Protein AF-0000000086846382 (afdb_homodimer)

Organism: NCBI:txid72228

Nearest PDB structures (foldseek):
  4wuy-assembly1_A  TM=5.850E-01  e=3.878E-13  Homo sapiens
  6cby-assembly2_B  TM=5.696E-01  e=5.410E-13  Homo sapiens
  3qww-assembly1_A  TM=5.460E-01  e=1.993E-13  Mus musculus
  6p6k-assembly1_A  TM=5.715E-01  e=3.879E-11  Homo sapiens
  6fnd-assembly1_B  TM=4.401E-01  e=6.946E-10  Toxoplasma gondii TgCatPRC2

InterPro domains:
  IPR001214 SET domain [PF00856] (60-193)
  IPR001214 SET domain [PS50280] (49-194)
  IPR001214 SET domain [SM00317] (49-200)
  IPR046341 SET domain superfamily [G3DSA:2.170.270.10] (105-224)
  IPR046341 SET domain superfamily [SSF82199] (48-217)
  IPR053185 SET domain-containing protein [PTHR47332] (4-335)

Foldseek 3Di:
DADWDKDKDQPQQNRQIAIEIGGPVVVVLLCPFPSNVDNADPFDADVVAQWDWDQDPPFGIFIFGAAKFFAPAFRGKDAFRYKYFPVSVVVDDPVVVLVVQVVRLVRYDPVNSVLQLPADFDDPPHSNVRSQQQQWDWDDAPPTIMTTHDSVVSRAAADLQFQKAWDADNRNNMITIGGLHIHHGGGTHHDHPDNSLAALVVSQVVCCVRPNDGDCHPQNVDDPVVSVVLRVLSVVLVVLLVVCVVPLQPDLVSLVSNQVSCVVNSNRRAPCLSSLLSNLLNCQLQQNLVSNLVSLVVNLSNCCRHVNNPDPSNVLSVVCNVPSCPDPSHNNDPPD/DADWDKDKDQPQQNRQIAIEIDHPVVVVLLCPFPQNVDNADPFDADVVFQWDWDQDPPFGIFTFGAAKFAAPAFRGKDAFRYKYFPVSVVVDDPVVVLVVLVVRLVRYDPVNSVLQLPADFDDDPHSNVRSQQQQWDWDDAPPTIMTTHDSVVSRAAADLQFQKAWDADNRNNMITIGGLHIHHGGGTHHDHPDNSLAALVVSQVVCCVRNNDGDCHPQNVDDPVVSVVLNVLSVVLVVLLVVCVVPLQPDLVSLVSNQVSCVVNSNRAQPCLSSLSSNLLNCQLCQNLVSNLVSLVVNLSNCCRHVNNPDPSNVVSVVCNVPSCPDPSHNNDPPD

Radius of gyration: 29.51 Å; Cα contacts (8 Å, |Δi|>4): 1311; chains: 2; bounding box: 66×91×65 Å

Secondary structure (DSSP, 8-state):
----EEEEETTHHHHT-EEEEE-HHHHHHHHTSHHHHSS-------SS-SEEEEEETTTEEEEEESS-B-TT-EEEEE--SEEEEHHHHHTS-HHHHHHHHHHHHHTS-HHHHHHHHTS----SS-HHHHHHHHH-EEEEETTEEEEEE-HHHHTPEE-SS-SEEEEEETTTTEEEEEESS-B-TTPBPEE-SS-SSS-HHHHHHHHHHHH-----STTTSS-HHHHHHHHHHHHHHHHHHHHHHH-TTS-HHHHHHHHHHHHHTT-TTTSSHHHHHHHHHHHHHTT-HHHHHHHHHHHHHHHHHHT-TT-HHHHHHHHHHH-GGGSTTTT-S---/----EEEEETTHHHHT-EEEEE-HHHHHHHHTSHHHHSS-------SS-SEEEEEETTTEEEEEESS-B-TT-EEEEE--SEEEEHHHHHTS-HHHHHHHHHHHHHTS-HHHHHHHHTS----SS-HHHHHHHHH-EEEEETTEEEEEE-HHHHTSEE-SS-SEEEEEETTTTEEEEEESS-B-TTPBPEE-SS-SSS-HHHHHHHHHHHHS----STTTSS-HHHHHHHHHHHHHHHHHHHHHHH-TTS-HHHHHHHHHHHHHTT-TTTSSHHHHHHHHHHHHHTT-HHHHHHHHHHHHHHHHHHT-TT-HHHHHHHHHHH-GGGSTTTT-S---

Structure (mmCIF, N/CA/C/O backbone):
data_AF-0000000086846382-model_v1
#
loop_
_entity.id
_entity.type
_entity.pdbx_description
1 polymer 'SET domain-containing protein'
#
loop_
_atom_site.group_PDB
_atom_site.id
_atom_site.type_symbol
_atom_site.label_atom_id
_atom_site.label_alt_id
_atom_site.label_comp_id
_atom_site.label_asym_id
_atom_site.label_entity_id
_atom_site.label_seq_id
_atom_site.pdbx_PDB_ins_code
_atom_site.Cartn_x
_atom_site.Cartn_y
_atom_site.Cartn_z
_atom_site.occupancy
_atom_site.B_iso_or_equiv
_atom_site.auth_seq_id
_atom_site.auth_comp_id
_atom_site.auth_asym_id
_atom_site.auth_atom_id
_atom_site.pdbx_PDB_model_num
ATOM 1 N N . MET A 1 1 ? 9.945 -40.531 -31.75 1 52.06 1 MET A N 1
ATOM 2 C CA . MET A 1 1 ? 10.219 -39.75 -30.531 1 52.06 1 MET A CA 1
ATOM 3 C C . MET A 1 1 ? 10.852 -38.406 -30.875 1 52.06 1 MET A C 1
ATOM 5 O O . MET A 1 1 ? 11.789 -38.344 -31.672 1 52.06 1 MET A O 1
ATOM 9 N N . GLY A 1 2 ? 10.164 -37.375 -30.781 1 67.62 2 GLY A N 1
ATOM 10 C CA . GLY A 1 2 ? 10.633 -36.125 -31.344 1 67.62 2 GLY A CA 1
ATOM 11 C C . GLY A 1 2 ? 11.945 -35.625 -30.75 1 67.62 2 GLY A C 1
ATOM 12 O O . GLY A 1 2 ? 12.336 -36.094 -29.672 1 67.62 2 GLY A O 1
ATOM 13 N N . SER A 1 3 ? 12.781 -35 -31.422 1 87.38 3 SER A N 1
ATOM 14 C CA . SER A 1 3 ? 14.109 -34.562 -31.047 1 87.38 3 SER A CA 1
ATOM 15 C C . SER A 1 3 ? 14.031 -33.562 -29.875 1 87.38 3 SER A C 1
ATOM 17 O O . SER A 1 3 ? 13.078 -32.812 -29.766 1 87.38 3 SER A O 1
ATOM 19 N N . VAL A 1 4 ? 14.805 -33.906 -28.797 1 94.31 4 VAL A N 1
ATOM 20 C CA . VAL A 1 4 ? 14.93 -33.031 -27.625 1 94.31 4 VAL A CA 1
ATOM 21 C C . VAL A 1 4 ? 16.328 -32.438 -27.578 1 94.31 4 VAL A C 1
ATOM 23 O O . VAL A 1 4 ? 17.312 -33.094 -27.906 1 94.31 4 VAL A O 1
ATOM 26 N N . CYS A 1 5 ? 16.438 -31.188 -27.281 1 94.19 5 CYS A N 1
ATOM 27 C CA . CYS A 1 5 ? 17.719 -30.5 -27.188 1 94.19 5 CYS A CA 1
ATOM 28 C C . CYS A 1 5 ? 17.828 -29.703 -25.891 1 94.19 5 CYS A C 1
ATOM 30 O O . CYS A 1 5 ? 16.828 -29.391 -25.266 1 94.19 5 CYS A O 1
ATOM 32 N N . VAL A 1 6 ? 19.047 -29.5 -25.484 1 96.19 6 VAL A N 1
ATOM 33 C CA . VAL A 1 6 ? 19.375 -28.609 -24.391 1 96.19 6 VAL A CA 1
ATOM 34 C C . VAL A 1 6 ? 20.031 -27.344 -24.922 1 96.19 6 VAL A C 1
ATOM 36 O O . VAL A 1 6 ? 21.016 -27.406 -25.672 1 96.19 6 VAL A O 1
ATOM 39 N N . TYR A 1 7 ? 19.438 -26.25 -24.672 1 94.94 7 TYR A N 1
ATOM 40 C CA . TYR A 1 7 ? 19.984 -24.938 -25 1 94.94 7 TYR A CA 1
ATOM 41 C C . TYR A 1 7 ? 20.375 -24.172 -23.75 1 94.94 7 TYR A C 1
ATOM 43 O O . TYR A 1 7 ? 19.562 -23.984 -22.844 1 94.94 7 TYR A O 1
ATOM 51 N N . SER A 1 8 ? 21.625 -23.734 -23.672 1 95.19 8 SER A N 1
ATOM 52 C CA . SER A 1 8 ? 22.109 -23.016 -22.5 1 95.19 8 SER A CA 1
ATOM 53 C C . SER A 1 8 ? 22.812 -21.719 -22.891 1 95.19 8 SER A C 1
ATOM 55 O O . SER A 1 8 ? 23.5 -21.672 -23.922 1 95.19 8 SER A O 1
ATOM 57 N N . LEU A 1 9 ? 22.578 -20.703 -22.172 1 93.56 9 LEU A N 1
ATOM 58 C CA . LEU A 1 9 ? 23.203 -19.391 -22.391 1 93.56 9 LEU A CA 1
ATOM 59 C C . LEU A 1 9 ? 23.703 -18.812 -21.078 1 93.56 9 LEU A C 1
ATOM 61 O O . LEU A 1 9 ? 22.906 -18.359 -20.25 1 93.56 9 LEU A O 1
ATOM 65 N N . HIS A 1 10 ? 24.969 -18.656 -20.859 1 93.75 10 HIS A N 1
ATOM 66 C CA . HIS A 1 10 ? 25.562 -18.172 -19.609 1 93.75 10 HIS A CA 1
ATOM 67 C C . HIS A 1 10 ? 25.359 -16.672 -19.438 1 93.75 10 HIS A C 1
ATOM 69 O O . HIS A 1 10 ? 25.203 -16.188 -18.328 1 93.75 10 HIS A O 1
ATOM 75 N N . ALA A 1 11 ? 25.344 -15.93 -20.5 1 90.31 11 ALA A N 1
ATOM 76 C CA . ALA A 1 11 ? 25.297 -14.477 -20.453 1 90.31 11 ALA A CA 1
ATOM 77 C C . ALA A 1 11 ? 23.875 -13.977 -20.234 1 90.31 11 ALA A C 1
ATOM 79 O O . ALA A 1 11 ? 23.656 -12.781 -19.984 1 90.31 11 ALA A O 1
ATOM 80 N N . PHE A 1 12 ? 22.969 -14.836 -20.25 1 92.44 12 PHE A N 1
ATOM 81 C CA . PHE A 1 12 ? 21.562 -14.477 -20.109 1 92.44 12 PHE A CA 1
ATOM 82 C C . PHE A 1 12 ? 21.312 -13.75 -18.797 1 92.44 12 PHE A C 1
ATOM 84 O O . PHE A 1 12 ? 21.828 -14.156 -17.75 1 92.44 12 PHE A O 1
ATOM 91 N N . ALA A 1 13 ? 20.5 -12.625 -18.875 1 89.62 13 ALA A N 1
ATOM 92 C CA . ALA A 1 13 ? 20.094 -11.82 -17.719 1 89.62 13 ALA A CA 1
ATOM 93 C C . ALA A 1 13 ? 21.312 -11.414 -16.875 1 89.62 13 ALA A C 1
ATOM 95 O O . ALA A 1 13 ? 21.328 -11.625 -15.664 1 89.62 13 ALA A O 1
ATOM 96 N N . ARG A 1 14 ? 22.328 -10.867 -17.562 1 87.38 14 ARG A N 1
ATOM 97 C CA . ARG A 1 14 ? 23.531 -10.273 -16.969 1 87.38 14 ARG A CA 1
ATOM 98 C C . ARG A 1 14 ? 24.344 -11.328 -16.219 1 87.38 14 ARG A C 1
ATOM 100 O O . ARG A 1 14 ? 24.766 -11.109 -15.094 1 87.38 14 ARG A O 1
ATOM 107 N N . GLY A 1 15 ? 24.359 -12.609 -16.812 1 89.75 15 GLY A N 1
ATOM 108 C CA . GLY A 1 15 ? 25.234 -13.641 -16.281 1 89.75 15 GLY A CA 1
ATOM 109 C C . GLY A 1 15 ? 24.531 -14.609 -15.344 1 89.75 15 GLY A C 1
ATOM 110 O O . GLY A 1 15 ? 25.125 -15.555 -14.844 1 89.75 15 GLY A O 1
ATOM 111 N N . ARG A 1 16 ? 23.266 -14.406 -15.102 1 91.94 16 ARG A N 1
ATOM 112 C CA . ARG A 1 16 ? 22.484 -15.359 -14.32 1 91.94 16 ARG A CA 1
ATOM 113 C C . ARG A 1 16 ? 22.5 -16.734 -14.969 1 91.94 16 ARG A C 1
ATOM 115 O O . ARG A 1 16 ? 22.672 -17.75 -14.281 1 91.94 16 ARG A O 1
ATOM 122 N N . GLY A 1 17 ? 22.375 -16.672 -16.281 1 94.69 17 GLY A N 1
ATOM 123 C CA . GLY A 1 17 ? 22.391 -17.906 -17.062 1 94.69 17 GLY A CA 1
ATOM 124 C C . GLY A 1 17 ? 21.016 -18.562 -17.156 1 94.69 17 GLY A C 1
ATOM 125 O O . GLY A 1 17 ? 20.156 -18.312 -16.312 1 94.69 17 GLY A O 1
ATOM 126 N N . ILE A 1 18 ? 20.875 -19.375 -18.156 1 96.31 18 ILE A N 1
ATOM 127 C CA . ILE A 1 18 ? 19.641 -20.109 -18.375 1 96.31 18 ILE A CA 1
ATOM 128 C C . ILE A 1 18 ? 19.922 -21.406 -19.141 1 96.31 18 ILE A C 1
ATOM 130 O O . ILE A 1 18 ? 20.828 -21.438 -19.969 1 96.31 18 ILE A O 1
ATOM 134 N N . SER A 1 19 ? 19.328 -22.438 -18.781 1 98.06 19 SER A N 1
ATOM 135 C CA . SER A 1 19 ? 19.344 -23.703 -19.516 1 98.06 19 SER A CA 1
ATOM 136 C C . SER A 1 19 ? 17.938 -24.172 -19.828 1 98.06 19 SER A C 1
ATOM 138 O O . SER A 1 19 ? 17.078 -24.203 -18.938 1 98.06 19 SER A O 1
ATOM 140 N N . VAL A 1 20 ? 17.703 -24.547 -21.078 1 97.56 20 VAL A N 1
ATOM 141 C CA . VAL A 1 20 ? 16.359 -24.906 -21.531 1 97.56 20 VAL A CA 1
ATOM 142 C C . VAL A 1 20 ? 16.359 -26.297 -22.156 1 97.56 20 VAL A C 1
ATOM 144 O O . VAL A 1 20 ? 17.203 -26.594 -23.016 1 97.56 20 VAL A O 1
ATOM 147 N N . VAL A 1 21 ? 15.562 -27.141 -21.672 1 97.94 21 VAL A N 1
ATOM 148 C CA . VAL A 1 21 ? 15.312 -28.422 -22.328 1 97.94 21 VAL A CA 1
ATOM 149 C C . VAL A 1 21 ? 14.023 -28.344 -23.156 1 97.94 21 VAL A C 1
ATOM 151 O O . VAL A 1 21 ? 12.938 -28.188 -22.594 1 97.94 21 VAL A O 1
ATOM 154 N N . THR A 1 22 ? 14.102 -28.438 -24.375 1 96.81 22 THR A N 1
ATOM 155 C CA . THR A 1 22 ? 12.953 -28.281 -25.266 1 96.81 22 THR A CA 1
ATOM 156 C C . THR A 1 22 ? 13.188 -29.016 -26.578 1 96.81 22 THR A C 1
ATOM 158 O O . THR A 1 22 ? 14.039 -29.891 -26.672 1 96.81 22 THR A O 1
ATOM 161 N N . THR A 1 23 ? 12.289 -28.859 -27.562 1 94.94 23 THR A N 1
ATOM 162 C CA . THR A 1 23 ? 12.469 -29.359 -28.922 1 94.94 23 THR A CA 1
ATOM 163 C C . THR A 1 23 ? 13.148 -28.312 -29.797 1 94.94 23 THR A C 1
ATOM 165 O O . THR A 1 23 ? 13.242 -27.141 -29.422 1 94.94 23 THR A O 1
ATOM 168 N N . PRO A 1 24 ? 13.688 -28.734 -30.938 1 93.44 24 PRO A N 1
ATOM 169 C CA . PRO A 1 24 ? 14.281 -27.75 -31.828 1 93.44 24 PRO A CA 1
ATOM 170 C C . PRO A 1 24 ? 13.32 -26.609 -32.188 1 93.44 24 PRO A C 1
ATOM 172 O O . PRO A 1 24 ? 13.711 -25.438 -32.188 1 93.44 24 PRO A O 1
ATOM 175 N N . ASP A 1 25 ? 12.094 -26.938 -32.438 1 92.56 25 ASP A N 1
ATOM 176 C CA . ASP A 1 25 ? 11.086 -25.922 -32.719 1 92.56 25 ASP A CA 1
ATOM 177 C C . ASP A 1 25 ? 10.844 -25.016 -31.5 1 92.56 25 ASP A C 1
ATOM 179 O O . ASP A 1 25 ? 10.68 -23.812 -31.656 1 92.56 25 ASP A O 1
ATOM 183 N N . GLY A 1 26 ? 10.766 -25.641 -30.344 1 92.88 26 GLY A N 1
ATOM 184 C CA . GLY A 1 26 ? 10.609 -24.875 -29.109 1 92.88 26 GLY A CA 1
ATOM 185 C C . GLY A 1 26 ? 11.75 -23.906 -28.859 1 92.88 26 GLY A C 1
ATOM 186 O O . GLY A 1 26 ? 11.531 -22.781 -28.406 1 92.88 26 GLY A O 1
ATOM 187 N N . ALA A 1 27 ? 12.938 -24.375 -29.156 1 92.06 27 ALA A N 1
ATOM 188 C CA . ALA A 1 27 ? 14.125 -23.547 -28.984 1 92.06 27 ALA A CA 1
ATOM 189 C C . ALA A 1 27 ? 14.055 -22.312 -29.891 1 92.06 27 ALA A C 1
ATOM 191 O O . ALA A 1 27 ? 14.406 -21.203 -29.469 1 92.06 27 ALA A O 1
ATOM 192 N N . GLN A 1 28 ? 13.672 -22.484 -31.062 1 90.94 28 GLN A N 1
ATOM 193 C CA . GLN A 1 28 ? 13.562 -21.375 -32 1 90.94 28 GLN A CA 1
ATOM 194 C C . GLN A 1 28 ? 12.531 -20.359 -31.547 1 90.94 28 GLN A C 1
ATOM 196 O O . GLN A 1 28 ? 12.742 -19.156 -31.656 1 90.94 28 GLN A O 1
ATOM 201 N N . SER A 1 29 ? 11.414 -20.906 -31.094 1 91.88 29 SER A N 1
ATOM 202 C CA . SER A 1 29 ? 10.352 -20.031 -30.594 1 91.88 29 SER A CA 1
ATOM 203 C C . SER A 1 29 ? 10.812 -19.219 -29.391 1 91.88 29 SER A C 1
ATOM 205 O O . SER A 1 29 ? 10.523 -18.031 -29.297 1 91.88 29 SER A O 1
ATOM 207 N N . LEU A 1 30 ? 11.516 -19.844 -28.484 1 91.06 30 LEU A N 1
ATOM 208 C CA . LEU A 1 30 ? 11.984 -19.188 -27.266 1 91.06 30 LEU A CA 1
ATOM 209 C C . LEU A 1 30 ? 13.008 -18.109 -27.594 1 91.06 30 LEU A C 1
ATOM 211 O O . LEU A 1 30 ? 13.016 -17.047 -26.969 1 91.06 30 LEU A O 1
ATOM 215 N N . ARG A 1 31 ? 13.82 -18.328 -28.562 1 89 31 ARG A N 1
ATOM 216 C CA . ARG A 1 31 ? 14.883 -17.391 -28.938 1 89 31 ARG A CA 1
ATOM 217 C C . ARG A 1 31 ? 14.297 -16.078 -29.438 1 89 31 ARG A C 1
ATOM 219 O O . ARG A 1 31 ? 14.977 -15.047 -29.406 1 89 31 ARG A O 1
ATOM 226 N N . GLN A 1 32 ? 13.109 -16.109 -29.859 1 90.19 32 GLN A N 1
ATOM 227 C CA . GLN A 1 32 ? 12.477 -14.914 -30.438 1 90.19 32 GLN A CA 1
ATOM 228 C C . GLN A 1 32 ? 11.859 -14.047 -29.344 1 90.19 32 GLN A C 1
ATOM 230 O O . GLN A 1 32 ? 11.438 -12.922 -29.609 1 90.19 32 GLN A O 1
ATOM 235 N N . LEU A 1 33 ? 11.82 -14.562 -28.188 1 90.94 33 LEU A N 1
ATOM 236 C CA . LEU A 1 33 ? 11.234 -13.797 -27.094 1 90.94 33 LEU A CA 1
ATOM 237 C C . LEU A 1 33 ? 12.094 -12.578 -26.766 1 90.94 33 LEU A C 1
ATOM 239 O O . LEU A 1 33 ? 13.32 -12.641 -26.812 1 90.94 33 LEU A O 1
ATOM 243 N N . PRO A 1 34 ? 11.398 -11.484 -26.359 1 88.19 34 PRO A N 1
ATOM 244 C CA . PRO A 1 34 ? 12.125 -10.281 -25.953 1 88.19 34 PRO A CA 1
ATOM 245 C C . PRO A 1 34 ? 13.164 -10.562 -24.859 1 88.19 34 PRO A C 1
ATOM 247 O O . PRO A 1 34 ? 14.18 -9.867 -24.781 1 88.19 34 PRO A O 1
ATOM 250 N N . ALA A 1 35 ? 12.953 -11.531 -24.094 1 88.38 35 ALA A N 1
ATOM 251 C CA . ALA A 1 35 ? 13.867 -11.875 -23 1 88.38 35 ALA A CA 1
ATOM 252 C C . ALA A 1 35 ? 15.258 -12.211 -23.547 1 88.38 35 ALA A C 1
ATOM 254 O O . ALA A 1 35 ? 16.266 -11.992 -22.859 1 88.38 35 ALA A O 1
ATOM 255 N N . PHE A 1 36 ? 15.289 -12.703 -24.719 1 87.5 36 PHE A N 1
ATOM 256 C CA . PHE A 1 36 ? 16.562 -13.133 -25.266 1 87.5 36 PHE A CA 1
ATOM 257 C C . PHE A 1 36 ? 17.141 -12.055 -26.188 1 87.5 36 PHE A C 1
ATOM 259 O O . PHE A 1 36 ? 18.297 -12.156 -26.625 1 87.5 36 PHE A O 1
ATOM 266 N N . ALA A 1 37 ? 16.359 -11.117 -26.734 1 76.19 37 ALA A N 1
ATOM 267 C CA . ALA A 1 37 ? 16.844 -10.047 -27.594 1 76.19 37 ALA A CA 1
ATOM 268 C C . ALA A 1 37 ? 17.531 -8.953 -26.781 1 76.19 37 ALA A C 1
ATOM 270 O O . ALA A 1 37 ? 18.5 -8.352 -27.25 1 76.19 37 ALA A O 1
ATOM 271 N N . GLN A 1 38 ? 16.828 -8.344 -25.938 1 59.31 38 GLN A N 1
ATOM 272 C CA . GLN A 1 38 ? 17.188 -7.09 -25.281 1 59.31 38 GLN A CA 1
ATOM 273 C C . GLN A 1 38 ? 18.031 -7.348 -24.031 1 59.31 38 GLN A C 1
ATOM 275 O O . GLN A 1 38 ? 17.922 -8.398 -23.406 1 59.31 38 GLN A O 1
ATOM 280 N N . GLU A 1 39 ? 19.234 -6.703 -24.062 1 53.41 39 GLU A N 1
ATOM 281 C CA . GLU A 1 39 ? 19.844 -6.609 -22.75 1 53.41 39 GLU A CA 1
ATOM 282 C C . GLU A 1 39 ? 18.797 -6.586 -21.641 1 53.41 39 GLU A C 1
ATOM 284 O O . GLU A 1 39 ? 17.75 -5.953 -21.797 1 53.41 39 GLU A O 1
ATOM 289 N N . ALA A 1 40 ? 18.781 -7.59 -20.938 1 51.31 40 ALA A N 1
ATOM 290 C CA . ALA A 1 40 ? 17.938 -8.102 -19.875 1 51.31 40 ALA A CA 1
ATOM 291 C C . ALA A 1 40 ? 17.078 -6.988 -19.266 1 51.31 40 ALA A C 1
ATOM 293 O O . ALA A 1 40 ? 17.516 -5.84 -19.188 1 51.31 40 ALA A O 1
ATOM 294 N N . ALA A 1 41 ? 15.797 -7.156 -19.406 1 50.38 41 ALA A N 1
ATOM 295 C CA . ALA A 1 41 ? 14.742 -6.469 -18.672 1 50.38 41 ALA A CA 1
ATOM 296 C C . ALA A 1 41 ? 15.234 -6.016 -17.312 1 50.38 41 ALA A C 1
ATOM 298 O O . ALA A 1 41 ? 16.156 -6.613 -16.734 1 50.38 41 ALA A O 1
ATOM 299 N N . GLU A 1 42 ? 15 -4.82 -17.031 1 51.5 42 GLU A N 1
ATOM 300 C CA . GLU A 1 42 ? 15.25 -4.164 -15.75 1 51.5 42 GLU A CA 1
ATOM 301 C C . GLU A 1 42 ? 14.875 -5.07 -14.578 1 51.5 42 GLU A C 1
ATOM 303 O O . GLU A 1 42 ? 13.711 -5.441 -14.422 1 51.5 42 GLU A O 1
ATOM 308 N N . PHE A 1 43 ? 15.773 -6.066 -14.328 1 53 43 PHE A N 1
ATOM 309 C CA . PHE A 1 43 ? 15.75 -6.73 -13.031 1 53 43 PHE A CA 1
ATOM 310 C C . PHE A 1 43 ? 15.859 -5.715 -11.898 1 53 43 PHE A C 1
ATOM 312 O O . PHE A 1 43 ? 16.781 -4.891 -11.891 1 53 43 PHE A O 1
ATOM 319 N N . LYS A 1 44 ? 14.805 -5.293 -11.375 1 56.28 44 LYS A N 1
ATOM 320 C CA . LYS A 1 44 ? 15.008 -4.438 -10.203 1 56.28 44 LYS A CA 1
ATOM 321 C C . LYS A 1 44 ? 15.203 -5.273 -8.945 1 56.28 44 LYS A C 1
ATOM 323 O O . LYS A 1 44 ? 14.328 -6.062 -8.57 1 56.28 44 LYS A O 1
ATOM 328 N N . THR A 1 45 ? 16.547 -5.633 -8.68 1 58.31 45 THR A N 1
ATOM 329 C CA . THR A 1 45 ? 16.812 -6.188 -7.359 1 58.31 45 THR A CA 1
ATOM 330 C C . THR A 1 45 ? 17.094 -5.078 -6.352 1 58.31 45 THR A C 1
ATOM 332 O O . THR A 1 45 ? 17.797 -4.117 -6.66 1 58.31 45 THR A O 1
ATOM 335 N N . HIS A 1 46 ? 16.203 -4.965 -5.391 1 64.31 46 HIS A N 1
ATOM 336 C CA . HIS A 1 46 ? 16.469 -4.023 -4.309 1 64.31 46 HIS A CA 1
ATOM 337 C C . HIS A 1 46 ? 17.812 -4.305 -3.654 1 64.31 46 HIS A C 1
ATOM 339 O O . HIS A 1 46 ? 18.141 -5.453 -3.35 1 64.31 46 HIS A O 1
ATOM 345 N N . THR A 1 47 ? 18.656 -3.371 -3.637 1 68.44 47 THR A N 1
ATOM 346 C CA . THR A 1 47 ? 19.891 -3.49 -2.873 1 68.44 47 THR A CA 1
ATOM 347 C C . THR A 1 47 ? 19.906 -2.502 -1.709 1 68.44 47 THR A C 1
ATOM 349 O O . THR A 1 47 ? 19.984 -1.29 -1.918 1 68.44 47 THR A O 1
ATOM 352 N N . PRO A 1 48 ? 19.844 -3.072 -0.545 1 80.44 48 PRO A N 1
ATOM 353 C CA . PRO A 1 48 ? 19.641 -4.453 -0.097 1 80.44 48 PRO A CA 1
ATOM 354 C C . PRO A 1 48 ? 18.203 -4.938 -0.302 1 80.44 48 PRO A C 1
ATOM 356 O O . PRO A 1 48 ? 17.281 -4.121 -0.415 1 80.44 48 PRO A O 1
ATOM 359 N N . PRO A 1 49 ? 18.062 -6.293 -0.267 1 89.5 49 PRO A N 1
ATOM 360 C CA . PRO A 1 49 ? 16.703 -6.812 -0.449 1 89.5 49 PRO A CA 1
ATOM 361 C C . PRO A 1 49 ? 15.805 -6.523 0.744 1 89.5 49 PRO A C 1
ATOM 363 O O . PRO A 1 49 ? 16.281 -6.379 1.87 1 89.5 49 PRO A O 1
ATOM 366 N N . PRO A 1 50 ? 14.578 -6.422 0.527 1 91.94 50 PRO A N 1
ATOM 367 C CA . PRO A 1 50 ? 13.641 -6.109 1.609 1 91.94 50 PRO A CA 1
ATOM 368 C C . PRO A 1 50 ? 13.289 -7.332 2.453 1 91.94 50 PRO A C 1
ATOM 370 O O . PRO A 1 50 ? 12.141 -7.477 2.883 1 91.94 50 PRO A O 1
ATOM 373 N N . PHE A 1 51 ? 14.188 -8.266 2.576 1 95.06 51 PHE A N 1
ATOM 374 C CA . PHE A 1 51 ? 14 -9.484 3.363 1 95.06 51 PHE A CA 1
ATOM 375 C C . PHE A 1 51 ? 15.352 -10.062 3.789 1 95.06 51 PHE A C 1
ATOM 377 O O . PHE A 1 51 ? 16.391 -9.625 3.309 1 95.06 51 PHE A O 1
ATOM 384 N N . GLU A 1 52 ? 15.258 -10.938 4.707 1 95.19 52 GLU A N 1
ATOM 385 C CA . GLU A 1 52 ? 16.391 -11.758 5.113 1 95.19 52 GLU A CA 1
ATOM 386 C C . GL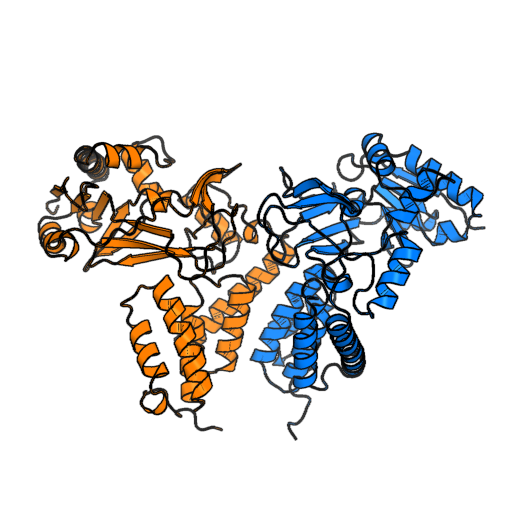U A 1 52 ? 16 -13.227 5.223 1 95.19 52 GLU A C 1
ATOM 388 O O . GLU A 1 52 ? 14.852 -13.547 5.535 1 95.19 52 GLU A O 1
ATOM 393 N N . GLU A 1 53 ? 16.953 -14.07 4.902 1 93.75 53 GLU A N 1
ATOM 394 C CA . GLU A 1 53 ? 16.719 -15.508 5.039 1 93.75 53 GLU A CA 1
ATOM 395 C C . GLU A 1 53 ? 16.953 -15.961 6.477 1 93.75 53 GLU A C 1
ATOM 397 O O . GLU A 1 53 ? 17.922 -15.555 7.117 1 93.75 53 GLU A O 1
ATOM 402 N N . LYS A 1 54 ? 16.047 -16.797 6.945 1 95 54 LYS A N 1
ATOM 403 C CA . LYS A 1 54 ? 16.141 -17.344 8.297 1 95 54 LYS A CA 1
ATOM 404 C C . LYS A 1 54 ? 15.719 -18.812 8.32 1 95 54 LYS A C 1
ATOM 406 O O . LYS A 1 54 ? 14.945 -19.25 7.469 1 95 54 LYS A O 1
ATOM 411 N N . THR A 1 55 ? 16.297 -19.484 9.273 1 92.88 55 THR A N 1
ATOM 412 C CA . THR A 1 55 ? 15.781 -20.828 9.57 1 92.88 55 THR A CA 1
ATOM 413 C C . THR A 1 55 ? 14.586 -20.75 10.523 1 92.88 55 THR A C 1
ATOM 415 O O . THR A 1 55 ? 14.688 -20.172 11.609 1 92.88 55 THR A O 1
ATOM 418 N N . LEU A 1 56 ? 13.586 -21.25 10.125 1 91.25 56 LEU A N 1
ATOM 419 C CA . LEU A 1 56 ? 12.352 -21.188 10.898 1 91.25 56 LEU A CA 1
ATOM 420 C C . LEU A 1 56 ? 12.016 -22.562 11.484 1 91.25 56 LEU A C 1
ATOM 422 O O . LEU A 1 56 ? 12.016 -23.562 10.773 1 91.25 56 LEU A O 1
ATOM 426 N N . PRO A 1 57 ? 11.773 -22.594 12.719 1 87.44 57 PRO A N 1
ATOM 427 C CA . PRO A 1 57 ? 11.461 -23.875 13.367 1 87.44 57 PRO A CA 1
ATOM 428 C C . PRO A 1 57 ? 10.32 -24.609 12.68 1 87.44 57 PRO A C 1
ATOM 430 O O . PRO A 1 57 ? 9.234 -24.062 12.5 1 87.44 57 PRO A O 1
ATOM 433 N N . GLY A 1 58 ? 10.578 -25.844 12.312 1 82.44 58 GLY A N 1
ATOM 434 C CA . GLY A 1 58 ? 9.555 -26.703 11.742 1 82.44 58 GLY A CA 1
ATOM 435 C C . GLY A 1 58 ? 9.281 -26.422 10.273 1 82.44 58 GLY A C 1
ATOM 436 O O . GLY A 1 58 ? 8.547 -27.156 9.617 1 82.44 58 GLY A O 1
ATOM 437 N N . ARG A 1 59 ? 9.914 -25.375 9.766 1 86.75 59 ARG A N 1
ATOM 438 C CA . ARG A 1 59 ? 9.547 -24.969 8.414 1 86.75 59 ARG A CA 1
ATOM 439 C C . ARG A 1 59 ? 10.781 -24.859 7.523 1 86.75 59 ARG A C 1
ATOM 441 O O . ARG A 1 59 ? 10.672 -24.547 6.336 1 86.75 59 ARG A O 1
ATOM 448 N N . GLY A 1 60 ? 11.922 -25.062 8.172 1 87.25 60 GLY A N 1
ATOM 449 C CA . GLY A 1 60 ? 13.141 -24.953 7.387 1 87.25 60 GLY A CA 1
ATOM 450 C C . GLY A 1 60 ? 13.547 -23.516 7.121 1 87.25 60 GLY A C 1
ATOM 451 O O . GLY A 1 60 ? 13.359 -22.641 7.973 1 87.25 60 GLY A O 1
ATOM 452 N N . ARG A 1 61 ? 14.117 -23.312 5.957 1 90.38 61 ARG A N 1
ATOM 453 C CA . ARG A 1 61 ? 14.531 -21.969 5.57 1 90.38 61 ARG A CA 1
ATOM 454 C C . ARG A 1 61 ? 13.352 -21.172 5.004 1 90.38 61 ARG A C 1
ATOM 456 O O . ARG A 1 61 ? 12.492 -21.734 4.324 1 90.38 61 ARG A O 1
ATOM 463 N N . GLY A 1 62 ? 13.32 -19.859 5.359 1 94.31 62 GLY A N 1
ATOM 464 C CA . GLY A 1 62 ? 12.297 -18.953 4.863 1 94.31 62 GLY A CA 1
ATOM 465 C C . GLY A 1 62 ? 12.758 -17.516 4.762 1 94.31 62 GLY A C 1
ATOM 466 O O . GLY A 1 62 ? 13.867 -17.188 5.184 1 94.31 62 GLY A O 1
ATOM 467 N N . LEU A 1 63 ? 12.008 -16.766 4.102 1 96.44 63 LEU A N 1
ATOM 468 C CA . LEU A 1 63 ? 12.305 -15.336 3.971 1 96.44 63 LEU A CA 1
ATOM 469 C C . LEU A 1 63 ? 11.438 -14.516 4.918 1 96.44 63 LEU A C 1
ATOM 471 O O . LEU A 1 63 ? 10.219 -14.703 4.977 1 96.44 63 LEU A O 1
ATOM 475 N N . VAL A 1 64 ? 12.109 -13.641 5.641 1 97.25 64 VAL A N 1
ATOM 476 C CA . VAL A 1 64 ? 11.445 -12.773 6.609 1 97.25 64 VAL A CA 1
ATOM 477 C C . VAL A 1 64 ? 11.656 -11.312 6.227 1 97.25 64 VAL A C 1
ATOM 479 O O . VAL A 1 64 ? 12.781 -10.891 5.938 1 97.25 64 VAL A O 1
ATOM 482 N N . ALA A 1 65 ? 10.578 -10.523 6.219 1 96.25 65 ALA A N 1
ATOM 483 C CA . ALA A 1 65 ? 10.68 -9.109 5.863 1 96.25 65 ALA A CA 1
ATOM 484 C C . ALA A 1 65 ? 11.562 -8.359 6.855 1 96.25 65 ALA A C 1
ATOM 486 O O . ALA A 1 65 ? 11.461 -8.57 8.07 1 96.25 65 ALA A O 1
ATOM 487 N N . ASN A 1 66 ? 12.461 -7.469 6.348 1 93.19 66 ASN A N 1
ATOM 488 C CA . ASN A 1 66 ? 13.305 -6.652 7.215 1 93.19 66 ASN A CA 1
ATOM 489 C C . ASN A 1 66 ? 12.914 -5.176 7.145 1 93.19 66 ASN A C 1
ATOM 491 O O . ASN A 1 66 ? 13.57 -4.332 7.758 1 93.19 66 ASN A O 1
ATOM 495 N N . LYS A 1 67 ? 11.961 -4.863 6.449 1 91.12 67 LYS A N 1
ATOM 496 C CA . LYS A 1 67 ? 11.273 -3.574 6.391 1 91.12 67 LYS A CA 1
ATOM 497 C C . LYS A 1 67 ? 9.789 -3.752 6.098 1 91.12 67 LYS A C 1
ATOM 499 O O . LYS A 1 67 ? 9.352 -4.836 5.707 1 91.12 67 LYS A O 1
ATOM 504 N N . THR A 1 68 ? 9.062 -2.738 6.316 1 92.31 68 THR A N 1
ATOM 505 C CA . THR A 1 68 ? 7.637 -2.826 6.035 1 92.31 68 THR A CA 1
ATOM 506 C C . THR A 1 68 ? 7.383 -2.822 4.527 1 92.31 68 THR A C 1
ATOM 508 O O . THR A 1 68 ? 7.945 -2 3.803 1 92.31 68 THR A O 1
ATOM 511 N N . LEU A 1 69 ? 6.594 -3.814 4.121 1 94.69 69 LEU A N 1
ATOM 512 C CA . LEU A 1 69 ? 6.133 -3.891 2.738 1 94.69 69 LEU A CA 1
ATOM 513 C C . LEU A 1 69 ? 4.629 -3.66 2.654 1 94.69 69 LEU A C 1
ATOM 515 O O . LEU A 1 69 ? 3.873 -4.125 3.512 1 94.69 69 LEU A O 1
ATOM 519 N N . TYR A 1 70 ? 4.266 -2.994 1.624 1 93.5 70 TYR A N 1
ATOM 520 C CA . TYR A 1 70 ? 2.85 -2.744 1.388 1 93.5 70 TYR A CA 1
ATOM 521 C C . TYR A 1 70 ? 2.379 -3.434 0.113 1 93.5 70 TYR A C 1
ATOM 523 O O . TYR A 1 70 ? 3.195 -3.883 -0.696 1 93.5 70 TYR A O 1
ATOM 531 N N . ARG A 1 71 ? 1.029 -3.566 0.023 1 92.75 71 ARG A N 1
ATOM 532 C CA . ARG A 1 71 ? 0.456 -4.176 -1.174 1 92.75 71 ARG A CA 1
ATOM 533 C C . ARG A 1 71 ? 1.005 -3.52 -2.438 1 92.75 71 ARG A C 1
ATOM 535 O O . ARG A 1 71 ? 0.999 -2.293 -2.559 1 92.75 71 ARG A O 1
ATOM 542 N N . GLY A 1 72 ? 1.548 -4.43 -3.312 1 92.56 72 GLY A N 1
ATOM 543 C CA . GLY A 1 72 ? 2.064 -3.918 -4.574 1 92.56 72 GLY A CA 1
ATOM 544 C C . GLY A 1 72 ? 3.576 -3.779 -4.586 1 92.56 72 GLY A C 1
ATOM 545 O O . GLY A 1 72 ? 4.188 -3.697 -5.652 1 92.56 72 GLY A O 1
ATOM 546 N N . ASP A 1 73 ? 4.172 -3.734 -3.387 1 93.75 73 ASP A N 1
ATOM 547 C CA . ASP A 1 73 ? 5.629 -3.65 -3.334 1 93.75 73 ASP A CA 1
ATOM 548 C C . ASP A 1 73 ? 6.27 -4.879 -3.973 1 93.75 73 ASP A C 1
ATOM 550 O O . ASP A 1 73 ? 5.883 -6.012 -3.678 1 93.75 73 ASP A O 1
ATOM 554 N N . GLY A 1 74 ? 7.203 -4.613 -4.848 1 93.12 74 GLY A N 1
ATOM 555 C CA . GLY A 1 74 ? 7.988 -5.715 -5.383 1 93.12 74 GLY A CA 1
ATOM 556 C C . GLY A 1 74 ? 8.961 -6.293 -4.375 1 93.12 74 GLY A C 1
ATOM 557 O O . GLY A 1 74 ? 9.711 -5.559 -3.73 1 93.12 74 GLY A O 1
ATOM 558 N N . ILE A 1 75 ? 8.883 -7.547 -4.234 1 93.5 75 ILE A N 1
ATOM 559 C CA . ILE A 1 75 ? 9.812 -8.227 -3.346 1 93.5 75 ILE A CA 1
ATOM 560 C C . ILE A 1 75 ? 11.047 -8.664 -4.133 1 93.5 75 ILE A C 1
ATOM 562 O O . ILE A 1 75 ? 12.18 -8.312 -3.783 1 93.5 75 ILE A O 1
ATOM 566 N N . PHE A 1 76 ? 10.844 -9.375 -5.207 1 91 76 PHE A N 1
ATOM 567 C CA . PHE A 1 76 ? 11.891 -9.648 -6.191 1 91 76 PHE A CA 1
ATOM 568 C C . PHE A 1 76 ? 11.281 -10.141 -7.5 1 91 76 PHE A C 1
ATOM 570 O O . PHE A 1 76 ? 10.102 -10.492 -7.555 1 91 76 PHE A O 1
ATOM 577 N N . ALA A 1 77 ? 12.078 -9.992 -8.516 1 92.56 77 ALA A N 1
ATOM 578 C CA . ALA A 1 77 ? 11.758 -10.445 -9.867 1 92.56 77 ALA A CA 1
ATOM 579 C C . ALA A 1 77 ? 12.977 -11.07 -10.539 1 92.56 77 ALA A C 1
ATOM 581 O O . ALA A 1 77 ? 14.016 -10.422 -10.688 1 92.56 77 ALA A O 1
ATOM 582 N N . HIS A 1 78 ? 12.766 -12.312 -10.93 1 93.25 78 HIS A N 1
ATOM 583 C CA . HIS A 1 78 ? 13.906 -13.008 -11.523 1 93.25 78 HIS A CA 1
ATOM 584 C C . HIS A 1 78 ? 13.477 -13.852 -12.711 1 93.25 78 HIS A C 1
ATOM 586 O O . HIS A 1 78 ? 12.328 -14.297 -12.781 1 93.25 78 HIS A O 1
ATOM 592 N N . THR A 1 79 ? 14.43 -14.031 -13.586 1 94.12 79 THR A N 1
ATOM 593 C CA . THR A 1 79 ? 14.25 -15.016 -14.648 1 94.12 79 THR A CA 1
ATOM 594 C C . THR A 1 79 ? 14.586 -16.422 -14.148 1 94.12 79 THR A C 1
ATOM 596 O O . THR A 1 79 ? 15.328 -16.578 -13.18 1 94.12 79 THR A O 1
ATOM 599 N N . PRO A 1 80 ? 13.977 -17.406 -14.797 1 96.5 80 PRO A N 1
ATOM 600 C CA . PRO A 1 80 ? 14.359 -18.766 -14.422 1 96.5 80 PRO A CA 1
ATOM 601 C C . PRO A 1 80 ? 15.789 -19.125 -14.828 1 96.5 80 PRO A C 1
ATOM 603 O O . PRO A 1 80 ? 16.328 -18.531 -15.773 1 96.5 80 PRO A O 1
ATOM 606 N N . ILE A 1 81 ? 16.344 -20.031 -14.094 1 97.56 81 ILE A N 1
ATOM 607 C CA . ILE A 1 81 ? 17.641 -20.547 -14.5 1 97.56 81 ILE A CA 1
ATOM 608 C C . ILE A 1 81 ? 17.438 -21.812 -15.336 1 97.56 81 ILE A C 1
ATOM 610 O O . ILE A 1 81 ? 18.344 -22.234 -16.062 1 97.56 81 ILE A O 1
ATOM 614 N N . LEU A 1 82 ? 16.344 -22.438 -15.188 1 98.19 82 LEU A N 1
ATOM 615 C CA . LEU A 1 82 ? 16.031 -23.672 -15.898 1 98.19 82 LEU A CA 1
ATOM 616 C C . LEU A 1 82 ? 14.609 -23.641 -16.438 1 98.19 82 LEU A C 1
ATOM 618 O O . LEU A 1 82 ? 13.68 -23.219 -15.75 1 98.19 82 LEU A O 1
ATOM 622 N N . ILE A 1 83 ? 14.414 -24.031 -17.656 1 98 83 ILE A N 1
ATOM 623 C CA . ILE A 1 83 ? 13.109 -24.188 -18.281 1 98 83 ILE A CA 1
ATOM 624 C C . ILE A 1 83 ? 13 -25.594 -18.891 1 98 83 ILE A C 1
ATOM 626 O O . ILE A 1 83 ? 13.836 -25.984 -19.703 1 98 83 ILE A O 1
ATOM 630 N N . LEU A 1 84 ? 12.031 -26.328 -18.5 1 98 84 LEU A N 1
ATOM 631 C CA . LEU A 1 84 ? 11.773 -27.656 -19.031 1 98 84 LEU A CA 1
ATOM 632 C C . LEU A 1 84 ? 10.453 -27.703 -19.797 1 98 84 LEU A C 1
ATOM 634 O O . LEU A 1 84 ? 9.391 -27.453 -19.219 1 98 84 LEU A O 1
ATOM 638 N N . ASP A 1 85 ? 10.539 -28.047 -20.969 1 97.19 85 ASP A N 1
ATOM 639 C CA . ASP A 1 85 ? 9.398 -28.094 -21.875 1 97.19 85 ASP A CA 1
ATOM 640 C C . ASP A 1 85 ? 8.633 -29.406 -21.75 1 97.19 85 ASP A C 1
ATOM 642 O O . ASP A 1 85 ? 9.211 -30.484 -21.875 1 97.19 85 ASP A O 1
ATOM 646 N N . ASP A 1 86 ? 7.352 -29.312 -21.578 1 95.69 86 ASP A N 1
ATOM 647 C CA . ASP A 1 86 ? 6.504 -30.484 -21.422 1 95.69 86 ASP A CA 1
ATOM 648 C C . ASP A 1 86 ? 6.551 -31.359 -22.672 1 95.69 86 ASP A C 1
ATOM 650 O O . ASP A 1 86 ? 6.461 -32.594 -22.578 1 95.69 86 ASP A O 1
ATOM 654 N N . VAL A 1 87 ? 6.625 -30.812 -23.844 1 94.94 87 VAL A N 1
ATOM 655 C CA . VAL A 1 87 ? 6.707 -31.562 -25.109 1 94.94 87 VAL A CA 1
ATOM 656 C C . VAL A 1 87 ? 7.977 -32.406 -25.125 1 94.94 87 VAL A C 1
ATOM 658 O O . VAL A 1 87 ? 7.953 -33.562 -25.547 1 94.94 87 VAL A O 1
ATOM 661 N N . ALA A 1 88 ? 9.055 -31.828 -24.672 1 95.44 88 ALA A N 1
ATOM 662 C CA . ALA A 1 88 ? 10.305 -32.562 -24.578 1 95.44 88 ALA A CA 1
ATOM 663 C C . ALA A 1 88 ? 10.172 -33.75 -23.609 1 95.44 88 ALA A C 1
ATOM 665 O O . ALA A 1 88 ? 10.695 -34.844 -23.875 1 95.44 88 ALA A O 1
ATOM 666 N N . TYR A 1 89 ? 9.602 -33.5 -22.5 1 94.5 89 TYR A N 1
ATOM 667 C CA . TYR A 1 89 ? 9.383 -34.531 -21.516 1 94.5 89 TYR A CA 1
ATOM 668 C C . TYR A 1 89 ? 8.656 -35.719 -22.125 1 94.5 89 TYR A C 1
ATOM 670 O O . TYR A 1 89 ? 9.023 -36.875 -21.891 1 94.5 89 TYR A O 1
ATOM 678 N N . ARG A 1 90 ? 7.617 -35.5 -22.891 1 94 90 ARG A N 1
ATOM 679 C CA . ARG A 1 90 ? 6.789 -36.531 -23.469 1 94 90 ARG A CA 1
ATOM 680 C C . ARG A 1 90 ? 7.559 -37.312 -24.531 1 94 90 ARG A C 1
ATOM 682 O O . ARG A 1 90 ? 7.219 -38.469 -24.844 1 94 90 ARG A O 1
ATOM 689 N N . ASN A 1 91 ? 8.578 -36.719 -25.016 1 94.19 91 ASN A N 1
ATOM 690 C CA . ASN A 1 91 ? 9.359 -37.312 -26.094 1 94.19 91 ASN A CA 1
ATOM 691 C C . ASN A 1 91 ? 10.461 -38.219 -25.531 1 94.19 91 ASN A C 1
ATOM 693 O O . ASN A 1 91 ? 11.164 -38.906 -26.297 1 94.19 91 ASN A O 1
ATOM 697 N N . LEU A 1 92 ? 10.625 -38.188 -24.25 1 93.56 92 LEU A N 1
ATOM 698 C CA . LEU A 1 92 ? 11.727 -38.938 -23.672 1 93.56 92 LEU A CA 1
ATOM 699 C C . LEU A 1 92 ? 11.203 -39.938 -22.625 1 93.56 92 LEU A C 1
ATOM 701 O O . LEU A 1 92 ? 10.164 -39.688 -22.016 1 93.56 92 LEU A O 1
ATOM 705 N N . GLY A 1 93 ? 11.93 -41.031 -22.469 1 91.81 93 GLY A N 1
ATOM 706 C CA . GLY A 1 93 ? 11.672 -41.938 -21.344 1 91.81 93 GLY A CA 1
ATOM 707 C C . GLY A 1 93 ? 12.133 -41.344 -20.016 1 91.81 93 GLY A C 1
ATOM 708 O O . GLY A 1 93 ? 12.883 -40.375 -19.984 1 91.81 93 GLY A O 1
ATOM 709 N N . GLU A 1 94 ? 11.719 -41.938 -18.953 1 91.38 94 GLU A N 1
ATOM 710 C CA . GLU A 1 94 ? 11.992 -41.438 -17.594 1 91.38 94 GLU A CA 1
ATOM 711 C C . GLU A 1 94 ? 13.492 -41.344 -17.344 1 91.38 94 GLU A C 1
ATOM 713 O O . GLU A 1 94 ? 13.961 -40.344 -16.812 1 91.38 94 GLU A O 1
ATOM 718 N N . ARG A 1 95 ? 14.227 -42.375 -17.688 1 93.75 95 ARG A N 1
ATOM 719 C CA . ARG A 1 95 ? 15.664 -42.375 -17.453 1 93.75 95 ARG A CA 1
ATOM 720 C C . ARG A 1 95 ? 16.359 -41.281 -18.266 1 93.75 95 ARG A C 1
ATOM 722 O O . ARG A 1 95 ? 17.219 -40.562 -17.75 1 93.75 95 ARG A O 1
ATOM 729 N N . ASP A 1 96 ? 15.977 -41.156 -19.516 1 94.25 96 ASP A N 1
ATOM 730 C CA . ASP A 1 96 ? 16.562 -40.156 -20.391 1 94.25 96 ASP A CA 1
ATOM 731 C C . ASP A 1 96 ? 16.203 -38.75 -19.922 1 94.25 96 ASP A C 1
ATOM 733 O O . ASP A 1 96 ? 16.984 -37.812 -20.062 1 94.25 96 ASP A O 1
ATOM 737 N N . TRP A 1 97 ? 14.992 -38.625 -19.422 1 95.06 97 TRP A N 1
ATOM 738 C CA . TRP A 1 97 ? 14.555 -37.344 -18.891 1 95.06 97 TRP A CA 1
ATOM 739 C C . TRP A 1 97 ? 15.414 -36.906 -17.703 1 95.06 97 TRP A C 1
ATOM 741 O O . TRP A 1 97 ? 15.852 -35.75 -17.641 1 95.06 97 TRP A O 1
ATOM 751 N N . ILE A 1 98 ? 15.695 -37.812 -16.797 1 94.94 98 ILE A N 1
ATOM 752 C CA . ILE A 1 98 ? 16.547 -37.531 -15.648 1 94.94 98 ILE A CA 1
ATOM 753 C C . ILE A 1 98 ? 17.938 -37.125 -16.125 1 94.94 98 ILE A C 1
ATOM 755 O O . ILE A 1 98 ? 18.516 -36.156 -15.633 1 94.94 98 ILE A O 1
ATOM 759 N N . GLU A 1 99 ? 18.422 -37.812 -17.047 1 95.31 99 GLU A N 1
ATOM 760 C CA . GLU A 1 99 ? 19.766 -37.562 -17.562 1 95.31 99 GLU A CA 1
ATOM 761 C C . GLU A 1 99 ? 19.859 -36.188 -18.203 1 95.31 99 GLU A C 1
ATOM 763 O O . GLU A 1 99 ? 20.828 -35.438 -17.984 1 95.31 99 GLU A O 1
ATOM 768 N N . ILE A 1 100 ? 18.891 -35.875 -19 1 96.44 100 ILE A N 1
ATOM 769 C CA . ILE A 1 100 ? 18.969 -34.625 -19.734 1 96.44 100 ILE A CA 1
ATOM 770 C C . ILE A 1 100 ? 18.812 -33.438 -18.766 1 96.44 100 ILE A C 1
ATOM 772 O O . ILE A 1 100 ? 19.391 -32.375 -18.984 1 96.44 100 ILE A O 1
ATOM 776 N N . GLN A 1 101 ? 18.031 -33.562 -17.719 1 96.88 101 GLN A N 1
ATOM 777 C CA . GLN A 1 101 ? 17.969 -32.562 -16.672 1 96.88 101 GLN A CA 1
ATOM 778 C C . GLN A 1 101 ? 19.344 -32.281 -16.078 1 96.88 101 GLN A C 1
ATOM 780 O O . GLN A 1 101 ? 19.734 -31.141 -15.867 1 96.88 101 GLN A O 1
ATOM 785 N N . ASN A 1 102 ? 20.047 -33.344 -15.805 1 97.06 102 ASN A N 1
ATOM 786 C CA . ASN A 1 102 ? 21.391 -33.219 -15.258 1 97.06 102 ASN A CA 1
ATOM 787 C C . ASN A 1 102 ? 22.312 -32.5 -16.219 1 97.06 102 ASN A C 1
ATOM 789 O O . ASN A 1 102 ? 23.109 -31.656 -15.812 1 97.06 102 ASN A O 1
ATOM 793 N N . VAL A 1 103 ? 22.203 -32.844 -17.469 1 97.25 103 VAL A N 1
ATOM 794 C CA . VAL A 1 103 ? 23 -32.188 -18.484 1 97.25 103 VAL A CA 1
ATOM 795 C C . VAL A 1 103 ? 22.688 -30.672 -18.5 1 97.25 103 VAL A C 1
ATOM 797 O O . VAL A 1 103 ? 23.594 -29.844 -18.516 1 97.25 103 VAL A O 1
ATOM 800 N N . ALA A 1 104 ? 21.406 -30.312 -18.5 1 97.94 104 ALA A N 1
ATOM 801 C CA . ALA A 1 104 ? 20.969 -28.922 -18.516 1 97.94 104 ALA A CA 1
ATOM 802 C C . ALA A 1 104 ? 21.516 -28.156 -17.328 1 97.94 104 ALA A C 1
ATOM 804 O O . ALA A 1 104 ? 21.984 -27.031 -17.453 1 97.94 104 ALA A O 1
ATOM 805 N N . VAL A 1 105 ? 21.5 -28.75 -16.156 1 97.88 105 VAL A N 1
ATOM 806 C CA . VAL A 1 105 ? 21.953 -28.109 -14.93 1 97.88 105 VAL A CA 1
ATOM 807 C C . VAL A 1 105 ? 23.469 -27.969 -14.953 1 97.88 105 VAL A C 1
ATOM 809 O O . VAL A 1 105 ? 24.016 -26.953 -14.508 1 97.88 105 VAL A O 1
ATOM 812 N N . ASP A 1 106 ? 24.125 -28.969 -15.453 1 97.12 106 ASP A N 1
ATOM 813 C CA . ASP A 1 106 ? 25.578 -28.938 -15.547 1 97.12 106 ASP A CA 1
ATOM 814 C C . ASP A 1 106 ? 26.047 -27.797 -16.453 1 97.12 106 ASP A C 1
ATOM 816 O O . ASP A 1 106 ? 27.172 -27.281 -16.297 1 97.12 106 ASP A O 1
ATOM 820 N N . ARG A 1 107 ? 25.234 -27.391 -17.328 1 97.19 107 ARG A N 1
ATOM 821 C CA . ARG A 1 107 ? 25.609 -26.375 -18.297 1 97.19 107 ARG A CA 1
ATOM 822 C C . ARG A 1 107 ? 25.297 -24.969 -17.781 1 97.19 107 ARG A C 1
ATOM 824 O O . ARG A 1 107 ? 25.562 -23.969 -18.453 1 97.19 107 ARG A O 1
ATOM 831 N N . LEU A 1 108 ? 24.734 -24.859 -16.625 1 97.5 108 LEU A N 1
ATOM 832 C CA . LEU A 1 108 ? 24.484 -23.562 -15.992 1 97.5 108 LEU A CA 1
ATOM 833 C C . LEU A 1 108 ? 25.781 -22.953 -15.453 1 97.5 108 LEU A C 1
ATOM 835 O O . LEU A 1 108 ? 26.734 -23.688 -15.156 1 97.5 108 LEU A O 1
ATOM 839 N N . PRO A 1 109 ? 25.75 -21.625 -15.375 1 96.88 109 PRO A N 1
ATOM 840 C CA . PRO A 1 109 ? 26.844 -21.031 -14.602 1 96.88 109 PRO A CA 1
ATOM 841 C C . PRO A 1 109 ? 26.938 -21.594 -13.18 1 96.88 109 PRO A C 1
ATOM 843 O O . PRO A 1 109 ? 25.906 -21.938 -12.586 1 96.88 109 PRO A O 1
ATOM 846 N N . PRO A 1 110 ? 28.125 -21.656 -12.617 1 96.62 110 PRO A N 1
ATOM 847 C CA . PRO A 1 110 ? 28.328 -22.281 -11.305 1 96.62 110 PRO A CA 1
ATOM 848 C C . PRO A 1 110 ? 27.422 -21.688 -10.227 1 96.62 110 PRO A C 1
ATOM 850 O O . PRO A 1 110 ? 26.859 -22.422 -9.414 1 96.62 110 PRO A O 1
ATOM 853 N N . VAL A 1 111 ? 27.281 -20.406 -10.258 1 95.5 111 VAL A N 1
ATOM 854 C CA . VAL A 1 111 ? 26.453 -19.75 -9.242 1 95.5 111 VAL A CA 1
ATOM 855 C C . VAL A 1 111 ? 25.016 -20.25 -9.336 1 95.5 111 VAL A C 1
ATOM 857 O O . VAL A 1 111 ? 24.406 -20.578 -8.32 1 95.5 111 VAL A O 1
ATOM 860 N N . ALA A 1 112 ? 24.5 -20.328 -10.523 1 96.25 112 ALA A N 1
ATOM 861 C CA . ALA A 1 112 ? 23.141 -20.797 -10.742 1 96.25 112 ALA A CA 1
ATOM 862 C C . ALA A 1 112 ? 23 -22.266 -10.359 1 96.25 112 ALA A C 1
ATOM 864 O O . ALA A 1 112 ? 22 -22.656 -9.734 1 96.25 112 ALA A O 1
ATOM 865 N N . ARG A 1 113 ? 23.938 -23.016 -10.742 1 96.44 113 ARG A N 1
ATOM 866 C CA . ARG A 1 113 ? 23.922 -24.438 -10.391 1 96.44 113 ARG A CA 1
ATOM 867 C C . ARG A 1 113 ? 23.906 -24.625 -8.875 1 96.44 113 ARG A C 1
ATOM 869 O O . ARG A 1 113 ? 23.125 -25.438 -8.367 1 96.44 113 ARG A O 1
ATOM 876 N N . ASP A 1 114 ? 24.703 -23.875 -8.219 1 95.88 114 ASP A N 1
ATOM 877 C CA . ASP A 1 114 ? 24.766 -23.953 -6.758 1 95.88 114 ASP A CA 1
ATOM 878 C C . ASP A 1 114 ? 23.422 -23.578 -6.125 1 95.88 114 ASP A C 1
ATOM 880 O O . ASP A 1 114 ? 23 -24.203 -5.16 1 95.88 114 ASP A O 1
ATOM 884 N N . MET A 1 115 ? 22.844 -22.562 -6.652 1 94.5 115 MET A N 1
ATOM 885 C CA . MET A 1 115 ? 21.547 -22.141 -6.137 1 94.5 115 MET A CA 1
ATOM 886 C C . MET A 1 115 ? 20.516 -23.25 -6.246 1 94.5 115 MET A C 1
ATOM 888 O O . MET A 1 115 ? 19.75 -23.484 -5.312 1 94.5 115 MET A O 1
ATOM 892 N N . LEU A 1 116 ? 20.5 -23.922 -7.344 1 95.69 116 LEU A N 1
ATOM 893 C CA . LEU A 1 116 ? 19.547 -25.016 -7.551 1 95.69 116 LEU A CA 1
ATOM 894 C C . LEU A 1 116 ? 19.828 -26.156 -6.586 1 95.69 116 LEU A C 1
ATOM 896 O O . LEU A 1 116 ? 18.906 -26.703 -5.973 1 95.69 116 LEU A O 1
ATOM 900 N N . LEU A 1 117 ? 21.062 -26.469 -6.418 1 93.62 117 LEU A N 1
ATOM 901 C CA . LEU A 1 117 ? 21.438 -27.609 -5.609 1 93.62 117 LEU A CA 1
ATOM 902 C C . LEU A 1 117 ? 21.203 -27.344 -4.125 1 93.62 117 LEU A C 1
ATOM 904 O O . LEU A 1 117 ? 21.188 -28.266 -3.316 1 93.62 117 LEU A O 1
ATOM 908 N N . GLN A 1 118 ? 21.016 -26.125 -3.762 1 91.62 118 GLN A N 1
ATOM 909 C CA . GLN A 1 118 ? 20.766 -25.766 -2.371 1 91.62 118 GLN A CA 1
ATOM 910 C C . GLN A 1 118 ? 19.281 -25.812 -2.051 1 91.62 118 GLN A C 1
ATOM 912 O O . GLN A 1 118 ? 18.891 -25.672 -0.891 1 91.62 118 GLN A O 1
ATOM 917 N N . LEU A 1 119 ? 18.516 -25.969 -3.062 1 92 119 LEU A N 1
ATOM 918 C CA . LEU A 1 119 ? 17.078 -26.062 -2.826 1 92 119 LEU A CA 1
ATOM 919 C C . LEU A 1 119 ? 16.719 -27.359 -2.129 1 92 119 LEU A C 1
ATOM 921 O O . LEU A 1 119 ? 17.5 -28.328 -2.164 1 92 119 LEU A O 1
ATOM 925 N N . HIS A 1 120 ? 15.617 -27.359 -1.534 1 85.19 120 HIS A N 1
ATOM 926 C CA . HIS A 1 120 ? 15.148 -28.547 -0.829 1 85.19 120 HIS A CA 1
ATOM 927 C C . HIS A 1 120 ? 14.805 -29.672 -1.805 1 85.19 120 HIS A C 1
ATOM 929 O O . HIS A 1 120 ? 14.188 -29.422 -2.846 1 85.19 120 HIS A O 1
ATOM 935 N N . GLY A 1 121 ? 15.312 -30.859 -1.519 1 84.19 121 GLY A N 1
ATOM 936 C CA . GLY A 1 121 ? 14.953 -32.062 -2.248 1 84.19 121 GLY A CA 1
ATOM 937 C C . GLY A 1 121 ? 14.266 -33.094 -1.381 1 84.19 121 GLY A C 1
ATOM 938 O O . GLY A 1 121 ? 14.586 -33.25 -0.199 1 84.19 121 GLY A O 1
ATOM 939 N N . GLU A 1 122 ? 13.297 -33.812 -1.877 1 75.44 122 GLU A N 1
ATOM 940 C CA . GLU A 1 122 ? 12.5 -34.75 -1.097 1 75.44 122 GLU A CA 1
ATOM 941 C C . GLU A 1 122 ? 13.078 -36.156 -1.188 1 75.44 122 GLU A C 1
ATOM 943 O O . GLU A 1 122 ? 12.891 -36.969 -0.277 1 75.44 122 GLU A O 1
ATOM 948 N N . SER A 1 123 ? 13.477 -36.5 -2.457 1 73.19 123 SER A N 1
ATOM 949 C CA . SER A 1 123 ? 13.781 -37.906 -2.68 1 73.19 123 SER A CA 1
ATOM 950 C C . SER A 1 123 ? 15.266 -38.125 -2.967 1 73.19 123 SER A C 1
ATOM 952 O O . SER A 1 123 ? 15.984 -37.156 -3.262 1 73.19 123 SER A O 1
ATOM 954 N N . ALA A 1 124 ? 15.703 -39.281 -2.559 1 67.12 124 ALA A N 1
ATOM 955 C CA . ALA A 1 124 ? 17.125 -39.625 -2.656 1 67.12 124 ALA A CA 1
ATOM 956 C C . ALA A 1 124 ? 17.438 -40.25 -4.012 1 67.12 124 ALA A C 1
ATOM 958 O O . ALA A 1 124 ? 18.594 -40.594 -4.293 1 67.12 124 ALA A O 1
ATOM 959 N N . ILE A 1 125 ? 16.453 -40.312 -5.027 1 77.31 125 ILE A N 1
ATOM 960 C CA . ILE A 1 125 ? 16.766 -41.031 -6.25 1 77.31 125 ILE A CA 1
ATOM 961 C C . ILE A 1 125 ? 17.797 -40.281 -7.078 1 77.31 125 ILE A C 1
ATOM 963 O O . ILE A 1 125 ? 18.875 -40.781 -7.375 1 77.31 125 ILE A O 1
ATOM 967 N N . ASP A 1 126 ? 17.438 -39.031 -7.539 1 89.81 126 ASP A N 1
ATOM 968 C CA . ASP A 1 126 ? 18.359 -38.156 -8.25 1 89.81 126 ASP A CA 1
ATOM 969 C C . ASP A 1 126 ? 18.344 -36.75 -7.656 1 89.81 126 ASP A C 1
ATOM 971 O O . ASP A 1 126 ? 17.281 -36.094 -7.574 1 89.81 126 ASP A O 1
ATOM 975 N N . ALA A 1 127 ? 19.484 -36.281 -7.348 1 90.12 127 ALA A N 1
ATOM 976 C CA . ALA A 1 127 ? 19.625 -35.031 -6.605 1 90.12 127 ALA A CA 1
ATOM 977 C C . ALA A 1 127 ? 19.047 -33.875 -7.395 1 90.12 127 ALA A C 1
ATOM 979 O O . ALA A 1 127 ? 18.422 -32.969 -6.824 1 90.12 127 ALA A O 1
ATOM 980 N N . VAL A 1 128 ? 19.312 -33.844 -8.641 1 94 128 VAL A N 1
ATOM 981 C CA . VAL A 1 128 ? 18.891 -32.719 -9.492 1 94 128 VAL A CA 1
ATOM 982 C C . VAL A 1 128 ? 17.391 -32.812 -9.742 1 94 128 VAL A C 1
ATOM 984 O O . VAL A 1 128 ? 16.656 -31.859 -9.461 1 94 128 VAL A O 1
ATOM 987 N N . SER A 1 129 ? 16.922 -33.938 -10.195 1 93.25 129 SER A N 1
ATOM 988 C CA . SER A 1 129 ? 15.523 -34.125 -10.539 1 93.25 129 SER A CA 1
ATOM 989 C C . SER A 1 129 ? 14.625 -33.906 -9.32 1 93.25 129 SER A C 1
ATOM 991 O O . SER A 1 129 ? 13.531 -33.375 -9.43 1 93.25 129 SER A O 1
ATOM 993 N N . ASP A 1 130 ? 15.094 -34.344 -8.195 1 92.19 130 ASP A N 1
ATOM 994 C CA . ASP A 1 130 ? 14.336 -34.219 -6.957 1 92.19 130 ASP A CA 1
ATOM 995 C C . ASP A 1 130 ? 14.102 -32.719 -6.621 1 92.19 130 ASP A C 1
ATOM 997 O O . ASP A 1 130 ? 13 -32.344 -6.227 1 92.19 130 ASP A O 1
ATOM 1001 N N . ARG A 1 131 ? 15.086 -31.984 -6.777 1 93.69 131 ARG A N 1
ATOM 1002 C CA . ARG A 1 131 ? 15.008 -30.562 -6.465 1 93.69 131 ARG A CA 1
ATOM 1003 C C . ARG A 1 131 ? 14.156 -29.812 -7.488 1 93.69 131 ARG A C 1
ATOM 1005 O O . ARG A 1 131 ? 13.406 -28.906 -7.133 1 93.69 131 ARG A O 1
ATOM 1012 N N . ILE A 1 132 ? 14.266 -30.219 -8.711 1 94.62 132 ILE A N 1
ATOM 1013 C CA . ILE A 1 132 ? 13.445 -29.609 -9.75 1 94.62 132 ILE A CA 1
ATOM 1014 C C . ILE A 1 132 ? 11.969 -29.922 -9.492 1 94.62 132 ILE A C 1
ATOM 1016 O O . ILE A 1 132 ? 11.133 -29.016 -9.445 1 94.62 132 ILE A O 1
ATOM 1020 N N . ASN A 1 133 ? 11.664 -31.156 -9.242 1 91.31 133 ASN A N 1
ATOM 1021 C CA . ASN A 1 133 ? 10.289 -31.594 -9.062 1 91.31 133 ASN A CA 1
ATOM 1022 C C . ASN A 1 133 ? 9.641 -30.922 -7.852 1 91.31 133 ASN A C 1
ATOM 1024 O O . ASN A 1 133 ? 8.445 -30.625 -7.863 1 91.31 133 ASN A O 1
ATOM 1028 N N . THR A 1 134 ? 10.43 -30.672 -6.859 1 90.69 134 THR A N 1
ATOM 1029 C CA . THR A 1 134 ? 9.922 -30.109 -5.609 1 90.69 134 THR A CA 1
ATOM 1030 C C . THR A 1 134 ? 9.727 -28.594 -5.734 1 90.69 134 THR A C 1
ATOM 1032 O O . THR A 1 134 ? 8.836 -28.031 -5.102 1 90.69 134 THR A O 1
ATOM 1035 N N . ASN A 1 135 ? 10.461 -27.984 -6.633 1 93.56 135 ASN A N 1
ATOM 1036 C CA . ASN A 1 135 ? 10.57 -26.531 -6.535 1 93.56 135 ASN A CA 1
ATOM 1037 C C . ASN A 1 135 ? 10.141 -25.844 -7.832 1 93.56 135 ASN A C 1
ATOM 1039 O O . ASN A 1 135 ? 10 -24.625 -7.879 1 93.56 135 ASN A O 1
ATOM 1043 N N . ALA A 1 136 ? 9.898 -26.562 -8.82 1 95.25 136 ALA A N 1
ATOM 1044 C CA . ALA A 1 136 ? 9.586 -25.953 -10.117 1 95.25 136 ALA A CA 1
ATOM 1045 C C . ALA A 1 136 ? 8.164 -25.422 -10.148 1 95.25 136 ALA A C 1
ATOM 1047 O O . ALA A 1 136 ? 7.281 -25.938 -9.453 1 95.25 136 ALA A O 1
ATOM 1048 N N . PHE A 1 137 ? 7.949 -24.422 -10.938 1 95.88 137 PHE A N 1
ATOM 1049 C CA . PHE A 1 137 ? 6.633 -23.844 -11.188 1 95.88 137 PHE A CA 1
ATOM 1050 C C . PHE A 1 137 ? 6.16 -24.172 -12.602 1 95.88 137 PHE A C 1
ATOM 1052 O O . PHE A 1 137 ? 6.941 -24.125 -13.555 1 95.88 137 PHE A O 1
ATOM 1059 N N . GLU A 1 138 ? 4.977 -24.516 -12.727 1 95.25 138 GLU A N 1
ATOM 1060 C CA . GLU A 1 138 ? 4.383 -24.719 -14.039 1 95.25 138 GLU A CA 1
ATOM 1061 C C . GLU A 1 138 ? 3.959 -23.391 -14.664 1 95.25 138 GLU A C 1
ATOM 1063 O O . GLU A 1 138 ? 3.295 -22.578 -14.016 1 95.25 138 GLU A O 1
ATOM 1068 N N . VAL A 1 139 ? 4.363 -23.156 -15.844 1 96.31 139 VAL A N 1
ATOM 1069 C CA . VAL A 1 139 ? 4.02 -21.938 -16.547 1 96.31 139 VAL A CA 1
ATOM 1070 C C . VAL A 1 139 ? 3.707 -22.25 -18.016 1 96.31 139 VAL A C 1
ATOM 1072 O O . VAL A 1 139 ? 4.047 -23.328 -18.516 1 96.31 139 VAL A O 1
ATOM 1075 N N . ASP A 1 140 ? 3.025 -21.297 -18.656 1 94.38 140 ASP A N 1
ATOM 1076 C CA . ASP A 1 140 ? 2.791 -21.406 -20.094 1 94.38 140 ASP A CA 1
ATOM 1077 C C . ASP A 1 140 ? 3.701 -20.453 -20.875 1 94.38 140 ASP A C 1
ATOM 1079 O O . ASP A 1 140 ? 3.705 -19.25 -20.625 1 94.38 140 ASP A O 1
ATOM 1083 N N . ILE A 1 141 ? 4.426 -20.938 -21.703 1 94.38 141 ILE A N 1
ATOM 1084 C CA . ILE A 1 141 ? 5.215 -20.172 -22.672 1 94.38 141 ILE A CA 1
ATOM 1085 C C . ILE A 1 141 ? 4.836 -20.578 -24.094 1 94.38 141 ILE A C 1
ATOM 1087 O O . ILE A 1 141 ? 5.039 -21.719 -24.484 1 94.38 141 ILE A O 1
ATOM 1091 N N . GLY A 1 142 ? 4.285 -19.625 -24.797 1 89.81 142 GLY A N 1
ATOM 1092 C CA . GLY A 1 142 ? 3.715 -20 -26.078 1 89.81 142 GLY A CA 1
ATOM 1093 C C . GLY A 1 142 ? 2.533 -20.938 -25.953 1 89.81 142 GLY A C 1
ATOM 1094 O O . GLY A 1 142 ? 1.604 -20.688 -25.188 1 89.81 142 GLY A O 1
ATOM 1095 N N . ASP A 1 143 ? 2.598 -22.031 -26.703 1 87.81 143 ASP A N 1
ATOM 1096 C CA . ASP A 1 143 ? 1.441 -22.922 -26.766 1 87.81 143 ASP A CA 1
ATOM 1097 C C . ASP A 1 143 ? 1.665 -24.172 -25.922 1 87.81 143 ASP A C 1
ATOM 1099 O O . ASP A 1 143 ? 0.922 -25.156 -26.047 1 87.81 143 ASP A O 1
ATOM 1103 N N . SER A 1 144 ? 2.67 -24.156 -25.172 1 91.62 144 SER A N 1
ATOM 1104 C CA . SER A 1 144 ? 2.967 -25.359 -24.406 1 91.62 144 SER A CA 1
ATOM 1105 C C . SER A 1 144 ? 3.203 -25.047 -22.938 1 91.62 144 SER A C 1
ATOM 1107 O O . SER A 1 144 ? 3.498 -23.891 -22.594 1 91.62 144 SER A O 1
ATOM 1109 N N . ALA A 1 145 ? 3.02 -26.078 -22.141 1 95.81 145 ALA A N 1
ATOM 1110 C CA . ALA A 1 145 ? 3.33 -25.984 -20.719 1 95.81 145 ALA A CA 1
ATOM 1111 C C . ALA A 1 145 ? 4.82 -26.188 -20.469 1 95.81 145 ALA A C 1
ATOM 1113 O O . ALA A 1 145 ? 5.477 -26.953 -21.172 1 95.81 145 ALA A O 1
ATOM 1114 N N . HIS A 1 146 ? 5.324 -25.484 -19.578 1 97.25 146 HIS A N 1
ATOM 1115 C CA . HIS A 1 146 ? 6.719 -25.578 -19.156 1 97.25 146 HIS A CA 1
ATOM 1116 C C . HIS A 1 146 ? 6.84 -25.625 -17.641 1 97.25 146 HIS A C 1
ATOM 1118 O O . HIS A 1 146 ? 5.91 -25.234 -16.922 1 97.25 146 HIS A O 1
ATOM 1124 N N . TYR A 1 147 ? 7.922 -26.156 -17.188 1 97.19 147 TYR A N 1
ATOM 1125 C CA . TYR A 1 147 ? 8.312 -26.109 -15.789 1 97.19 147 TYR A CA 1
ATOM 1126 C C . TYR A 1 147 ? 9.57 -25.281 -15.602 1 97.19 147 TYR A C 1
ATOM 1128 O O . TYR A 1 147 ? 10.602 -25.562 -16.219 1 97.19 147 TYR A O 1
ATOM 1136 N N . ILE A 1 148 ? 9.43 -24.25 -14.789 1 97.81 148 ILE A N 1
ATOM 1137 C CA . ILE A 1 148 ? 10.57 -23.359 -14.609 1 97.81 148 ILE A CA 1
ATOM 1138 C C . ILE A 1 148 ? 11.078 -23.453 -13.172 1 97.81 148 ILE A C 1
ATOM 1140 O O . ILE A 1 148 ? 10.297 -23.688 -12.25 1 97.81 148 ILE A O 1
ATOM 1144 N N . THR A 1 149 ? 12.383 -23.234 -13.039 1 97.56 149 THR A N 1
ATOM 1145 C CA . THR A 1 149 ? 12.984 -23.141 -11.719 1 97.56 149 THR A CA 1
ATOM 1146 C C . THR A 1 149 ? 13.555 -21.75 -11.477 1 97.56 149 THR A C 1
ATOM 1148 O O . THR A 1 149 ? 14.445 -21.312 -12.203 1 97.56 149 THR A O 1
ATOM 1151 N N . VAL A 1 150 ? 12.992 -21.125 -10.531 1 96 150 VAL A N 1
ATOM 1152 C CA . VAL A 1 150 ? 13.477 -19.844 -10.023 1 96 150 VAL A CA 1
ATOM 1153 C C . VAL A 1 150 ? 13.852 -19.984 -8.555 1 96 150 VAL A C 1
ATOM 1155 O O . VAL A 1 150 ? 13 -19.875 -7.672 1 96 150 VAL A O 1
ATOM 1158 N N . PRO A 1 151 ? 15.109 -20.141 -8.305 1 94.5 151 PRO A N 1
ATOM 1159 C CA . PRO A 1 151 ? 15.523 -20.547 -6.957 1 94.5 151 PRO A CA 1
ATOM 1160 C C . PRO A 1 151 ? 15.055 -19.578 -5.875 1 94.5 151 PRO A C 1
ATOM 1162 O O . PRO A 1 151 ? 14.703 -20 -4.77 1 94.5 151 PRO A O 1
ATOM 1165 N N . GLU A 1 152 ? 15.008 -18.312 -6.121 1 90.69 152 GLU A N 1
ATOM 1166 C CA . GLU A 1 152 ? 14.648 -17.312 -5.121 1 90.69 152 GLU A CA 1
ATOM 1167 C C . GLU A 1 152 ? 13.211 -17.5 -4.648 1 90.69 152 GLU A C 1
ATOM 1169 O O . GLU A 1 152 ? 12.938 -17.469 -3.445 1 90.69 152 GLU A O 1
ATOM 1174 N N . ILE A 1 153 ? 12.367 -17.703 -5.555 1 92.31 153 ILE A N 1
ATOM 1175 C CA . ILE A 1 153 ? 10.953 -17.844 -5.207 1 92.31 153 ILE A CA 1
ATOM 1176 C C . ILE A 1 153 ? 10.711 -19.188 -4.523 1 92.31 153 ILE A C 1
ATOM 1178 O O . ILE A 1 153 ? 9.852 -19.297 -3.648 1 92.31 153 ILE A O 1
ATOM 1182 N N . ALA A 1 154 ? 11.508 -20.125 -4.926 1 92.69 154 ALA A N 1
ATOM 1183 C CA . ALA A 1 154 ? 11.359 -21.453 -4.363 1 92.69 154 ALA A CA 1
ATOM 1184 C C . ALA A 1 154 ? 11.664 -21.469 -2.867 1 92.69 154 ALA A C 1
ATOM 1186 O O . ALA A 1 154 ? 11.344 -22.422 -2.16 1 92.69 154 ALA A O 1
ATOM 1187 N N . ARG A 1 155 ? 12.219 -20.422 -2.361 1 91.94 155 ARG A N 1
ATOM 1188 C CA . ARG A 1 155 ? 12.578 -20.312 -0.95 1 91.94 155 ARG A CA 1
ATOM 1189 C C . ARG A 1 155 ? 11.398 -19.828 -0.12 1 91.94 155 ARG A C 1
ATOM 1191 O O . ARG A 1 155 ? 11.445 -19.844 1.111 1 91.94 155 ARG A O 1
ATOM 1198 N N . LEU A 1 156 ? 10.375 -19.344 -0.761 1 95.31 156 LEU A N 1
ATOM 1199 C CA . LEU A 1 156 ? 9.203 -18.891 -0.028 1 95.31 156 LEU A CA 1
ATOM 1200 C C . LEU A 1 156 ? 8.391 -20.078 0.482 1 95.31 156 LEU A C 1
ATOM 1202 O O . LEU A 1 156 ? 8.078 -21 -0.279 1 95.31 156 LEU A O 1
ATOM 1206 N N . ASN A 1 157 ? 8.023 -19.984 1.705 1 95.25 157 ASN A N 1
ATOM 1207 C CA . ASN A 1 157 ? 7.23 -21.047 2.301 1 95.25 157 ASN A CA 1
ATOM 1208 C C . ASN A 1 157 ? 5.746 -20.891 1.995 1 95.25 157 ASN A C 1
ATOM 1210 O O . ASN A 1 157 ? 5.309 -19.812 1.593 1 95.25 157 ASN A O 1
ATOM 1214 N N . HIS A 1 158 ? 5.098 -21.969 2.209 1 95.5 158 HIS A N 1
ATOM 1215 C CA . HIS A 1 158 ? 3.66 -22.016 1.961 1 95.5 158 HIS A CA 1
ATOM 1216 C C . HIS A 1 158 ? 2.875 -21.438 3.137 1 95.5 158 HIS A C 1
ATOM 1218 O O . HIS A 1 158 ? 3.242 -21.656 4.293 1 95.5 158 HIS A O 1
ATOM 1224 N N . ASP A 1 159 ? 1.875 -20.734 2.855 1 95.88 159 ASP A N 1
ATOM 1225 C CA . ASP A 1 159 ? 0.752 -20.438 3.74 1 95.88 159 ASP A CA 1
ATOM 1226 C C . ASP A 1 159 ? -0.573 -20.5 2.986 1 95.88 159 ASP A C 1
ATOM 1228 O O . ASP A 1 159 ? -0.656 -20.078 1.83 1 95.88 159 ASP A O 1
ATOM 1232 N N . CYS A 1 160 ? -1.617 -21.031 3.609 1 96.12 160 CYS A N 1
ATOM 1233 C CA . CYS A 1 160 ? -2.916 -21.141 2.953 1 96.12 160 CYS A CA 1
ATOM 1234 C C . CYS A 1 160 ? -3.557 -19.766 2.775 1 96.12 160 CYS A C 1
ATOM 1236 O O . CYS A 1 160 ? -4.477 -19.609 1.971 1 96.12 160 CYS A O 1
ATOM 1238 N N . ARG A 1 161 ? -3.15 -18.875 3.551 1 95.5 161 ARG A N 1
ATOM 1239 C CA . ARG A 1 161 ? -3.531 -17.469 3.457 1 95.5 161 ARG A CA 1
ATOM 1240 C C . ARG A 1 161 ? -2.301 -16.578 3.33 1 95.5 161 ARG A C 1
ATOM 1242 O O . ARG A 1 161 ? -1.962 -15.836 4.262 1 95.5 161 ARG A O 1
ATOM 1249 N N . PRO A 1 162 ? -1.71 -16.594 2.146 1 96 162 PRO A N 1
ATOM 1250 C CA . PRO A 1 162 ? -0.39 -15.984 1.955 1 96 162 PRO A CA 1
ATOM 1251 C C . PRO A 1 162 ? -0.432 -14.461 1.985 1 96 162 PRO A C 1
ATOM 1253 O O . PRO A 1 162 ? -1.504 -13.859 1.85 1 96 162 PRO A O 1
ATOM 1256 N N . ASN A 1 163 ? 0.73 -13.852 2.186 1 95.5 163 ASN A N 1
ATOM 1257 C CA . ASN A 1 163 ? 0.832 -12.391 2.195 1 95.5 163 ASN A CA 1
ATOM 1258 C C . ASN A 1 163 ? 1.587 -11.875 0.974 1 95.5 163 ASN A C 1
ATOM 1260 O O . ASN A 1 163 ? 1.802 -10.672 0.837 1 95.5 163 ASN A O 1
ATOM 1264 N N . ALA A 1 164 ? 1.942 -12.781 0.079 1 95.81 164 ALA A N 1
ATOM 1265 C CA . ALA A 1 164 ? 2.555 -12.43 -1.199 1 95.81 164 ALA A CA 1
ATOM 1266 C C . ALA A 1 164 ? 1.97 -13.258 -2.336 1 95.81 164 ALA A C 1
ATOM 1268 O O . ALA A 1 164 ? 1.299 -14.266 -2.096 1 95.81 164 ALA A O 1
ATOM 1269 N N . ASP A 1 165 ? 2.133 -12.75 -3.504 1 95 165 ASP A N 1
ATOM 1270 C CA . ASP A 1 165 ? 1.7 -13.43 -4.723 1 95 165 ASP A CA 1
ATOM 1271 C C . ASP A 1 165 ? 2.732 -13.273 -5.836 1 95 165 ASP A C 1
ATOM 1273 O O . ASP A 1 165 ? 3.723 -12.555 -5.676 1 95 165 ASP A O 1
ATOM 1277 N N . TYR A 1 166 ? 2.473 -14.039 -6.863 1 94.25 166 TYR A N 1
ATOM 1278 C CA . TYR A 1 166 ? 3.42 -14.016 -7.973 1 94.25 166 TYR A CA 1
ATOM 1279 C C . TYR A 1 166 ? 2.703 -14.219 -9.305 1 94.25 166 TYR A C 1
ATOM 1281 O O . TYR A 1 166 ? 1.574 -14.711 -9.344 1 94.25 166 TYR A O 1
ATOM 1289 N N . PHE A 1 167 ? 3.305 -13.758 -10.344 1 93.62 167 PHE A N 1
ATOM 1290 C CA . PHE A 1 167 ? 2.904 -14.109 -11.703 1 93.62 167 PHE A CA 1
ATOM 1291 C C . PHE A 1 167 ? 4.117 -14.172 -12.617 1 93.62 167 PHE A C 1
ATOM 1293 O O . PHE A 1 167 ? 5.172 -13.617 -12.305 1 93.62 167 PHE A O 1
ATOM 1300 N N . PHE A 1 168 ? 4 -14.938 -13.672 1 95.56 168 PHE A N 1
ATOM 1301 C CA . PHE A 1 168 ? 5.055 -15.117 -14.664 1 95.56 168 PHE A CA 1
ATOM 1302 C C . PHE A 1 168 ? 4.727 -14.352 -15.945 1 95.56 168 PHE A C 1
ATOM 1304 O O . PHE A 1 168 ? 3.619 -14.461 -16.469 1 95.56 168 PHE A O 1
ATOM 1311 N N . ASP A 1 169 ? 5.633 -13.539 -16.344 1 93.31 169 ASP A N 1
ATOM 1312 C CA . ASP A 1 169 ? 5.539 -12.875 -17.641 1 93.31 169 ASP A CA 1
ATOM 1313 C C . ASP A 1 169 ? 6.27 -13.68 -18.719 1 93.31 169 ASP A C 1
ATOM 1315 O O . ASP A 1 169 ? 7.504 -13.695 -18.75 1 93.31 169 ASP A O 1
ATOM 1319 N N . PRO A 1 170 ? 5.586 -14.281 -19.578 1 92.62 170 PRO A N 1
ATOM 1320 C CA . PRO A 1 170 ? 6.234 -15.172 -20.547 1 92.62 170 PRO A CA 1
ATOM 1321 C C . PRO A 1 170 ? 7.035 -14.414 -21.594 1 92.62 170 PRO A C 1
ATOM 1323 O O . PRO A 1 170 ? 7.902 -14.992 -22.25 1 92.62 170 PRO A O 1
ATOM 1326 N N . GLN A 1 171 ? 6.738 -13.188 -21.844 1 89.62 171 GLN A N 1
ATOM 1327 C CA . GLN A 1 171 ? 7.477 -12.422 -22.844 1 89.62 171 GLN A CA 1
ATOM 1328 C C . GLN A 1 171 ? 8.875 -12.07 -22.344 1 89.62 171 GLN A C 1
ATOM 1330 O O . GLN A 1 171 ? 9.852 -12.18 -23.078 1 89.62 171 GLN A O 1
ATOM 1335 N N . THR A 1 172 ? 8.922 -11.703 -21.109 1 90.56 172 THR A N 1
ATOM 1336 C CA . THR A 1 172 ? 10.211 -11.305 -20.562 1 90.56 172 THR A CA 1
ATOM 1337 C C . THR A 1 172 ? 10.82 -12.445 -19.75 1 90.56 172 THR A C 1
ATOM 1339 O O . THR A 1 172 ? 11.945 -12.328 -19.25 1 90.56 172 THR A O 1
ATOM 1342 N N . LEU A 1 173 ? 10.102 -13.539 -19.609 1 93.5 173 LEU A N 1
ATOM 1343 C CA . LEU A 1 173 ? 10.492 -14.688 -18.797 1 93.5 173 LEU A CA 1
ATOM 1344 C C . LEU A 1 173 ? 10.836 -14.25 -17.375 1 93.5 173 LEU A C 1
ATOM 1346 O O . LEU A 1 173 ? 11.875 -14.633 -16.828 1 93.5 173 LEU A O 1
ATOM 1350 N N . THR A 1 174 ? 10.016 -13.445 -16.844 1 93.56 174 THR A N 1
ATOM 1351 C CA . THR A 1 174 ? 10.258 -12.914 -15.508 1 93.56 174 THR A CA 1
ATOM 1352 C C . THR A 1 174 ? 9.18 -13.375 -14.539 1 93.56 174 THR A C 1
ATOM 1354 O O . THR A 1 174 ? 7.988 -13.289 -14.844 1 93.56 174 THR A O 1
ATOM 1357 N N . HIS A 1 175 ? 9.648 -13.906 -13.523 1 94.31 175 HIS A N 1
ATOM 1358 C CA . HIS A 1 175 ? 8.773 -14.281 -12.43 1 94.31 175 HIS A CA 1
ATOM 1359 C C . HIS A 1 175 ? 8.719 -13.195 -11.359 1 94.31 175 HIS A C 1
ATOM 1361 O O . HIS A 1 175 ? 9.68 -12.992 -10.617 1 94.31 175 HIS A O 1
ATOM 1367 N N . HIS A 1 176 ? 7.562 -12.516 -11.289 1 93.88 176 HIS A N 1
ATOM 1368 C CA . HIS A 1 176 ? 7.395 -11.391 -10.375 1 93.88 176 HIS A CA 1
ATOM 1369 C C . HIS A 1 176 ? 6.777 -11.844 -9.055 1 93.88 176 HIS A C 1
ATOM 1371 O O . HIS A 1 176 ? 5.805 -12.602 -9.047 1 93.88 176 HIS A O 1
ATOM 1377 N N . VAL A 1 177 ? 7.348 -11.383 -7.965 1 94.62 177 VAL A N 1
ATOM 1378 C CA . VAL A 1 177 ? 6.797 -11.617 -6.633 1 94.62 177 VAL A CA 1
ATOM 1379 C C . VAL A 1 177 ? 6.551 -10.281 -5.934 1 94.62 177 VAL A C 1
ATOM 1381 O O . VAL A 1 177 ? 7.414 -9.398 -5.953 1 94.62 177 VAL A O 1
ATOM 1384 N N . HIS A 1 178 ? 5.41 -10.141 -5.348 1 94.38 178 HIS A N 1
ATOM 1385 C CA . HIS A 1 178 ? 5.043 -8.891 -4.691 1 94.38 178 HIS A CA 1
ATOM 1386 C C . HIS A 1 178 ? 4.211 -9.141 -3.438 1 94.38 178 HIS A C 1
ATOM 1388 O O . HIS A 1 178 ? 3.621 -10.219 -3.289 1 94.38 178 HIS A O 1
ATOM 1394 N N . ALA A 1 179 ? 4.207 -8.148 -2.584 1 95.38 179 ALA A N 1
ATOM 1395 C CA . ALA A 1 179 ? 3.352 -8.211 -1.403 1 95.38 179 ALA A CA 1
ATOM 1396 C C . ALA A 1 179 ? 1.888 -7.988 -1.771 1 95.38 179 ALA A C 1
ATOM 1398 O O . ALA A 1 179 ? 1.575 -7.133 -2.604 1 95.38 179 ALA A O 1
ATOM 1399 N N . THR A 1 180 ? 1.003 -8.711 -1.118 1 94.94 180 THR A N 1
ATOM 1400 C CA . THR A 1 180 ? -0.422 -8.531 -1.375 1 94.94 180 THR A CA 1
ATOM 1401 C C . THR A 1 180 ? -1.127 -7.965 -0.146 1 94.94 180 THR A C 1
ATOM 1403 O O . THR A 1 180 ? -2.293 -7.574 -0.219 1 94.94 180 THR A O 1
ATOM 1406 N N . THR A 1 181 ? -0.501 -7.938 0.94 1 93.19 181 THR A N 1
ATOM 1407 C CA . THR A 1 181 ? -0.904 -7.289 2.184 1 93.19 181 THR A CA 1
ATOM 1408 C C . THR A 1 181 ? 0.29 -6.613 2.854 1 93.19 181 THR A C 1
ATOM 1410 O O . THR A 1 181 ? 1.426 -6.754 2.395 1 93.19 181 THR A O 1
ATOM 1413 N N . THR A 1 182 ? 0.007 -5.848 3.863 1 92.31 182 THR A N 1
ATOM 1414 C CA . THR A 1 182 ? 1.11 -5.277 4.625 1 92.31 182 THR A CA 1
ATOM 1415 C C . THR A 1 182 ? 1.898 -6.371 5.34 1 92.31 182 THR A C 1
ATOM 1417 O O . THR A 1 182 ? 1.313 -7.242 5.988 1 92.31 182 THR A O 1
ATOM 1420 N N . ILE A 1 183 ? 3.16 -6.348 5.133 1 95.75 183 ILE A N 1
ATOM 1421 C CA . ILE A 1 183 ? 4.078 -7.277 5.781 1 95.75 183 ILE A CA 1
ATOM 1422 C C . ILE A 1 183 ? 5.055 -6.504 6.664 1 95.75 183 ILE A C 1
ATOM 1424 O O . ILE A 1 183 ? 5.898 -5.758 6.164 1 95.75 183 ILE A O 1
ATOM 1428 N N . THR A 1 184 ? 4.98 -6.707 7.918 1 94.38 184 THR A N 1
ATOM 1429 C CA . THR A 1 184 ? 5.809 -5.941 8.844 1 94.38 184 THR A CA 1
ATOM 1430 C C . THR A 1 184 ? 7.137 -6.652 9.094 1 94.38 184 THR A C 1
ATOM 1432 O O . THR A 1 184 ? 7.25 -7.859 8.883 1 94.38 184 THR A O 1
ATOM 1435 N N . PRO A 1 185 ? 8.148 -5.871 9.547 1 93.12 185 PRO A N 1
ATOM 1436 C CA . PRO A 1 185 ? 9.43 -6.512 9.828 1 93.12 185 PRO A CA 1
ATOM 1437 C C . PRO A 1 185 ? 9.312 -7.68 10.805 1 93.12 185 PRO A C 1
ATOM 1439 O O . PRO A 1 185 ? 8.594 -7.586 11.805 1 93.12 185 PRO A O 1
ATOM 1442 N N . GLY A 1 186 ? 9.969 -8.727 10.422 1 94.56 186 GLY A N 1
ATOM 1443 C CA . GLY A 1 186 ? 9.93 -9.922 11.258 1 94.56 186 GLY A CA 1
ATOM 1444 C C . GLY A 1 186 ? 8.883 -10.922 10.812 1 94.56 186 GLY A C 1
ATOM 1445 O O . GLY A 1 186 ? 8.859 -12.055 11.305 1 94.56 186 GLY A O 1
ATOM 1446 N N . THR A 1 187 ? 8.07 -10.555 9.906 1 96.06 187 THR A N 1
ATOM 1447 C CA . THR A 1 187 ? 7.02 -11.438 9.414 1 96.06 187 THR A CA 1
ATOM 1448 C C . THR A 1 187 ? 7.527 -12.281 8.25 1 96.06 187 THR A C 1
ATOM 1450 O O . THR A 1 187 ? 8.203 -11.773 7.355 1 96.06 187 THR A O 1
ATOM 1453 N N . GLU A 1 188 ? 7.219 -13.539 8.266 1 97.19 188 GLU A N 1
ATOM 1454 C CA . GLU A 1 188 ? 7.578 -14.43 7.16 1 97.19 188 GLU A CA 1
ATOM 1455 C C . GLU A 1 188 ? 6.793 -14.086 5.898 1 97.19 188 GLU A C 1
ATOM 1457 O O . GLU A 1 188 ? 5.586 -13.836 5.961 1 97.19 188 GLU A O 1
ATOM 1462 N N . ILE A 1 189 ? 7.504 -14.016 4.793 1 97.12 189 ILE A N 1
ATOM 1463 C CA . ILE A 1 189 ? 6.863 -13.836 3.492 1 97.12 189 ILE A CA 1
ATOM 1464 C C . ILE A 1 189 ? 6.445 -15.195 2.936 1 97.12 189 ILE A C 1
ATOM 1466 O O . ILE A 1 189 ? 7.258 -16.125 2.852 1 97.12 189 ILE A O 1
ATOM 1470 N N . THR A 1 190 ? 5.191 -15.297 2.549 1 96.56 190 THR A N 1
ATOM 1471 C CA . THR A 1 190 ? 4.68 -16.609 2.172 1 96.56 190 THR A CA 1
ATOM 1472 C C . THR A 1 190 ? 3.885 -16.531 0.873 1 96.56 190 THR A C 1
ATOM 1474 O O . THR A 1 190 ? 3.352 -15.469 0.532 1 96.56 190 THR A O 1
ATOM 1477 N N . ILE A 1 191 ? 3.846 -17.609 0.153 1 95.38 191 ILE A N 1
ATOM 1478 C CA . ILE A 1 191 ? 2.955 -17.828 -0.981 1 95.38 191 ILE A CA 1
ATOM 1479 C C . ILE A 1 191 ? 2.146 -19.109 -0.762 1 95.38 191 ILE A C 1
ATOM 1481 O O . ILE A 1 191 ? 2.387 -19.844 0.196 1 95.38 191 ILE A O 1
ATOM 1485 N N . THR A 1 192 ? 1.176 -19.281 -1.519 1 95.31 192 THR A N 1
ATOM 1486 C CA . THR A 1 192 ? 0.474 -20.562 -1.449 1 95.31 192 THR A CA 1
ATOM 1487 C C . THR A 1 192 ? 0.968 -21.516 -2.537 1 95.31 192 THR A C 1
ATOM 1489 O O . THR A 1 192 ? 1.215 -21.094 -3.67 1 95.31 192 THR A O 1
ATOM 1492 N N . TYR A 1 193 ? 1.161 -22.734 -2.164 1 94.06 193 TYR A N 1
ATOM 1493 C CA . TYR A 1 193 ? 1.629 -23.766 -3.096 1 94.06 193 TYR A CA 1
ATOM 1494 C C . TYR A 1 193 ? 0.46 -24.391 -3.838 1 94.06 193 TYR A C 1
ATOM 1496 O O . TYR A 1 193 ? 0.653 -25.047 -4.863 1 94.06 193 TYR A O 1
ATOM 1504 N N . ILE A 1 194 ? -0.702 -24.172 -3.328 1 94.56 194 ILE A N 1
ATOM 1505 C CA . ILE A 1 194 ? -1.878 -24.875 -3.844 1 94.56 194 ILE A CA 1
ATOM 1506 C C . ILE A 1 194 ? -3.033 -23.891 -3.992 1 94.56 194 ILE A C 1
ATOM 1508 O O . ILE A 1 194 ? -2.889 -22.703 -3.688 1 94.56 194 ILE A O 1
ATOM 1512 N N . ASP A 1 195 ? -4.125 -24.406 -4.516 1 94.06 195 ASP A N 1
ATOM 1513 C CA . ASP A 1 195 ? -5.367 -23.641 -4.473 1 94.06 195 ASP A CA 1
ATOM 1514 C C . ASP A 1 195 ? -5.918 -23.562 -3.051 1 94.06 195 ASP A C 1
ATOM 1516 O O . ASP A 1 195 ? -6.312 -24.578 -2.477 1 94.06 195 ASP A O 1
ATOM 1520 N N . PRO A 1 196 ? -6.008 -22.391 -2.516 1 94.88 196 PRO A N 1
ATOM 1521 C CA . PRO A 1 196 ? -6.461 -22.297 -1.127 1 94.88 196 PRO A CA 1
ATOM 1522 C C . PRO A 1 196 ? -7.98 -22.297 -1.002 1 94.88 196 PRO A C 1
ATOM 1524 O O . PRO A 1 196 ? -8.516 -22.234 0.11 1 94.88 196 PRO A O 1
ATOM 1527 N N . LEU A 1 197 ? -8.68 -22.375 -2.115 1 95.75 197 LEU A N 1
ATOM 1528 C CA . LEU A 1 197 ? -10.133 -22.266 -2.107 1 95.75 197 LEU A CA 1
ATOM 1529 C C . LEU A 1 197 ? -10.781 -23.641 -2.031 1 95.75 197 LEU A C 1
ATOM 1531 O O . LEU A 1 197 ? -11.781 -23.891 -2.707 1 95.75 197 LEU A O 1
ATOM 1535 N N . VAL A 1 198 ? -10.195 -24.5 -1.326 1 96 198 VAL A N 1
ATOM 1536 C CA . VAL A 1 198 ? -10.75 -25.828 -1.084 1 96 198 VAL A CA 1
ATOM 1537 C C . VAL A 1 198 ? -10.742 -26.125 0.414 1 96 198 VAL A C 1
ATOM 1539 O O . VAL A 1 198 ? -10.047 -25.453 1.183 1 96 198 VAL A O 1
ATOM 1542 N N . PRO A 1 199 ? -11.492 -27.062 0.851 1 96.94 199 PRO A N 1
ATOM 1543 C CA . PRO A 1 199 ? -11.602 -27.344 2.283 1 96.94 199 PRO A CA 1
ATOM 1544 C C . PRO A 1 199 ? -10.266 -27.734 2.912 1 96.94 199 PRO A C 1
ATOM 1546 O O . PRO A 1 199 ? -9.375 -28.234 2.217 1 96.94 199 PRO A O 1
ATOM 1549 N N . ARG A 1 200 ? -10.203 -27.609 4.227 1 97.44 200 ARG A N 1
ATOM 1550 C CA . ARG A 1 200 ? -8.984 -27.859 4.992 1 97.44 200 ARG A CA 1
ATOM 1551 C C . ARG A 1 200 ? -8.43 -29.25 4.699 1 97.44 200 ARG A C 1
ATOM 1553 O O . ARG A 1 200 ? -7.246 -29.406 4.398 1 97.44 200 ARG A O 1
ATOM 1560 N N . GLN A 1 201 ? -9.273 -30.25 4.754 1 97.25 201 GLN A N 1
ATOM 1561 C CA . GLN A 1 201 ? -8.812 -31.625 4.586 1 97.25 201 GLN A CA 1
ATOM 1562 C C . GLN A 1 201 ? -8.18 -31.828 3.213 1 97.25 201 GLN A C 1
ATOM 1564 O O . GLN A 1 201 ? -7.172 -32.531 3.086 1 97.25 201 GLN A O 1
ATOM 1569 N N . GLU A 1 202 ? -8.805 -31.281 2.256 1 97.56 202 GLU A N 1
ATOM 1570 C CA . GLU A 1 202 ? -8.266 -31.391 0.902 1 97.56 202 GLU A CA 1
ATOM 1571 C C . GLU A 1 202 ? -6.934 -30.672 0.772 1 97.56 202 GLU A C 1
ATOM 1573 O O . GLU A 1 202 ? -6.008 -31.156 0.127 1 97.56 202 GLU A O 1
ATOM 1578 N N . ARG A 1 203 ? -6.793 -29.469 1.37 1 97.31 203 ARG A N 1
ATOM 1579 C CA . ARG A 1 203 ? -5.535 -28.734 1.346 1 97.31 203 ARG A CA 1
ATOM 1580 C C . ARG A 1 203 ? -4.422 -29.531 2.021 1 97.31 203 ARG A C 1
ATOM 1582 O O . ARG A 1 203 ? -3.334 -29.672 1.465 1 97.31 203 ARG A O 1
ATOM 1589 N N . LEU A 1 204 ? -4.734 -30.031 3.182 1 97.44 204 LEU A N 1
ATOM 1590 C CA . LEU A 1 204 ? -3.752 -30.812 3.932 1 97.44 204 LEU A CA 1
ATOM 1591 C C . LEU A 1 204 ? -3.328 -32.062 3.152 1 97.44 204 LEU A C 1
ATOM 1593 O O . LEU A 1 204 ? -2.141 -32.375 3.104 1 97.44 204 LEU A O 1
ATOM 1597 N N . ALA A 1 205 ? -4.254 -32.719 2.523 1 97.62 205 ALA A N 1
ATOM 1598 C CA . ALA A 1 205 ? -3.957 -33.906 1.74 1 97.62 205 ALA A CA 1
ATOM 1599 C C . ALA A 1 205 ? -3.055 -33.594 0.555 1 97.62 205 ALA A C 1
ATOM 1601 O O . ALA A 1 205 ? -2.107 -34.312 0.263 1 97.62 205 ALA A O 1
ATOM 1602 N N . GLN A 1 206 ? -3.344 -32.531 -0.115 1 96.44 206 GLN A N 1
ATOM 1603 C CA . GLN A 1 206 ? -2.551 -32.125 -1.271 1 96.44 206 GLN A CA 1
ATOM 1604 C C . GLN A 1 206 ? -1.123 -31.781 -0.863 1 96.44 206 GLN A C 1
ATOM 1606 O O . GLN A 1 206 ? -0.167 -32.188 -1.531 1 96.44 206 GLN A O 1
ATOM 1611 N N . LEU A 1 207 ? -0.967 -31.047 0.204 1 95.69 207 LEU A N 1
ATOM 1612 C CA . LEU A 1 207 ? 0.347 -30.625 0.675 1 95.69 207 LEU A CA 1
ATOM 1613 C C . LEU A 1 207 ? 1.17 -31.812 1.139 1 95.69 207 LEU A C 1
ATOM 1615 O O . LEU A 1 207 ? 2.371 -31.891 0.874 1 95.69 207 LEU A O 1
ATOM 1619 N N . GLU A 1 208 ? 0.535 -32.719 1.793 1 94.88 208 GLU A N 1
ATOM 1620 C CA . GLU A 1 208 ? 1.218 -33.938 2.209 1 94.88 208 GLU A CA 1
ATOM 1621 C C . GLU A 1 208 ? 1.653 -34.781 1.002 1 94.88 208 GLU A C 1
ATOM 1623 O O . GLU A 1 208 ? 2.779 -35.281 0.96 1 94.88 208 GLU A O 1
ATOM 1628 N N . ARG A 1 209 ? 0.818 -34.875 0.081 1 92.94 209 ARG A N 1
ATOM 1629 C CA . ARG A 1 209 ? 1.08 -35.719 -1.098 1 92.94 209 ARG A CA 1
ATOM 1630 C C . ARG A 1 209 ? 2.199 -35.125 -1.942 1 92.94 209 ARG A C 1
ATOM 1632 O O . ARG A 1 209 ? 3.096 -35.844 -2.395 1 92.94 209 ARG A O 1
ATOM 1639 N N . SER A 1 210 ? 2.139 -33.844 -2.127 1 89.88 210 SER A N 1
ATOM 1640 C CA . SER A 1 210 ? 3.033 -33.188 -3.088 1 89.88 210 SER A CA 1
ATOM 1641 C C . SER A 1 210 ? 4.34 -32.781 -2.426 1 89.88 210 SER A C 1
ATOM 1643 O O . SER A 1 210 ? 5.395 -32.781 -3.062 1 89.88 210 SER A O 1
ATOM 1645 N N . TRP A 1 211 ? 4.293 -32.406 -1.09 1 90.12 211 TRP A N 1
ATOM 1646 C CA . TRP A 1 211 ? 5.488 -31.828 -0.472 1 90.12 211 TRP A CA 1
ATOM 1647 C C . TRP A 1 211 ? 5.852 -32.594 0.803 1 90.12 211 TRP A C 1
ATOM 1649 O O . TRP A 1 211 ? 6.887 -32.312 1.418 1 90.12 211 TRP A O 1
ATOM 1659 N N . GLY A 1 212 ? 4.98 -33.375 1.254 1 89.25 212 GLY A N 1
ATOM 1660 C CA . GLY A 1 212 ? 5.312 -34.281 2.35 1 89.25 212 GLY A CA 1
ATOM 1661 C C . GLY A 1 212 ? 5.199 -33.625 3.713 1 89.25 212 GLY A C 1
ATOM 1662 O O . GLY A 1 212 ? 5.812 -34.094 4.68 1 89.25 212 GLY A O 1
ATOM 1663 N N . PHE A 1 213 ? 4.477 -32.531 3.811 1 91.06 213 PHE A N 1
ATOM 1664 C CA . PHE A 1 213 ? 4.367 -31.906 5.117 1 91.06 213 PHE A CA 1
ATOM 1665 C C . PHE A 1 213 ? 2.908 -31.641 5.465 1 91.06 213 PHE A C 1
ATOM 1667 O O . PHE A 1 213 ? 2.051 -31.594 4.582 1 91.06 213 PHE A O 1
ATOM 1674 N N . ASN A 1 214 ? 2.734 -31.516 6.777 1 91.81 214 ASN A N 1
ATOM 1675 C CA . ASN A 1 214 ? 1.445 -31.062 7.297 1 91.81 214 ASN A CA 1
ATOM 1676 C C . ASN A 1 214 ? 1.452 -29.578 7.625 1 91.81 214 ASN A C 1
ATOM 1678 O O . ASN A 1 214 ? 2.154 -29.141 8.539 1 91.81 214 ASN A O 1
ATOM 1682 N N . CYS A 1 215 ? 0.64 -28.891 6.961 1 95.19 215 CYS A N 1
ATOM 1683 C CA . CYS A 1 215 ? 0.605 -27.453 7.141 1 95.19 215 CYS A CA 1
ATOM 1684 C C . CYS A 1 215 ? 0.048 -27.078 8.508 1 95.19 215 CYS A C 1
ATOM 1686 O O . CYS A 1 215 ? -0.966 -27.641 8.938 1 95.19 215 CYS A O 1
ATOM 1688 N N . THR A 1 216 ? 0.706 -26.156 9.172 1 94.12 216 THR A N 1
ATOM 1689 C CA . THR A 1 216 ? 0.284 -25.719 10.492 1 94.12 216 THR A CA 1
ATOM 1690 C C . THR A 1 216 ? 0.016 -24.219 10.492 1 94.12 216 THR A C 1
ATOM 1692 O O . THR A 1 216 ? 0.203 -23.547 11.516 1 94.12 216 THR A O 1
ATOM 1695 N N . CYS A 1 217 ? -0.309 -23.656 9.391 1 94.31 217 CYS A N 1
ATOM 1696 C CA . CYS A 1 217 ? -0.621 -22.234 9.328 1 94.31 217 CYS A CA 1
ATOM 1697 C C . CYS A 1 217 ? -1.864 -21.922 10.148 1 94.31 217 CYS A C 1
ATOM 1699 O O . CYS A 1 217 ? -2.523 -22.812 10.664 1 94.31 217 CYS A O 1
ATOM 1701 N N . SER A 1 218 ? -2.215 -20.625 10.203 1 92.69 218 SER A N 1
ATOM 1702 C CA . SER A 1 218 ? -3.318 -20.141 11.031 1 92.69 218 SER A CA 1
ATOM 1703 C C . SER A 1 218 ? -4.637 -20.781 10.609 1 92.69 218 SER A C 1
ATOM 1705 O O . SER A 1 218 ? -5.473 -21.109 11.461 1 92.69 218 SER A O 1
ATOM 1707 N N . CYS A 1 219 ? -4.832 -20.969 9.344 1 93.5 219 CYS A N 1
ATOM 1708 C CA . CYS A 1 219 ? -6.074 -21.531 8.82 1 93.5 219 CYS A CA 1
ATOM 1709 C C . CYS A 1 219 ? -6.16 -23.016 9.102 1 93.5 219 CYS A C 1
ATOM 1711 O O . CYS A 1 219 ? -7.227 -23.531 9.445 1 93.5 219 CYS A O 1
ATOM 1713 N N . CYS A 1 220 ? -5.102 -23.641 8.992 1 95.81 220 CYS A N 1
ATOM 1714 C CA . CYS A 1 220 ? -5.102 -25.094 9.125 1 95.81 220 CYS A CA 1
ATOM 1715 C C . CYS A 1 220 ? -5.082 -25.516 10.586 1 95.81 220 CYS A C 1
ATOM 1717 O O . CYS A 1 220 ? -5.488 -26.625 10.93 1 95.81 220 CYS A O 1
ATOM 1719 N N . SER A 1 221 ? -4.621 -24.672 11.43 1 95.75 221 SER A N 1
ATOM 1720 C CA . SER A 1 221 ? -4.477 -25.031 12.844 1 95.75 221 SER A CA 1
ATOM 1721 C C . SER A 1 221 ? -5.668 -24.531 13.656 1 95.75 221 SER A C 1
ATOM 1723 O O . SER A 1 221 ? -5.715 -24.734 14.875 1 95.75 221 SER A O 1
ATOM 1725 N N . MET A 1 222 ? -6.543 -23.906 13.047 1 95.12 222 MET A N 1
ATOM 1726 C CA . MET A 1 222 ? -7.68 -23.359 13.773 1 95.12 222 MET A CA 1
ATOM 1727 C C . MET A 1 222 ? -8.531 -24.469 14.383 1 95.12 222 MET A C 1
ATOM 1729 O O . MET A 1 222 ? -8.492 -25.609 13.914 1 95.12 222 MET A O 1
ATOM 1733 N N . HIS A 1 223 ? -9.336 -24.109 15.406 1 96.75 223 HIS A N 1
ATOM 1734 C CA . HIS A 1 223 ? -10.266 -25.047 16.031 1 96.75 223 HIS A CA 1
ATOM 1735 C C . HIS A 1 223 ? -11.203 -25.672 15 1 96.75 223 HIS A C 1
ATOM 1737 O O . HIS A 1 223 ? -11.586 -25.031 14.031 1 96.75 223 HIS A O 1
ATOM 1743 N N . ALA A 1 224 ? -11.594 -26.859 15.25 1 95.31 224 ALA A N 1
ATOM 1744 C CA . ALA A 1 224 ? -12.391 -27.625 14.305 1 95.31 224 ALA A CA 1
ATOM 1745 C C . ALA A 1 224 ? -13.68 -26.891 13.945 1 95.31 224 ALA A C 1
ATOM 1747 O O . ALA A 1 224 ? -14.109 -26.922 12.789 1 95.31 224 ALA A O 1
ATOM 1748 N N . SER A 1 225 ? -14.32 -26.234 14.852 1 96.44 225 SER A N 1
ATOM 1749 C CA . SER A 1 225 ? -15.57 -25.531 14.602 1 96.44 225 SER A CA 1
ATOM 1750 C C . SER A 1 225 ? -15.352 -24.328 13.68 1 96.44 225 SER A C 1
ATOM 1752 O O . SER A 1 225 ? -16.188 -24.047 12.82 1 96.44 225 SER A O 1
ATOM 1754 N N . LEU A 1 226 ? -14.266 -23.656 13.93 1 96.06 226 LEU A N 1
ATOM 1755 C CA . LEU A 1 226 ? -13.93 -22.531 13.07 1 96.06 226 LEU A CA 1
ATOM 1756 C C . LEU A 1 226 ? -13.602 -23.016 11.656 1 96.06 226 LEU A C 1
ATOM 1758 O O . LEU A 1 226 ? -13.984 -22.375 10.672 1 96.06 226 LEU A O 1
ATOM 1762 N N . SER A 1 227 ? -12.883 -24.094 11.594 1 96.19 227 SER A N 1
ATOM 1763 C CA . SER A 1 227 ? -12.539 -24.672 10.305 1 96.19 227 SER A CA 1
ATOM 1764 C C . SER A 1 227 ? -13.789 -25.094 9.539 1 96.19 227 SER A C 1
ATOM 1766 O O . SER A 1 227 ? -13.859 -24.922 8.32 1 96.19 227 SER A O 1
ATOM 1768 N N . GLN A 1 228 ? -14.688 -25.656 10.211 1 96.06 228 GLN A N 1
ATOM 1769 C CA . GLN A 1 228 ? -15.938 -26.078 9.578 1 96.06 228 GLN A CA 1
ATOM 1770 C C . GLN A 1 228 ? -16.688 -24.875 9 1 96.06 228 GLN A C 1
ATOM 1772 O O . GLN A 1 228 ? -17.234 -24.969 7.902 1 96.06 228 GLN A O 1
ATOM 1777 N N . ALA A 1 229 ? -16.766 -23.828 9.773 1 97 229 ALA A N 1
ATOM 1778 C CA . ALA A 1 229 ? -17.391 -22.594 9.281 1 97 229 ALA A CA 1
ATOM 1779 C C . ALA A 1 229 ? -16.672 -22.062 8.062 1 97 229 ALA A C 1
ATOM 1781 O O . ALA A 1 229 ? -17.297 -21.578 7.113 1 97 229 ALA A O 1
ATOM 1782 N N . SER A 1 230 ? -15.359 -22.109 8.133 1 96.94 230 SER A N 1
ATOM 1783 C CA . SER A 1 230 ? -14.547 -21.703 6.996 1 96.94 230 SER A CA 1
ATOM 1784 C C . SER A 1 230 ? -14.836 -22.547 5.766 1 96.94 230 SER A C 1
ATOM 1786 O O . SER A 1 230 ? -15.031 -22.031 4.668 1 96.94 230 SER A O 1
ATOM 1788 N N . ASP A 1 231 ? -14.883 -23.797 5.906 1 97.81 231 ASP A N 1
ATOM 1789 C CA . ASP A 1 231 ? -15.172 -24.703 4.801 1 97.81 231 ASP A CA 1
ATOM 1790 C C . ASP A 1 231 ? -16.547 -24.406 4.191 1 97.81 231 ASP A C 1
ATOM 1792 O O . ASP A 1 231 ? -16.703 -24.469 2.971 1 97.81 231 ASP A O 1
ATOM 1796 N N . ALA A 1 232 ? -17.469 -24.172 5.066 1 97 232 ALA A N 1
ATOM 1797 C CA . ALA A 1 232 ? -18.797 -23.828 4.582 1 97 232 ALA A CA 1
ATOM 1798 C C . ALA A 1 232 ? -18.75 -22.547 3.748 1 97 232 ALA A C 1
ATOM 1800 O O . ALA A 1 232 ? -19.422 -22.453 2.717 1 97 232 ALA A O 1
ATOM 1801 N N . ARG A 1 233 ? -18.031 -21.594 4.18 1 97.38 233 ARG A N 1
ATOM 1802 C CA . ARG A 1 233 ? -17.859 -20.359 3.439 1 97.38 233 ARG A CA 1
ATOM 1803 C C . ARG A 1 233 ? -17.172 -20.609 2.096 1 97.38 233 ARG A C 1
ATOM 1805 O O . ARG A 1 233 ? -17.594 -20.047 1.074 1 97.38 233 ARG A O 1
ATOM 1812 N N . LEU A 1 234 ? -16.188 -21.438 2.107 1 97.44 234 LEU A N 1
ATOM 1813 C CA . LEU A 1 234 ? -15.477 -21.766 0.878 1 97.44 234 LEU A CA 1
ATOM 1814 C C . LEU A 1 234 ? -16.406 -22.438 -0.129 1 97.44 234 LEU A C 1
ATOM 1816 O O . LEU A 1 234 ? -16.312 -22.172 -1.33 1 97.44 234 LEU A O 1
ATOM 1820 N N . ALA A 1 235 ? -17.234 -23.266 0.35 1 97.56 235 ALA A N 1
ATOM 1821 C CA . ALA A 1 235 ? -18.219 -23.891 -0.529 1 97.56 235 ALA A CA 1
ATOM 1822 C C . ALA A 1 235 ? -19.141 -22.859 -1.162 1 97.56 235 ALA A C 1
ATOM 1824 O O . ALA A 1 235 ? -19.453 -22.938 -2.35 1 97.56 235 ALA A O 1
ATOM 1825 N N . GLN A 1 236 ? -19.578 -21.969 -0.352 1 97.31 236 GLN A N 1
ATOM 1826 C CA . GLN A 1 236 ? -20.453 -20.922 -0.871 1 97.31 236 GLN A CA 1
ATOM 1827 C C . GLN A 1 236 ? -19.703 -20.016 -1.837 1 97.31 236 GLN A C 1
ATOM 1829 O O . GLN A 1 236 ? -20.266 -19.547 -2.826 1 97.31 236 GLN A O 1
ATOM 1834 N N . ILE A 1 237 ? -18.469 -19.719 -1.574 1 97.44 237 ILE A N 1
ATOM 1835 C CA . ILE A 1 237 ? -17.609 -18.969 -2.49 1 97.44 237 ILE A CA 1
ATOM 1836 C C . ILE A 1 237 ? -17.562 -19.672 -3.842 1 97.44 237 ILE A C 1
ATOM 1838 O O . ILE A 1 237 ? -17.719 -19.031 -4.887 1 97.44 237 ILE A O 1
ATOM 1842 N N . ALA A 1 238 ? -17.312 -20.922 -3.828 1 97.19 238 ALA A N 1
ATOM 1843 C CA . ALA A 1 238 ? -17.25 -21.703 -5.066 1 97.19 238 ALA A CA 1
ATOM 1844 C C . ALA A 1 238 ? -18.562 -21.609 -5.836 1 97.19 238 ALA A C 1
ATOM 1846 O O . ALA A 1 238 ? -18.562 -21.406 -7.055 1 97.19 238 ALA A O 1
ATOM 1847 N N . ASP A 1 239 ? -19.625 -21.734 -5.145 1 97 239 ASP A N 1
ATOM 1848 C CA . ASP A 1 239 ? -20.953 -21.672 -5.762 1 97 239 ASP A CA 1
ATOM 1849 C C . ASP A 1 239 ? -21.188 -20.297 -6.402 1 97 239 ASP A C 1
ATOM 1851 O O . ASP A 1 239 ? -21.578 -20.219 -7.57 1 97 239 ASP A O 1
ATOM 1855 N N . LEU A 1 240 ? -21 -19.25 -5.633 1 97.06 240 LEU A N 1
ATOM 1856 C CA . LEU A 1 240 ? -21.219 -17.906 -6.141 1 97.06 240 LEU A CA 1
ATOM 1857 C C . LEU A 1 240 ? -20.297 -17.609 -7.312 1 97.06 240 LEU A C 1
ATOM 1859 O O . LEU A 1 240 ? -20.688 -16.953 -8.273 1 97.06 240 LEU A O 1
ATOM 1863 N N . THR A 1 241 ? -19.078 -18.031 -7.223 1 96.75 241 THR A N 1
ATOM 1864 C CA . THR A 1 241 ? -18.125 -17.828 -8.312 1 96.75 241 THR A CA 1
ATOM 1865 C C . THR A 1 241 ? -18.625 -18.469 -9.594 1 96.75 241 THR A C 1
ATOM 1867 O O . THR A 1 241 ? -18.609 -17.859 -10.664 1 96.75 241 THR A O 1
ATOM 1870 N N . LYS A 1 242 ? -19.031 -19.672 -9.5 1 97.25 242 LYS A N 1
ATOM 1871 C CA . LYS A 1 242 ? -19.547 -20.391 -10.664 1 97.25 242 LYS A CA 1
ATOM 1872 C C . LYS A 1 242 ? -20.734 -19.641 -11.281 1 97.25 242 LYS A C 1
ATOM 1874 O O . LYS A 1 242 ? -20.797 -19.453 -12.5 1 97.25 242 LYS A O 1
ATOM 1879 N N . ARG A 1 243 ? -21.656 -19.219 -10.508 1 96.19 243 ARG A N 1
ATOM 1880 C CA . ARG A 1 243 ? -22.828 -18.5 -10.977 1 96.19 243 ARG A CA 1
ATOM 1881 C C . ARG A 1 243 ? -22.422 -17.203 -11.68 1 96.19 243 ARG A C 1
ATOM 1883 O O . ARG A 1 243 ? -22.969 -16.891 -12.742 1 96.19 243 ARG A O 1
ATOM 1890 N N . LEU A 1 244 ? -21.469 -16.531 -11.109 1 96.5 244 LEU A N 1
ATOM 1891 C CA . LEU A 1 244 ? -21.078 -15.234 -11.656 1 96.5 244 LEU A CA 1
ATOM 1892 C C . LEU A 1 244 ? -20.188 -15.414 -12.891 1 96.5 244 LEU A C 1
ATOM 1894 O O . LEU A 1 244 ? -20.094 -14.508 -13.727 1 96.5 244 LEU A O 1
ATOM 1898 N N . GLU A 1 245 ? -19.531 -16.484 -12.977 1 96.19 245 GLU A N 1
ATOM 1899 C CA . GLU A 1 245 ? -18.797 -16.797 -14.203 1 96.19 245 GLU A CA 1
ATOM 1900 C C . GLU A 1 245 ? -19.766 -17.062 -15.359 1 96.19 245 GLU A C 1
ATOM 1902 O O . GLU A 1 245 ? -19.5 -16.672 -16.5 1 96.19 245 GLU A O 1
ATOM 1907 N N . GLU A 1 246 ? -20.812 -17.672 -15.055 1 96.12 246 GLU A N 1
ATOM 1908 C CA . GLU A 1 246 ? -21.844 -17.969 -16.062 1 96.12 246 GLU A CA 1
ATOM 1909 C C . GLU A 1 246 ? -22.609 -16.703 -16.453 1 96.12 246 GLU A C 1
ATOM 1911 O O . GLU A 1 246 ? -22.984 -16.531 -17.609 1 96.12 246 GLU A O 1
ATOM 1916 N N . ALA A 1 247 ? -22.828 -15.883 -15.453 1 95.44 247 ALA A N 1
ATOM 1917 C CA . ALA A 1 247 ? -23.531 -14.617 -15.648 1 95.44 247 ALA A CA 1
ATOM 1918 C C . ALA A 1 247 ? -22.844 -13.484 -14.898 1 95.44 247 ALA A C 1
ATOM 1920 O O . ALA A 1 247 ? -23.312 -13.062 -13.836 1 95.44 247 ALA A O 1
ATOM 1921 N N . PRO A 1 248 ? -21.938 -12.891 -15.531 1 92.19 248 PRO A N 1
ATOM 1922 C CA . PRO A 1 248 ? -21.047 -11.953 -14.836 1 92.19 248 PRO A CA 1
ATOM 1923 C C . PRO A 1 248 ? -21.75 -10.656 -14.438 1 92.19 248 PRO A C 1
ATOM 1925 O O . PRO A 1 248 ? -21.219 -9.891 -13.625 1 92.19 248 PRO A O 1
ATOM 1928 N N . THR A 1 249 ? -22.922 -10.391 -14.961 1 91.81 249 THR A N 1
ATOM 1929 C CA . THR A 1 249 ? -23.625 -9.156 -14.641 1 91.81 249 THR A CA 1
ATOM 1930 C C . THR A 1 249 ? -24.906 -9.445 -13.859 1 91.81 249 THR A C 1
ATOM 1932 O O . THR A 1 249 ? -25.797 -8.602 -13.789 1 91.81 249 THR A O 1
ATOM 1935 N N . ALA A 1 250 ? -24.984 -10.562 -13.305 1 88 250 ALA A N 1
ATOM 1936 C CA . ALA A 1 250 ? -26.25 -11.07 -12.773 1 88 250 ALA A CA 1
ATOM 1937 C C . ALA A 1 250 ? -26.703 -10.266 -11.555 1 88 250 ALA A C 1
ATOM 1939 O O . ALA A 1 250 ? -27.875 -9.938 -11.422 1 88 250 ALA A O 1
ATOM 1940 N N . SER A 1 251 ? -25.766 -9.961 -10.641 1 92.06 251 SER A N 1
ATOM 1941 C CA . SER A 1 251 ? -26.188 -9.344 -9.391 1 92.06 251 SER A CA 1
ATOM 1942 C C . SER A 1 251 ? -25 -8.688 -8.68 1 92.06 251 SER A C 1
ATOM 1944 O O . SER A 1 251 ? -24.062 -9.367 -8.273 1 92.06 251 SER A O 1
ATOM 1946 N N . SER A 1 252 ? -25.219 -7.395 -8.477 1 95.31 252 SER A N 1
ATOM 1947 C CA . SER A 1 252 ? -24.203 -6.688 -7.703 1 95.31 252 SER A CA 1
ATOM 1948 C C . SER A 1 252 ? -24.188 -7.16 -6.25 1 95.31 252 SER A C 1
ATOM 1950 O O . SER A 1 252 ? -23.125 -7.238 -5.629 1 95.31 252 SER A O 1
ATOM 1952 N N . HIS A 1 253 ? -25.312 -7.555 -5.738 1 94.88 253 HIS A N 1
ATOM 1953 C CA . HIS A 1 253 ? -25.391 -8.023 -4.359 1 94.88 253 HIS A CA 1
ATOM 1954 C C . HIS A 1 253 ? -24.703 -9.375 -4.195 1 94.88 253 HIS A C 1
ATOM 1956 O O . HIS A 1 253 ? -24.047 -9.625 -3.176 1 94.88 253 HIS A O 1
ATOM 1962 N N . MET A 1 254 ? -24.844 -10.188 -5.184 1 95.31 254 MET A N 1
ATOM 1963 C CA . MET A 1 254 ? -24.141 -11.469 -5.172 1 95.31 254 MET A CA 1
ATOM 1964 C C . MET A 1 254 ? -22.641 -11.258 -5.188 1 95.31 254 MET A C 1
ATOM 1966 O O . MET A 1 254 ? -21.906 -11.883 -4.414 1 95.31 254 MET A O 1
ATOM 1970 N N . ALA A 1 255 ? -22.188 -10.398 -6.051 1 97.38 255 ALA A N 1
ATOM 1971 C CA . ALA A 1 255 ? -20.766 -10.102 -6.152 1 97.38 255 ALA A CA 1
ATOM 1972 C C . ALA A 1 255 ? -20.219 -9.523 -4.844 1 97.38 255 ALA A C 1
ATOM 1974 O O . ALA A 1 255 ? -19.125 -9.875 -4.406 1 97.38 255 ALA A O 1
ATOM 1975 N N . GLN A 1 256 ? -21.016 -8.664 -4.223 1 97 256 GLN A N 1
ATOM 1976 C CA . GLN A 1 256 ? -20.594 -8.07 -2.955 1 97 256 GLN A CA 1
ATOM 1977 C C . GLN A 1 256 ? -20.516 -9.133 -1.856 1 97 256 GLN A C 1
ATOM 1979 O O . GLN A 1 256 ? -19.625 -9.078 -1.004 1 97 256 GLN A O 1
ATOM 1984 N N . ALA A 1 257 ? -21.438 -10.023 -1.854 1 96.12 257 ALA A N 1
ATOM 1985 C CA . ALA A 1 257 ? -21.359 -11.125 -0.903 1 96.12 257 ALA A CA 1
ATOM 1986 C C . ALA A 1 257 ? -20.109 -11.953 -1.121 1 96.12 257 ALA A C 1
ATOM 1988 O O . ALA A 1 257 ? -19.438 -12.344 -0.16 1 96.12 257 ALA A O 1
ATOM 1989 N N . LEU A 1 258 ? -19.797 -12.219 -2.371 1 96.69 258 LEU A N 1
ATOM 1990 C CA . LEU A 1 258 ? -18.594 -12.953 -2.723 1 96.69 258 LEU A CA 1
ATOM 1991 C C . LEU A 1 258 ? -17.344 -12.234 -2.213 1 96.69 258 LEU A C 1
ATOM 1993 O O . LEU A 1 258 ? -16.469 -12.852 -1.611 1 96.69 258 LEU A O 1
ATOM 1997 N N . ILE A 1 259 ? -17.281 -10.93 -2.424 1 96.81 259 ILE A N 1
ATOM 1998 C CA . ILE A 1 259 ? -16.156 -10.109 -1.958 1 96.81 259 ILE A CA 1
ATOM 1999 C C . ILE A 1 259 ? -16.047 -10.219 -0.44 1 96.81 259 ILE A C 1
ATOM 2001 O O . ILE A 1 259 ? -14.953 -10.445 0.086 1 96.81 259 ILE A O 1
ATOM 2005 N N . SER A 1 260 ? -17.141 -10.094 0.238 1 95.81 260 SER A N 1
ATOM 2006 C CA . SER A 1 260 ? -17.156 -10.141 1.697 1 95.81 260 SER A CA 1
ATOM 2007 C C . SER A 1 260 ? -16.609 -11.469 2.215 1 95.81 260 SER A C 1
ATOM 2009 O O . SER A 1 260 ? -15.828 -11.492 3.164 1 95.81 260 SER A O 1
ATOM 2011 N N . MET A 1 261 ? -16.984 -12.523 1.591 1 95.62 261 MET A N 1
ATOM 2012 C CA . MET A 1 261 ? -16.547 -13.836 2.043 1 95.62 261 MET A CA 1
ATOM 2013 C C . MET A 1 261 ? -15.062 -14.039 1.754 1 95.62 261 MET A C 1
ATOM 2015 O O . MET A 1 261 ? -14.352 -14.68 2.537 1 95.62 261 MET A O 1
ATOM 2019 N N . HIS A 1 262 ? -14.57 -13.547 0.63 1 96.44 262 HIS A N 1
ATOM 2020 C CA . HIS A 1 262 ? -13.141 -13.602 0.349 1 96.44 262 HIS A CA 1
ATOM 2021 C C . HIS A 1 262 ? -12.336 -12.867 1.412 1 96.44 262 HIS A C 1
ATOM 2023 O O . HIS A 1 262 ? -11.289 -13.344 1.854 1 96.44 262 HIS A O 1
ATOM 2029 N N . GLU A 1 263 ? -12.836 -11.695 1.777 1 94.56 263 GLU A N 1
ATOM 2030 C CA . GLU A 1 263 ? -12.172 -10.922 2.82 1 94.56 263 GLU A CA 1
ATOM 2031 C C . GLU A 1 263 ? -12.18 -11.664 4.152 1 94.56 263 GLU A C 1
ATOM 2033 O O . GLU A 1 263 ? -11.172 -11.688 4.859 1 94.56 263 GLU A O 1
ATOM 2038 N N . GLN A 1 264 ? -13.305 -12.219 4.465 1 93.19 264 GLN A N 1
ATOM 2039 C CA . GLN A 1 264 ? -13.438 -12.977 5.707 1 93.19 264 GLN A CA 1
ATOM 2040 C C . GLN A 1 264 ? -12.445 -14.133 5.746 1 93.19 264 GLN A C 1
ATOM 2042 O O . GLN A 1 264 ? -11.906 -14.461 6.805 1 93.19 264 GLN A O 1
ATOM 2047 N N . GLU A 1 265 ? -12.156 -14.664 4.605 1 94.75 265 GLU A N 1
ATOM 2048 C CA . GLU A 1 265 ? -11.242 -15.797 4.496 1 94.75 265 GLU A CA 1
ATOM 2049 C C . GLU A 1 265 ? -9.797 -15.328 4.359 1 94.75 265 GLU A C 1
ATOM 2051 O O . GLU A 1 265 ? -8.883 -16.141 4.215 1 94.75 265 GLU A O 1
ATOM 2056 N N . ARG A 1 266 ? -9.508 -14.039 4.371 1 91.62 266 ARG A N 1
ATOM 2057 C CA . ARG A 1 266 ? -8.18 -13.453 4.227 1 91.62 266 ARG A CA 1
ATOM 2058 C C . ARG A 1 266 ? -7.52 -13.906 2.93 1 91.62 266 ARG A C 1
ATOM 2060 O O . ARG A 1 266 ? -6.328 -14.211 2.908 1 91.62 266 ARG A O 1
ATOM 2067 N N . LEU A 1 267 ? -8.406 -14.016 1.947 1 83.75 267 LEU A N 1
ATOM 2068 C CA . LEU A 1 267 ? -7.914 -14.406 0.63 1 83.75 267 LEU A CA 1
ATOM 2069 C C . LEU A 1 267 ? -7.48 -13.18 -0.172 1 83.75 267 LEU A C 1
ATOM 2071 O O . LEU A 1 267 ? -7.531 -13.195 -1.404 1 83.75 267 LEU A O 1
ATOM 2075 N N . GLY A 1 268 ? -7.301 -11.969 0.487 1 64.12 268 GLY A N 1
ATOM 2076 C CA . GLY A 1 268 ? -7.066 -10.648 -0.083 1 64.12 268 GLY A CA 1
ATOM 2077 C C . GLY A 1 268 ? -5.902 -10.617 -1.056 1 64.12 268 GLY A C 1
ATOM 2078 O O . GLY A 1 268 ? -5.816 -9.727 -1.897 1 64.12 268 GLY A O 1
ATOM 2079 N N . GLY A 1 269 ? -5.043 -11.5 -1.033 1 60.47 269 GLY A N 1
ATOM 2080 C CA . GLY A 1 269 ? -3.832 -11.312 -1.812 1 60.47 269 GLY A CA 1
ATOM 2081 C C . GLY A 1 269 ? -4.008 -11.648 -3.281 1 60.47 269 GLY A C 1
ATOM 2082 O O . GLY A 1 269 ? -3.408 -11 -4.145 1 60.47 269 GLY A O 1
ATOM 2083 N N . ALA A 1 270 ? -4.73 -12.531 -3.592 1 66.5 270 ALA A N 1
ATOM 2084 C CA . ALA A 1 270 ? -4.66 -12.984 -4.98 1 66.5 270 ALA A CA 1
ATOM 2085 C C . ALA A 1 270 ? -6.023 -13.461 -5.469 1 66.5 270 ALA A C 1
ATOM 2087 O O . ALA A 1 270 ? -6.191 -13.773 -6.648 1 66.5 270 ALA A O 1
ATOM 2088 N N . PHE A 1 271 ? -6.961 -13.141 -4.746 1 88.06 271 PHE A N 1
ATOM 2089 C CA . PHE A 1 271 ? -8.172 -13.859 -5.133 1 88.06 271 PHE A CA 1
ATOM 2090 C C . PHE A 1 271 ? -9.367 -12.914 -5.172 1 88.06 271 PHE A C 1
ATOM 2092 O O . PHE A 1 271 ? -10.516 -13.367 -5.223 1 88.06 271 PHE A O 1
ATOM 2099 N N . LEU A 1 272 ? -8.977 -11.664 -5.141 1 94.5 272 LEU A N 1
ATOM 2100 C CA . LEU A 1 272 ? -10.078 -10.711 -5.109 1 94.5 272 LEU A CA 1
ATOM 2101 C C . LEU A 1 272 ? -10.273 -10.062 -6.477 1 94.5 272 LEU A C 1
ATOM 2103 O O . LEU A 1 272 ? -11.258 -9.352 -6.695 1 94.5 272 LEU A O 1
ATOM 2107 N N . ALA A 1 273 ? -9.422 -10.305 -7.43 1 94.75 273 ALA A N 1
ATOM 2108 C CA . ALA A 1 273 ? -9.555 -9.711 -8.758 1 94.75 273 ALA A CA 1
ATOM 2109 C C . ALA A 1 273 ? -10.883 -10.102 -9.406 1 94.75 273 ALA A C 1
ATOM 2111 O O . ALA A 1 273 ? -11.609 -9.25 -9.906 1 94.75 273 ALA A O 1
ATOM 2112 N N . GLY A 1 274 ? -11.133 -11.359 -9.398 1 95.38 274 GLY A N 1
ATOM 2113 C CA . GLY A 1 274 ? -12.367 -11.859 -9.984 1 95.38 274 GLY A CA 1
ATOM 2114 C C . GLY A 1 274 ? -13.609 -11.273 -9.352 1 95.38 274 GLY A C 1
ATOM 2115 O O . GLY A 1 274 ? -14.438 -10.664 -10.031 1 95.38 274 GLY A O 1
ATOM 2116 N N . PRO A 1 275 ? -13.742 -11.438 -8.016 1 96.69 275 PRO A N 1
ATOM 2117 C CA . PRO A 1 275 ? -14.891 -10.875 -7.312 1 96.69 275 PRO A CA 1
ATOM 2118 C C . PRO A 1 275 ? -15.07 -9.383 -7.574 1 96.69 275 PRO A C 1
ATOM 2120 O O . PRO A 1 275 ? -16.203 -8.922 -7.797 1 96.69 275 PRO A O 1
ATOM 2123 N N . TYR A 1 276 ? -14.07 -8.609 -7.562 1 97.38 276 TYR A N 1
ATOM 2124 C CA . TYR A 1 276 ? -14.164 -7.184 -7.855 1 97.38 276 TYR A CA 1
ATOM 2125 C C . TYR A 1 276 ? -14.625 -6.949 -9.289 1 97.38 276 TYR A C 1
ATOM 2127 O O . TYR A 1 276 ? -15.414 -6.039 -9.555 1 97.38 276 TYR A O 1
ATOM 2135 N N . ARG A 1 277 ? -14.117 -7.699 -10.203 1 97.44 277 ARG A N 1
ATOM 2136 C CA . ARG A 1 277 ? -14.539 -7.582 -11.594 1 97.44 277 ARG A CA 1
ATOM 2137 C C . ARG A 1 277 ? -16.031 -7.848 -11.742 1 97.44 277 ARG A C 1
ATOM 2139 O O . ARG A 1 277 ? -16.734 -7.109 -12.43 1 97.44 277 ARG A O 1
ATOM 2146 N N . PHE A 1 278 ? -16.516 -8.922 -11.078 1 97.88 278 PHE A N 1
ATOM 2147 C CA . PHE A 1 278 ? -17.938 -9.234 -11.133 1 97.88 278 PHE A CA 1
ATOM 2148 C C . PHE A 1 278 ? -18.766 -8.078 -10.586 1 97.88 278 PHE A C 1
ATOM 2150 O O . PHE A 1 278 ? -19.812 -7.734 -11.148 1 97.88 278 PHE A O 1
ATOM 2157 N N . ALA A 1 279 ? -18.297 -7.516 -9.469 1 98.12 279 ALA A N 1
ATOM 2158 C CA . ALA A 1 279 ? -19 -6.371 -8.898 1 98.12 279 ALA A CA 1
ATOM 2159 C C . ALA A 1 279 ? -19.016 -5.195 -9.867 1 98.12 279 ALA A C 1
ATOM 2161 O O . ALA A 1 279 ? -20.062 -4.59 -10.094 1 98.12 279 ALA A O 1
ATOM 2162 N N . ALA A 1 280 ? -17.906 -4.898 -10.469 1 98.44 280 ALA A N 1
ATOM 2163 C CA . ALA A 1 280 ? -17.812 -3.793 -11.422 1 98.44 280 ALA A CA 1
ATOM 2164 C C . ALA A 1 280 ? -18.797 -3.986 -12.578 1 98.44 280 ALA A C 1
ATOM 2166 O O . ALA A 1 280 ? -19.547 -3.074 -12.922 1 98.44 280 ALA A O 1
ATOM 2167 N N . LEU A 1 281 ? -18.797 -5.145 -13.117 1 98 281 LEU A N 1
ATOM 2168 C CA . LEU A 1 281 ? -19.641 -5.453 -14.266 1 98 281 LEU A CA 1
ATOM 2169 C C . LEU A 1 281 ? -21.109 -5.414 -13.875 1 98 281 LEU A C 1
ATOM 2171 O O . LEU A 1 281 ? -21.938 -4.914 -14.633 1 98 281 LEU A O 1
ATOM 2175 N N . SER A 1 282 ? -21.438 -5.953 -12.734 1 97.38 282 SER A N 1
ATOM 2176 C CA . SER A 1 282 ? -22.828 -5.969 -12.297 1 97.38 282 SER A CA 1
ATOM 2177 C C . SER A 1 282 ? -23.344 -4.559 -12.031 1 97.38 282 SER A C 1
ATOM 2179 O O . SER A 1 282 ? -24.453 -4.215 -12.438 1 97.38 282 SER A O 1
ATOM 2181 N N . PHE A 1 283 ? -22.562 -3.754 -11.398 1 97.75 283 PHE A N 1
ATOM 2182 C CA . PHE A 1 283 ? -22.969 -2.375 -11.156 1 97.75 283 PHE A CA 1
ATOM 2183 C C . PHE A 1 283 ? -23.062 -1.604 -12.469 1 97.75 283 PHE A C 1
ATOM 2185 O O . PHE A 1 283 ? -23.922 -0.723 -12.617 1 97.75 283 PHE A O 1
ATOM 2192 N N . CYS A 1 284 ? -22.172 -1.872 -13.367 1 97.25 284 CYS A N 1
ATOM 2193 C CA . CYS A 1 284 ? -22.25 -1.298 -14.703 1 97.25 284 CYS A CA 1
ATOM 2194 C C . CYS A 1 284 ? -23.594 -1.633 -15.352 1 97.25 284 CYS A C 1
ATOM 2196 O O . CYS A 1 284 ? -24.281 -0.743 -15.844 1 97.25 284 CYS A O 1
ATOM 2198 N N . ALA A 1 285 ? -23.953 -2.857 -15.297 1 97.06 285 ALA A N 1
ATOM 2199 C CA . ALA A 1 285 ? -25.203 -3.318 -15.891 1 97.06 285 ALA A CA 1
ATOM 2200 C C . ALA A 1 285 ? -26.406 -2.67 -15.211 1 97.06 285 ALA A C 1
ATOM 2202 O O . ALA A 1 285 ? -27.453 -2.465 -15.844 1 97.06 285 ALA A O 1
ATOM 2203 N N . GLU A 1 286 ? -26.297 -2.336 -14.031 1 95.56 286 GLU A N 1
ATOM 2204 C CA . GLU A 1 286 ? -27.359 -1.701 -13.258 1 95.56 286 GLU A CA 1
ATOM 2205 C C . GLU A 1 286 ? -27.359 -0.188 -13.461 1 95.56 286 GLU A C 1
ATOM 2207 O O . GLU A 1 286 ? -28.188 0.521 -12.875 1 95.56 286 GLU A O 1
ATOM 2212 N N . GLY A 1 287 ? -26.406 0.322 -14.164 1 95.38 287 GLY A N 1
ATOM 2213 C CA . GLY A 1 287 ? -26.328 1.744 -14.453 1 95.38 287 GLY A CA 1
ATOM 2214 C C . GLY A 1 287 ? -25.766 2.559 -13.297 1 95.38 287 GLY A C 1
ATOM 2215 O O . GLY A 1 287 ? -26.062 3.75 -13.172 1 95.38 287 GLY A O 1
ATOM 2216 N N . GLN A 1 288 ? -25.078 1.939 -12.445 1 95.88 288 GLN A N 1
ATOM 2217 C CA . GLN A 1 288 ? -24.484 2.619 -11.297 1 95.88 288 GLN A CA 1
ATOM 2218 C C . GLN A 1 288 ? -23.031 2.988 -11.57 1 95.88 288 GLN A C 1
ATOM 2220 O O . GLN A 1 288 ? -22.109 2.285 -11.141 1 95.88 288 GLN A O 1
ATOM 2225 N N . ARG A 1 289 ? -22.891 4.133 -12.109 1 95.94 289 ARG A N 1
ATOM 2226 C CA . ARG A 1 289 ? -21.609 4.562 -12.68 1 95.94 289 ARG A CA 1
ATOM 2227 C C . ARG A 1 289 ? -20.5 4.488 -11.641 1 95.94 289 ARG A C 1
ATOM 2229 O O . ARG A 1 289 ? -19.469 3.844 -11.859 1 95.94 289 ARG A O 1
ATOM 2236 N N . TRP A 1 290 ? -20.719 5.086 -10.492 1 96.62 290 TRP A N 1
ATOM 2237 C CA . TRP A 1 290 ? -19.625 5.316 -9.547 1 96.62 290 TRP A CA 1
ATOM 2238 C C . TRP A 1 290 ? -19.281 4.047 -8.781 1 96.62 290 TRP A C 1
ATOM 2240 O O . TRP A 1 290 ? -18.125 3.816 -8.43 1 96.62 290 TRP A O 1
ATOM 2250 N N . ARG A 1 291 ? -20.266 3.236 -8.578 1 96.62 291 ARG A N 1
ATOM 2251 C CA . ARG A 1 291 ? -19.984 1.925 -8.008 1 96.62 291 ARG A CA 1
ATOM 2252 C C . ARG A 1 291 ? -19.172 1.068 -8.984 1 96.62 291 ARG A C 1
ATOM 2254 O O . ARG A 1 291 ? -18.25 0.366 -8.586 1 96.62 291 ARG A O 1
ATOM 2261 N N . ALA A 1 292 ? -19.562 1.139 -10.195 1 97.94 292 ALA A N 1
ATOM 2262 C CA . ALA A 1 292 ? -18.797 0.431 -11.227 1 97.94 292 ALA A CA 1
ATOM 2263 C C . ALA A 1 292 ? -17.359 0.899 -11.273 1 97.94 292 ALA A C 1
ATOM 2265 O O . ALA A 1 292 ? -16.438 0.082 -11.328 1 97.94 292 ALA A O 1
ATOM 2266 N N . VAL A 1 293 ? -17.188 2.191 -11.219 1 97.94 293 VAL A N 1
ATOM 2267 C CA . VAL A 1 293 ? -15.852 2.779 -11.258 1 97.94 293 VAL A CA 1
ATOM 2268 C C . VAL A 1 293 ? -15.047 2.316 -10.039 1 97.94 293 VAL A C 1
ATOM 2270 O O . VAL A 1 293 ? -13.891 1.908 -10.164 1 97.94 293 VAL A O 1
ATOM 2273 N N . GLN A 1 294 ? -15.633 2.365 -8.867 1 97.38 294 GLN A N 1
ATOM 2274 C CA . GLN A 1 294 ? -15 1.938 -7.629 1 97.38 294 GLN A CA 1
ATOM 2275 C C . GLN A 1 294 ? -14.461 0.515 -7.75 1 97.38 294 GLN A C 1
ATOM 2277 O O . GLN A 1 294 ? -13.273 0.273 -7.52 1 97.38 294 GLN A O 1
ATOM 2282 N N . TYR A 1 295 ? -15.258 -0.378 -8.133 1 98.12 295 TYR A N 1
ATOM 2283 C CA . TYR A 1 295 ? -14.867 -1.784 -8.156 1 98.12 295 TYR A CA 1
ATOM 2284 C C . TYR A 1 295 ? -13.953 -2.078 -9.344 1 98.12 295 TYR A C 1
ATOM 2286 O O . TYR A 1 295 ? -13.094 -2.959 -9.266 1 98.12 295 TYR A O 1
ATOM 2294 N N . ALA A 1 296 ? -14.125 -1.357 -10.445 1 98.5 296 ALA A N 1
ATOM 2295 C CA . ALA A 1 296 ? -13.203 -1.509 -11.562 1 98.5 296 ALA A CA 1
ATOM 2296 C C . ALA A 1 296 ? -11.781 -1.14 -11.148 1 98.5 296 ALA A C 1
ATOM 2298 O O . ALA A 1 296 ? -10.828 -1.846 -11.484 1 98.5 296 ALA A O 1
ATOM 2299 N N . ARG A 1 297 ? -11.633 -0.069 -10.453 1 97.94 297 ARG A N 1
ATOM 2300 C CA . ARG A 1 297 ? -10.312 0.353 -9.992 1 97.94 297 ARG A CA 1
ATOM 2301 C C . ARG A 1 297 ? -9.703 -0.682 -9.055 1 97.94 297 ARG A C 1
ATOM 2303 O O . ARG A 1 297 ? -8.5 -0.965 -9.125 1 97.94 297 ARG A O 1
ATOM 2310 N N . LEU A 1 298 ? -10.484 -1.216 -8.18 1 96.75 298 LEU A N 1
ATOM 2311 C CA . LEU A 1 298 ? -10 -2.277 -7.301 1 96.75 298 LEU A CA 1
ATOM 2312 C C . LEU A 1 298 ? -9.594 -3.506 -8.109 1 96.75 298 LEU A C 1
ATOM 2314 O O . LEU A 1 298 ? -8.531 -4.086 -7.863 1 96.75 298 LEU A O 1
ATOM 2318 N N . ALA A 1 299 ? -10.414 -3.84 -9.062 1 97.38 299 ALA A N 1
ATOM 2319 C CA . ALA A 1 299 ? -10.133 -5.004 -9.906 1 97.38 299 ALA A CA 1
ATOM 2320 C C . ALA A 1 299 ? -8.812 -4.828 -10.656 1 97.38 299 ALA A C 1
ATOM 2322 O O . ALA A 1 299 ? -8.047 -5.785 -10.812 1 97.38 299 ALA A O 1
ATOM 2323 N N . ILE A 1 300 ? -8.562 -3.652 -11.133 1 97.06 300 ILE A N 1
ATOM 2324 C CA . ILE A 1 300 ? -7.336 -3.367 -11.867 1 97.06 300 ILE A CA 1
ATOM 2325 C C . ILE A 1 300 ? -6.129 -3.703 -10.992 1 97.06 300 ILE A C 1
ATOM 2327 O O . ILE A 1 300 ? -5.246 -4.461 -11.406 1 97.06 300 ILE A O 1
ATOM 2331 N N . GLU A 1 301 ? -6.086 -3.16 -9.828 1 94.31 301 GLU A N 1
ATOM 2332 C CA . GLU A 1 301 ? -4.945 -3.348 -8.938 1 94.31 301 GLU A CA 1
ATOM 2333 C C . GLU A 1 301 ? -4.719 -4.828 -8.633 1 94.31 301 GLU A C 1
ATOM 2335 O O . GLU A 1 301 ? -3.602 -5.332 -8.773 1 94.31 301 GLU A O 1
ATOM 2340 N N . TRP A 1 302 ? -5.734 -5.512 -8.305 1 94.5 302 TRP A N 1
ATOM 2341 C CA . TRP A 1 302 ? -5.598 -6.906 -7.898 1 94.5 302 TRP A CA 1
ATOM 2342 C C . TRP A 1 302 ? -5.254 -7.793 -9.094 1 94.5 302 TRP A C 1
ATOM 2344 O O . TRP A 1 302 ? -4.465 -8.734 -8.961 1 94.5 302 TRP A O 1
ATOM 2354 N N . ALA A 1 303 ? -5.805 -7.527 -10.227 1 95.06 303 ALA A N 1
ATOM 2355 C CA . ALA A 1 303 ? -5.492 -8.305 -11.422 1 95.06 303 ALA A CA 1
ATOM 2356 C C . ALA A 1 303 ? -4.031 -8.133 -11.82 1 95.06 303 ALA A C 1
ATOM 2358 O O . ALA A 1 303 ? -3.377 -9.086 -12.242 1 95.06 303 ALA A O 1
ATOM 2359 N N . MET A 1 304 ? -3.516 -6.961 -11.68 1 94.88 304 MET A N 1
ATOM 2360 C CA . MET A 1 304 ? -2.117 -6.707 -12.016 1 94.88 304 MET A CA 1
ATOM 2361 C C . MET A 1 304 ? -1.189 -7.52 -11.117 1 94.88 304 MET A C 1
ATOM 2363 O O . MET A 1 304 ? -0.156 -8.016 -11.562 1 94.88 304 MET A O 1
ATOM 2367 N N . LEU A 1 305 ? -1.591 -7.66 -9.859 1 93.44 305 LEU A N 1
ATOM 2368 C CA . LEU A 1 305 ? -0.746 -8.352 -8.891 1 93.44 305 LEU A CA 1
ATOM 2369 C C . LEU A 1 305 ? -0.854 -9.867 -9.062 1 93.44 305 LEU A C 1
ATOM 2371 O O . LEU A 1 305 ? 0.113 -10.594 -8.812 1 93.44 305 LEU A O 1
ATOM 2375 N N . ASP A 1 306 ? -1.929 -10.312 -9.531 1 92.81 306 ASP A N 1
ATOM 2376 C CA . ASP A 1 306 ? -2.172 -11.75 -9.594 1 92.81 306 ASP A CA 1
ATOM 2377 C C . ASP A 1 306 ? -1.922 -12.281 -11 1 92.81 306 ASP A C 1
ATOM 2379 O O . ASP A 1 306 ? -1.269 -13.312 -11.172 1 92.81 306 ASP A O 1
ATOM 2383 N N . ASP A 1 307 ? -2.492 -11.586 -12 1 92.12 307 ASP A N 1
ATOM 2384 C CA . ASP A 1 307 ? -2.5 -12.102 -13.367 1 92.12 307 ASP A CA 1
ATOM 2385 C C . ASP A 1 307 ? -1.385 -11.469 -14.195 1 92.12 307 ASP A C 1
ATOM 2387 O O . ASP A 1 307 ? -1.017 -11.992 -15.25 1 92.12 307 ASP A O 1
ATOM 2391 N N . GLY A 1 308 ? -0.909 -10.367 -13.75 1 93.12 308 GLY A N 1
ATOM 2392 C CA . GLY A 1 308 ? 0.15 -9.695 -14.484 1 93.12 308 GLY A CA 1
ATOM 2393 C C . GLY A 1 308 ? -0.279 -8.359 -15.055 1 93.12 308 GLY A C 1
ATOM 2394 O O . GLY A 1 308 ? -1.475 -8.094 -15.203 1 93.12 308 GLY A O 1
ATOM 2395 N N . PHE A 1 309 ? 0.652 -7.59 -15.484 1 91.94 309 PHE A N 1
ATOM 2396 C CA . PHE A 1 309 ? 0.453 -6.195 -15.852 1 91.94 309 PHE A CA 1
ATOM 2397 C C . PHE A 1 309 ? -0.285 -6.082 -17.172 1 91.94 309 PHE A C 1
ATOM 2399 O O . PHE A 1 309 ? -0.998 -5.105 -17.422 1 91.94 309 PHE A O 1
ATOM 2406 N N . ARG A 1 310 ? -0.159 -7.074 -18.031 1 88.44 310 ARG A N 1
ATOM 2407 C CA . ARG A 1 310 ? -0.694 -6.996 -19.391 1 88.44 310 ARG A CA 1
ATOM 2408 C C . ARG A 1 310 ? -1.907 -7.906 -19.547 1 88.44 310 ARG A C 1
ATOM 2410 O O . ARG A 1 310 ? -2.305 -8.227 -20.672 1 88.44 310 ARG A O 1
ATOM 2417 N N . ASN A 1 311 ? -2.479 -8.25 -18.516 1 92.12 311 ASN A N 1
ATOM 2418 C CA . ASN A 1 311 ? -3.641 -9.125 -18.547 1 92.12 311 ASN A CA 1
ATOM 2419 C C . ASN A 1 311 ? -4.84 -8.438 -19.203 1 92.12 311 ASN A C 1
ATOM 2421 O O . ASN A 1 311 ? -5.078 -7.25 -18.969 1 92.12 311 ASN A O 1
ATOM 2425 N N . ASP A 1 312 ? -5.613 -9.203 -19.906 1 94 312 ASP A N 1
ATOM 2426 C CA . ASP A 1 312 ? -6.77 -8.672 -20.625 1 94 312 ASP A CA 1
ATOM 2427 C C . ASP A 1 312 ? -7.793 -8.078 -19.656 1 94 312 ASP A C 1
ATOM 2429 O O . ASP A 1 312 ? -8.461 -7.098 -19.984 1 94 312 ASP A O 1
ATOM 2433 N N . HIS A 1 313 ? -7.977 -8.695 -18.562 1 94 313 HIS A N 1
ATOM 2434 C CA . HIS A 1 313 ? -8.938 -8.203 -17.578 1 94 313 HIS A CA 1
ATOM 2435 C C . HIS A 1 313 ? -8.539 -6.816 -17.078 1 94 313 HIS A C 1
ATOM 2437 O O . HIS A 1 313 ? -9.406 -6.012 -16.719 1 94 313 HIS A O 1
ATOM 2443 N N . VAL A 1 314 ? -7.23 -6.562 -16.969 1 95.75 314 VAL A N 1
ATOM 2444 C CA . VAL A 1 314 ? -6.754 -5.25 -16.547 1 95.75 314 VAL A CA 1
ATOM 2445 C C . VAL A 1 314 ? -7.195 -4.191 -17.547 1 95.75 314 VAL A C 1
ATOM 2447 O O . VAL A 1 314 ? -7.766 -3.164 -17.172 1 95.75 314 VAL A O 1
ATOM 2450 N N . GLU A 1 315 ? -7.035 -4.461 -18.781 1 95.62 315 GLU A N 1
ATOM 2451 C CA . GLU A 1 315 ? -7.395 -3.516 -19.828 1 95.62 315 GLU A CA 1
ATOM 2452 C C . GLU A 1 315 ? -8.898 -3.234 -19.828 1 95.62 315 GLU A C 1
ATOM 2454 O O . GLU A 1 315 ? -9.32 -2.08 -19.938 1 95.62 315 GLU A O 1
ATOM 2459 N N . LEU A 1 316 ? -9.633 -4.301 -19.75 1 96.44 316 LEU A N 1
ATOM 2460 C CA . LEU A 1 316 ? -11.078 -4.16 -19.734 1 96.44 316 LEU A CA 1
ATOM 2461 C C . LEU A 1 316 ? -11.523 -3.281 -18.562 1 96.44 316 LEU A C 1
ATOM 2463 O O . LEU A 1 316 ? -12.367 -2.395 -18.75 1 96.44 316 LEU A O 1
ATOM 2467 N N . MET A 1 317 ? -11 -3.551 -17.406 1 97.69 317 MET A N 1
ATOM 2468 C CA . MET A 1 317 ? -11.383 -2.795 -16.219 1 97.69 317 MET A CA 1
ATOM 2469 C C . MET A 1 317 ? -10.906 -1.351 -16.312 1 97.69 317 MET A C 1
ATOM 2471 O O . MET A 1 317 ? -11.547 -0.442 -15.789 1 97.69 317 MET A O 1
ATOM 2475 N N . GLU A 1 318 ? -9.797 -1.118 -16.938 1 97.5 318 GLU A N 1
ATOM 2476 C CA . GLU A 1 318 ? -9.328 0.246 -17.156 1 97.5 318 GLU A CA 1
ATOM 2477 C C . GLU A 1 318 ? -10.32 1.04 -18.016 1 97.5 318 GLU A C 1
ATOM 2479 O O . GLU A 1 318 ? -10.633 2.188 -17.688 1 97.5 318 GLU A O 1
ATOM 2484 N N . ARG A 1 319 ? -10.805 0.459 -19.062 1 97.38 319 ARG A N 1
ATOM 2485 C CA . ARG A 1 319 ? -11.805 1.108 -19.906 1 97.38 319 ARG A CA 1
ATOM 2486 C C . ARG A 1 319 ? -13.078 1.387 -19.109 1 97.38 319 ARG A C 1
ATOM 2488 O O . ARG A 1 319 ? -13.656 2.471 -19.219 1 97.38 319 ARG A O 1
ATOM 2495 N N . LEU A 1 320 ? -13.453 0.397 -18.328 1 97.81 320 LEU A N 1
ATOM 2496 C CA . LEU A 1 320 ? -14.664 0.546 -17.531 1 97.81 320 LEU A CA 1
ATOM 2497 C C . LEU A 1 320 ? -14.5 1.657 -16.5 1 97.81 320 LEU A C 1
ATOM 2499 O O . LEU A 1 320 ? -15.422 2.443 -16.266 1 97.81 320 LEU A O 1
ATOM 2503 N N . ALA A 1 321 ? -13.383 1.746 -15.852 1 97.69 321 ALA A N 1
ATOM 2504 C CA . ALA A 1 321 ? -13.125 2.752 -14.828 1 97.69 321 ALA A CA 1
ATOM 2505 C C . ALA A 1 321 ? -13.133 4.156 -15.422 1 97.69 321 ALA A C 1
ATOM 2507 O O . ALA A 1 321 ? -13.5 5.121 -14.75 1 97.69 321 ALA A O 1
ATOM 2508 N N . GLU A 1 322 ? -12.773 4.246 -16.672 1 96.31 322 GLU A N 1
ATOM 2509 C CA . GLU A 1 322 ? -12.664 5.543 -17.328 1 96.31 322 GLU A CA 1
ATOM 2510 C C . GLU A 1 322 ? -14.023 6.02 -17.828 1 96.31 322 GLU A C 1
ATOM 2512 O O . GLU A 1 322 ? -14.398 7.18 -17.641 1 96.31 322 GLU A O 1
ATOM 2517 N N . ASP A 1 323 ? -14.703 5.098 -18.547 1 96.25 323 ASP A N 1
ATOM 2518 C CA . ASP A 1 323 ? -15.969 5.477 -19.156 1 96.25 323 ASP A CA 1
ATOM 2519 C C . ASP A 1 323 ? -16.969 4.324 -19.109 1 96.25 323 ASP A C 1
ATOM 2521 O O . ASP A 1 323 ? -17.234 3.684 -20.125 1 96.25 323 ASP A O 1
ATOM 2525 N N . PRO A 1 324 ? -17.625 4.195 -17.969 1 96.25 324 PRO A N 1
ATOM 2526 C CA . PRO A 1 324 ? -18.562 3.074 -17.844 1 96.25 324 PRO A CA 1
ATOM 2527 C C . PRO A 1 324 ? -19.672 3.107 -18.875 1 96.25 324 PRO A C 1
ATOM 2529 O O . PRO A 1 324 ? -20.031 2.066 -19.438 1 96.25 324 PRO A O 1
ATOM 2532 N N . GLU A 1 325 ? -20.188 4.227 -19.25 1 96.19 325 GLU A N 1
ATOM 2533 C CA . GLU A 1 325 ? -21.344 4.363 -20.125 1 96.19 325 GLU A CA 1
ATOM 2534 C C . GLU A 1 325 ? -21.016 3.904 -21.547 1 96.19 325 GLU A C 1
ATOM 2536 O O . GLU A 1 325 ? -21.906 3.609 -22.328 1 96.19 325 GLU A O 1
ATOM 2541 N N . LYS A 1 326 ? -19.766 3.84 -21.891 1 96.12 326 LYS A N 1
ATOM 2542 C CA . LYS A 1 326 ? -19.344 3.457 -23.234 1 96.12 326 LYS A CA 1
ATOM 2543 C C . LYS A 1 326 ? -19.047 1.965 -23.312 1 96.12 326 LYS A C 1
ATOM 2545 O O . LYS A 1 326 ? -18.719 1.446 -24.391 1 96.12 326 LYS A O 1
ATOM 2550 N N . GLN A 1 327 ? -19.188 1.336 -22.203 1 95.75 327 GLN A N 1
ATOM 2551 C CA . GLN A 1 327 ? -18.859 -0.086 -22.188 1 95.75 327 GLN A CA 1
ATOM 2552 C C . GLN A 1 327 ? -20.094 -0.935 -22.5 1 95.75 327 GLN A C 1
ATOM 2554 O O . GLN A 1 327 ? -21.219 -0.534 -22.219 1 95.75 327 GLN A O 1
ATOM 2559 N N . PRO A 1 328 ? -19.844 -2.146 -23.016 1 93.88 328 PRO A N 1
ATOM 2560 C CA . PRO A 1 328 ? -20.953 -3.018 -23.406 1 93.88 328 PRO A CA 1
ATOM 2561 C C . PRO A 1 328 ? -21.859 -3.383 -22.234 1 93.88 328 PRO A C 1
ATOM 2563 O O . PRO A 1 328 ? -23.047 -3.641 -22.422 1 93.88 328 PRO A O 1
ATOM 2566 N N . CYS A 1 329 ? -21.406 -3.357 -21.047 1 94.06 329 CYS A N 1
ATOM 2567 C CA . CYS A 1 329 ? -22.156 -3.793 -19.875 1 94.06 329 CYS A CA 1
ATOM 2568 C C . CYS A 1 329 ? -23.125 -2.709 -19.422 1 94.06 329 CYS A C 1
ATOM 2570 O O . CYS A 1 329 ? -24.016 -2.971 -18.609 1 94.06 329 CYS A O 1
ATOM 2572 N N . TRP A 1 330 ? -23.094 -1.568 -19.922 1 95 330 TRP A N 1
ATOM 2573 C CA . TRP A 1 330 ? -23.828 -0.444 -19.359 1 95 330 TRP A CA 1
ATOM 2574 C C . TRP A 1 330 ? -25.328 -0.592 -19.594 1 95 330 TRP A C 1
ATOM 2576 O O . TRP A 1 330 ? -25.766 -0.782 -20.734 1 95 330 TRP A O 1
ATOM 2586 N N . SER A 1 331 ? -26.141 -0.332 -18.359 1 80.38 331 SER A N 1
ATOM 2587 C CA . SER A 1 331 ? -27.594 -0.252 -18.266 1 80.38 331 SER A CA 1
ATOM 2588 C C . SER A 1 331 ? -28.266 -1.382 -19.047 1 80.38 331 SER A C 1
ATOM 2590 O O . SER A 1 331 ? -29.219 -1.151 -19.781 1 80.38 331 SER A O 1
ATOM 2592 N N . LYS A 1 332 ? -27.844 -2.484 -19.094 1 71.69 332 LYS A N 1
ATOM 2593 C CA . LYS A 1 332 ? -28.469 -3.635 -19.734 1 71.69 332 LYS A CA 1
ATOM 2594 C C . LYS A 1 332 ? -29.578 -4.219 -18.859 1 71.69 332 LYS A C 1
ATOM 2596 O O . LYS A 1 332 ? -30.453 -4.938 -19.359 1 71.69 332 LYS A O 1
ATOM 2601 N N . ARG A 1 333 ? -29.672 -4.082 -17.625 1 63.75 333 ARG A N 1
ATOM 2602 C CA . ARG A 1 333 ? -30.703 -4.66 -16.766 1 63.75 333 ARG A CA 1
ATOM 2603 C C . ARG A 1 333 ? -31.797 -3.637 -16.469 1 63.75 333 ARG A C 1
ATOM 2605 O O . ARG A 1 333 ? -31.5 -2.492 -16.125 1 63.75 333 ARG A O 1
ATOM 2612 N N . GLN A 1 334 ? -32.812 -3.564 -17.281 1 45.25 334 GLN A N 1
ATOM 2613 C CA . GLN A 1 334 ? -34 -2.789 -16.969 1 45.25 334 GLN A CA 1
ATOM 2614 C C . GLN A 1 334 ? -34.406 -2.941 -15.5 1 45.25 334 GLN A C 1
ATOM 2616 O O . GLN A 1 334 ? -34.406 -4.055 -14.969 1 45.25 334 GLN A O 1
ATOM 2621 N N . THR A 1 335 ? -33.938 -2.039 -14.672 1 40.59 335 THR A N 1
ATOM 2622 C CA . THR A 1 335 ? -34.562 -2.035 -13.344 1 40.59 335 THR A CA 1
ATOM 2623 C C . THR A 1 335 ? -36 -2.508 -13.422 1 40.59 335 THR A C 1
ATOM 2625 O O . THR A 1 335 ? -36.812 -1.925 -14.141 1 40.59 335 THR A O 1
ATOM 2628 N N . ASP A 1 336 ? -36.219 -3.809 -13.438 1 31.23 336 ASP A N 1
ATOM 2629 C CA . ASP A 1 336 ? -37.625 -4.094 -13.094 1 31.23 336 ASP A CA 1
ATOM 2630 C C . ASP A 1 336 ? -38.031 -3.381 -11.805 1 31.23 336 ASP A C 1
ATOM 2632 O O . ASP A 1 336 ? -37.25 -3.33 -10.844 1 31.23 336 ASP A O 1
ATOM 2636 N N . MET B 1 1 ? 12.172 50.406 4.559 1 52 1 MET B N 1
ATOM 2637 C CA . MET B 1 1 ? 12.43 49.031 4.965 1 52 1 MET B CA 1
ATOM 2638 C C . MET B 1 1 ? 11.984 48.781 6.402 1 52 1 MET B C 1
ATOM 2640 O O . MET B 1 1 ? 12.305 49.594 7.293 1 52 1 MET B O 1
ATOM 2644 N N . GLY B 1 2 ? 10.898 48.188 6.625 1 67 2 GLY B N 1
ATOM 2645 C CA . GLY B 1 2 ? 10.297 48.188 7.949 1 67 2 GLY B CA 1
ATOM 2646 C C . GLY B 1 2 ? 11.18 47.594 9.016 1 67 2 GLY B C 1
ATOM 2647 O O . GLY B 1 2 ? 12.133 46.875 8.695 1 67 2 GLY B O 1
ATOM 2648 N N . SER B 1 3 ? 11.133 48 10.164 1 87 3 SER B N 1
ATOM 2649 C CA . SER B 1 3 ? 11.953 47.594 11.297 1 87 3 SER B CA 1
ATOM 2650 C C . SER B 1 3 ? 11.766 46.094 11.586 1 87 3 SER B C 1
ATOM 2652 O O . SER B 1 3 ? 10.672 45.562 11.422 1 87 3 SER B O 1
ATOM 2654 N N . VAL B 1 4 ? 12.914 45.344 11.641 1 93.44 4 VAL B N 1
ATOM 2655 C CA . VAL B 1 4 ? 12.938 43.938 12 1 93.44 4 VAL B CA 1
ATOM 2656 C C . VAL B 1 4 ? 13.609 43.781 13.359 1 93.44 4 VAL B C 1
ATOM 2658 O O . VAL B 1 4 ? 14.586 44.438 13.672 1 93.44 4 VAL B O 1
ATOM 2661 N N . CYS B 1 5 ? 13.062 42.969 14.195 1 93.88 5 CYS B N 1
ATOM 2662 C CA . CYS B 1 5 ? 13.617 42.719 15.516 1 93.88 5 CYS B CA 1
ATOM 2663 C C . CYS B 1 5 ? 13.734 41.219 15.781 1 93.88 5 CYS B C 1
ATOM 2665 O O . CYS B 1 5 ? 13.055 40.438 15.133 1 93.88 5 CYS B O 1
ATOM 2667 N N . VAL B 1 6 ? 14.625 40.875 16.641 1 95.81 6 VAL B N 1
ATOM 2668 C CA . VAL B 1 6 ? 14.758 39.531 17.188 1 95.81 6 VAL B CA 1
ATOM 2669 C C . VAL B 1 6 ? 14.281 39.5 18.641 1 95.81 6 VAL B C 1
ATOM 2671 O O . VAL B 1 6 ? 14.758 40.281 19.469 1 95.81 6 VAL B O 1
ATOM 2674 N N . TYR B 1 7 ? 13.32 38.75 18.906 1 94.69 7 TYR B N 1
ATOM 2675 C CA . TYR B 1 7 ? 12.812 38.531 20.25 1 94.69 7 TYR B CA 1
ATOM 2676 C C . TYR B 1 7 ? 13.133 37.094 20.719 1 94.69 7 TYR B C 1
ATOM 2678 O O . TYR B 1 7 ? 12.766 36.125 20.047 1 94.69 7 TYR B O 1
ATOM 2686 N N . SER B 1 8 ? 13.805 36.938 21.844 1 94.88 8 SER B N 1
ATOM 2687 C CA . SER B 1 8 ? 14.156 35.625 22.359 1 94.88 8 SER B CA 1
ATOM 2688 C C . SER B 1 8 ? 13.766 35.469 23.828 1 94.88 8 SER B C 1
ATOM 2690 O O . SER B 1 8 ? 13.859 36.406 24.594 1 94.88 8 SER B O 1
ATOM 2692 N N . LEU B 1 9 ? 13.289 34.344 24.156 1 93.06 9 LEU B N 1
ATOM 2693 C CA . LEU B 1 9 ? 12.898 34.031 25.531 1 93.06 9 LEU B CA 1
ATOM 2694 C C . LEU B 1 9 ? 13.422 32.625 25.922 1 93.06 9 LEU B C 1
ATOM 2696 O O . LEU B 1 9 ? 12.891 31.625 25.469 1 93.06 9 LEU B O 1
ATOM 2700 N N . HIS B 1 10 ? 14.32 32.5 26.828 1 93.56 10 HIS B N 1
ATOM 2701 C CA . HIS B 1 10 ? 14.945 31.234 27.234 1 93.56 10 HIS B CA 1
ATOM 2702 C C . HIS B 1 10 ? 13.984 30.391 28.062 1 93.56 10 HIS B C 1
ATOM 2704 O O . HIS B 1 10 ? 14.008 29.156 27.984 1 93.56 10 HIS B O 1
ATOM 2710 N N . ALA B 1 11 ? 13.148 31 28.812 1 89.5 11 ALA B N 1
ATOM 2711 C CA . ALA B 1 11 ? 12.281 30.297 29.75 1 89.5 11 ALA B CA 1
ATOM 2712 C C . ALA B 1 11 ? 11.055 29.734 29.047 1 89.5 11 ALA B C 1
ATOM 2714 O O . ALA B 1 11 ? 10.312 28.938 29.625 1 89.5 11 ALA B O 1
ATOM 2715 N N . PHE B 1 12 ? 10.938 30.078 27.828 1 91.75 12 PHE B N 1
ATOM 2716 C CA . PHE B 1 12 ? 9.773 29.641 27.078 1 91.75 12 PHE B CA 1
ATOM 2717 C C . PHE B 1 12 ? 9.656 28.125 27.062 1 91.75 12 PHE B C 1
ATOM 2719 O O . PHE B 1 12 ? 10.656 27.422 26.875 1 91.75 12 PHE B O 1
ATOM 2726 N N . ALA B 1 13 ? 8.336 27.594 27.312 1 89.69 13 ALA B N 1
ATOM 2727 C CA . ALA B 1 13 ? 8.008 26.172 27.266 1 89.69 13 ALA B CA 1
ATOM 2728 C C . ALA B 1 13 ? 8.953 25.375 28.156 1 89.69 13 ALA B C 1
ATOM 2730 O O . ALA B 1 13 ? 9.547 24.391 27.688 1 89.69 13 ALA B O 1
ATOM 2731 N N . ARG B 1 14 ? 9.102 25.828 29.391 1 86.75 14 ARG B N 1
ATOM 2732 C CA . ARG B 1 14 ? 9.859 25.156 30.438 1 86.75 14 ARG B CA 1
ATOM 2733 C C . ARG B 1 14 ? 11.336 25.062 30.078 1 86.75 14 ARG B C 1
ATOM 2735 O O . ARG B 1 14 ? 11.945 24 30.203 1 86.75 14 ARG B O 1
ATOM 2742 N N . GLY B 1 15 ? 11.867 26.125 29.406 1 89.38 15 GLY B N 1
ATOM 2743 C CA . GLY B 1 15 ? 13.297 26.203 29.156 1 89.38 15 GLY B CA 1
ATOM 2744 C C . GLY B 1 15 ? 13.688 25.75 27.766 1 89.38 15 GLY B C 1
ATOM 2745 O O . GLY B 1 15 ? 14.867 25.797 27.406 1 89.38 15 GLY B O 1
ATOM 2746 N N . ARG B 1 16 ? 12.758 25.297 26.969 1 91.5 16 ARG B N 1
ATOM 2747 C CA . ARG B 1 16 ? 13.055 24.953 25.578 1 91.5 16 ARG B CA 1
ATOM 2748 C C . ARG B 1 16 ? 13.617 26.156 24.828 1 91.5 16 ARG B C 1
ATOM 2750 O O . ARG B 1 16 ? 14.586 26.031 24.062 1 91.5 16 ARG B O 1
ATOM 2757 N N . GLY B 1 17 ? 12.977 27.266 25.188 1 94.25 17 GLY B N 1
ATOM 2758 C CA . GLY B 1 17 ? 13.398 28.516 24.562 1 94.25 17 GLY B CA 1
ATOM 2759 C C . GLY B 1 17 ? 12.766 28.766 23.219 1 94.25 17 GLY B C 1
ATOM 2760 O O . GLY B 1 17 ? 12.297 27.828 22.562 1 94.25 17 GLY B O 1
ATOM 2761 N N . ILE B 1 18 ? 12.773 30 22.828 1 95.88 18 ILE B N 1
ATOM 2762 C CA . ILE B 1 18 ? 12.234 30.406 21.531 1 95.88 18 ILE B CA 1
ATOM 2763 C C . ILE B 1 18 ? 12.906 31.688 21.062 1 95.88 18 ILE B C 1
ATOM 2765 O O . ILE B 1 18 ? 13.273 32.531 21.875 1 95.88 18 ILE B O 1
ATOM 2769 N N . SER B 1 19 ? 13.211 31.797 19.875 1 97.94 19 SER B N 1
ATOM 2770 C CA . SER B 1 19 ? 13.688 33 19.219 1 97.94 19 SER B CA 1
ATOM 2771 C C . SER B 1 19 ? 12.828 33.375 18.016 1 97.94 19 SER B C 1
ATOM 2773 O O . SER B 1 19 ? 12.547 32.5 17.172 1 97.94 19 SER B O 1
ATOM 2775 N N . VAL B 1 20 ? 12.391 34.594 17.922 1 97.44 20 VAL B N 1
ATOM 2776 C CA . VAL B 1 20 ? 11.461 35.031 16.891 1 97.44 20 VAL B CA 1
ATOM 2777 C C . VAL B 1 20 ? 12.047 36.219 16.109 1 97.44 20 VAL B C 1
ATOM 2779 O O . VAL B 1 20 ? 12.5 37.188 16.719 1 97.44 20 VAL B O 1
ATOM 2782 N N . VAL B 1 21 ? 12.148 36.062 14.844 1 97.62 21 VAL B N 1
ATOM 2783 C CA . VAL B 1 21 ? 12.469 37.219 13.977 1 97.62 21 VAL B CA 1
ATOM 2784 C C . VAL B 1 21 ? 11.195 37.781 13.367 1 97.62 21 VAL B C 1
ATOM 2786 O O . VAL B 1 21 ? 10.531 37.125 12.562 1 97.62 21 VAL B O 1
ATOM 2789 N N . THR B 1 22 ? 10.852 38.906 13.672 1 96.75 22 THR B N 1
ATOM 2790 C CA . THR B 1 22 ? 9.609 39.5 13.219 1 96.75 22 THR B CA 1
ATOM 2791 C C . THR B 1 22 ? 9.703 41.031 13.242 1 96.75 22 THR B C 1
ATOM 2793 O O . THR B 1 22 ? 10.805 41.594 13.258 1 96.75 22 THR B O 1
ATOM 2796 N N . THR B 1 23 ? 8.609 41.781 13.023 1 94.69 23 THR B N 1
ATOM 2797 C CA . THR B 1 23 ? 8.516 43.219 13.164 1 94.69 23 THR B CA 1
ATOM 2798 C C . THR B 1 23 ? 8.062 43.594 14.57 1 94.69 23 THR B C 1
ATOM 2800 O O . THR B 1 23 ? 7.574 42.75 15.32 1 94.69 23 THR B O 1
ATOM 2803 N N . PRO B 1 24 ? 8.273 44.875 14.93 1 93.12 24 PRO B N 1
ATOM 2804 C CA . PRO B 1 24 ? 7.777 45.281 16.25 1 93.12 24 PRO B CA 1
ATOM 2805 C C . PRO B 1 24 ? 6.289 45 16.438 1 93.12 24 PRO B C 1
ATOM 2807 O O . PRO B 1 24 ? 5.879 44.5 17.5 1 93.12 24 PRO B O 1
ATOM 2810 N N . ASP B 1 25 ? 5.52 45.25 15.438 1 91.94 25 ASP B N 1
ATOM 2811 C CA . ASP B 1 25 ? 4.09 44.938 15.5 1 91.94 25 ASP B CA 1
ATOM 2812 C C . ASP B 1 25 ? 3.85 43.438 15.625 1 91.94 25 ASP B C 1
ATOM 2814 O O . ASP B 1 25 ? 2.965 43 16.359 1 91.94 25 ASP B O 1
ATOM 2818 N N . GLY B 1 26 ? 4.613 42.656 14.844 1 92.69 26 GLY B N 1
ATOM 2819 C CA . GLY B 1 26 ? 4.512 41.219 14.93 1 92.69 26 GLY B CA 1
ATOM 2820 C C . GLY B 1 26 ? 4.859 40.688 16.297 1 92.69 26 GLY B C 1
ATOM 2821 O O . GLY B 1 26 ? 4.207 39.75 16.797 1 92.69 26 GLY B O 1
ATOM 2822 N N . ALA B 1 27 ? 5.863 41.25 16.891 1 91.44 27 ALA B N 1
ATOM 2823 C CA . ALA B 1 27 ? 6.281 40.844 18.219 1 91.44 27 ALA B CA 1
ATOM 2824 C C . ALA B 1 27 ? 5.176 41.062 19.25 1 91.44 27 ALA B C 1
ATOM 2826 O O . ALA B 1 27 ? 4.934 40.25 20.125 1 91.44 27 ALA B O 1
ATOM 2827 N N . GLN B 1 28 ? 4.566 42.188 19.188 1 90.62 28 GLN B N 1
ATOM 2828 C CA . GLN B 1 28 ? 3.48 42.531 20.094 1 90.62 28 GLN B CA 1
ATOM 2829 C C . GLN B 1 28 ? 2.312 41.562 19.938 1 90.62 28 GLN B C 1
ATOM 2831 O O . GLN B 1 28 ? 1.717 41.125 20.938 1 90.62 28 GLN B O 1
ATOM 2836 N N . SER B 1 29 ? 2.025 41.281 18.688 1 91.69 29 SER B N 1
ATOM 2837 C CA . SER B 1 29 ? 0.934 40.375 18.422 1 91.69 29 SER B CA 1
ATOM 2838 C C . SER B 1 29 ? 1.24 38.969 18.953 1 91.69 29 SER B C 1
ATOM 2840 O O . SER B 1 29 ? 0.366 38.312 19.531 1 91.69 29 SER B O 1
ATOM 2842 N N . LEU B 1 30 ? 2.449 38.531 18.781 1 90.69 30 LEU B N 1
ATOM 2843 C CA . LEU B 1 30 ? 2.857 37.188 19.234 1 90.69 30 LEU B CA 1
ATOM 2844 C C . LEU B 1 30 ? 2.836 37.094 20.75 1 90.69 30 LEU B C 1
ATOM 2846 O O . LEU B 1 30 ? 2.451 36.062 21.312 1 90.69 30 LEU B O 1
ATOM 2850 N N . ARG B 1 31 ? 3.193 38.125 21.422 1 88.5 31 ARG B N 1
ATOM 2851 C CA . ARG B 1 31 ? 3.268 38.125 22.891 1 88.5 31 ARG B CA 1
ATOM 2852 C C . ARG B 1 31 ? 1.89 37.938 23.5 1 88.5 31 ARG B C 1
ATOM 2854 O O . ARG B 1 31 ? 1.777 37.5 24.656 1 88.5 31 ARG B O 1
ATOM 2861 N N . GLN B 1 32 ? 0.893 38.25 22.781 1 89.44 32 GLN B N 1
ATOM 2862 C CA . GLN B 1 32 ? -0.47 38.156 23.297 1 89.44 32 GLN B CA 1
ATOM 2863 C C . GLN B 1 32 ? -1.021 36.719 23.172 1 89.44 32 GLN B C 1
ATOM 2865 O O . GLN B 1 32 ? -2.084 36.438 23.703 1 89.44 32 GLN B O 1
ATOM 2870 N N . LEU B 1 33 ? -0.298 35.938 22.484 1 90.5 33 LEU B N 1
ATOM 2871 C CA . LEU B 1 33 ? -0.758 34.562 22.312 1 90.5 33 LEU B CA 1
ATOM 2872 C C . LEU B 1 33 ? -0.742 33.812 23.641 1 90.5 33 LEU B C 1
ATOM 2874 O O . LEU B 1 33 ? 0.16 34 24.469 1 90.5 33 LEU B O 1
ATOM 2878 N N . PRO B 1 34 ? -1.733 32.906 23.797 1 87.81 34 PRO B N 1
ATOM 2879 C CA . PRO B 1 34 ? -1.773 32.062 25.016 1 87.81 34 PRO B CA 1
ATOM 2880 C C . PRO B 1 34 ? -0.461 31.344 25.266 1 87.81 34 PRO B C 1
ATOM 2882 O O . PRO B 1 34 ? -0.12 31.062 26.422 1 87.81 34 PRO B O 1
ATOM 2885 N N . ALA B 1 35 ? 0.255 31.062 24.25 1 88.38 35 ALA B N 1
ATOM 2886 C CA . ALA B 1 35 ? 1.519 30.344 24.375 1 88.38 35 ALA B CA 1
ATOM 2887 C C . ALA B 1 35 ? 2.506 31.109 25.25 1 88.38 35 ALA B C 1
ATOM 2889 O O . ALA B 1 35 ? 3.342 30.5 25.922 1 88.38 35 ALA B O 1
ATOM 2890 N N . PHE B 1 36 ? 2.381 32.406 25.281 1 86.81 36 PHE B N 1
ATOM 2891 C CA . PHE B 1 36 ? 3.338 33.219 26.016 1 86.81 36 PHE B CA 1
ATOM 2892 C C . PHE B 1 36 ? 2.781 33.625 27.375 1 86.81 36 PHE B C 1
ATOM 2894 O O . PHE B 1 36 ? 3.502 34.156 28.219 1 86.81 36 PHE B O 1
ATOM 2901 N N . ALA B 1 37 ? 1.402 33.625 27.609 1 75.5 37 ALA B N 1
ATOM 2902 C CA . ALA B 1 37 ? 0.788 34 28.875 1 75.5 37 ALA B CA 1
ATOM 2903 C C . ALA B 1 37 ? 0.943 32.906 29.906 1 75.5 37 ALA B C 1
ATOM 2905 O O . ALA B 1 37 ? 1.072 33.188 31.109 1 75.5 37 ALA B O 1
ATOM 2906 N N . GLN B 1 38 ? 0.44 31.688 29.672 1 60.38 38 GLN B N 1
ATOM 2907 C CA . GLN B 1 38 ? 0.267 30.594 30.641 1 60.38 38 GLN B CA 1
ATOM 2908 C C . GLN B 1 38 ? 1.478 29.672 30.641 1 60.38 38 GLN B C 1
ATOM 2910 O O . GLN B 1 38 ? 2.188 29.562 29.641 1 60.38 38 GLN B O 1
ATOM 2915 N N . GLU B 1 39 ? 1.916 29.406 31.953 1 52.94 39 GLU B N 1
ATOM 2916 C CA . GLU B 1 39 ? 2.834 28.281 32.031 1 52.94 39 GLU B CA 1
ATOM 2917 C C . GLU B 1 39 ? 2.535 27.234 30.969 1 52.94 39 GLU B C 1
ATOM 2919 O O . GLU B 1 39 ? 1.38 27.047 30.594 1 52.94 39 GLU B O 1
ATOM 2924 N N . ALA B 1 40 ? 3.383 26.844 30.172 1 50.91 40 ALA B N 1
ATOM 2925 C CA . ALA B 1 40 ? 3.633 26.125 28.938 1 50.91 40 ALA B CA 1
ATOM 2926 C C . ALA B 1 40 ? 2.562 25.062 28.688 1 50.91 40 ALA B C 1
ATOM 2928 O O . ALA B 1 40 ? 2.045 24.469 29.641 1 50.91 40 ALA B O 1
ATOM 2929 N N . ALA B 1 41 ? 1.826 25.266 27.672 1 52.75 41 ALA B N 1
ATOM 2930 C CA . ALA B 1 41 ? 1.067 24.234 26.969 1 52.75 41 ALA B CA 1
ATOM 2931 C C . ALA B 1 41 ? 1.636 22.844 27.234 1 52.75 41 ALA B C 1
ATOM 2933 O O . ALA B 1 41 ? 2.828 22.703 27.516 1 52.75 41 ALA B O 1
ATOM 2934 N N . GLU B 1 42 ? 0.76 22.016 27.766 1 52.78 42 GLU B N 1
ATOM 2935 C CA . GLU B 1 42 ? 1.046 20.609 28.016 1 52.78 42 GLU B CA 1
ATOM 2936 C C . GLU B 1 42 ? 1.847 20 26.859 1 52.78 42 GLU B C 1
ATOM 2938 O O . GLU B 1 42 ? 1.406 20.016 25.719 1 52.78 42 GLU B O 1
ATOM 2943 N N . PHE B 1 43 ? 3.186 20.219 26.891 1 57.16 43 PHE B N 1
ATOM 2944 C CA . PHE B 1 43 ? 4.109 19.375 26.156 1 57.16 43 PHE B CA 1
ATOM 2945 C C . PHE B 1 43 ? 3.924 17.906 26.531 1 57.16 43 PHE B C 1
ATOM 2947 O O . PHE B 1 43 ? 3.98 17.562 27.719 1 57.16 43 PHE B O 1
ATOM 2954 N N . LYS B 1 44 ? 3.129 17.234 25.875 1 58.81 44 LYS B N 1
ATOM 2955 C CA . LYS B 1 44 ? 3.125 15.82 26.203 1 58.81 44 LYS B CA 1
ATOM 2956 C C . LYS B 1 44 ? 4.262 15.086 25.5 1 58.81 44 LYS B C 1
ATOM 2958 O O . LYS B 1 44 ? 4.34 15.086 24.266 1 58.81 44 LYS B O 1
ATOM 2963 N N . THR B 1 45 ? 5.43 15.109 26.203 1 61.03 45 THR B N 1
ATOM 2964 C CA . THR B 1 45 ? 6.41 14.156 25.703 1 61.03 45 THR B CA 1
ATOM 2965 C C . THR B 1 45 ? 6.312 12.828 26.453 1 61.03 45 THR B C 1
ATOM 2967 O O . THR B 1 45 ? 6.211 12.805 27.672 1 61.03 45 THR B O 1
ATOM 2970 N N . HIS B 1 46 ? 5.93 11.844 25.719 1 67.75 46 HIS B N 1
ATOM 2971 C CA . HIS B 1 46 ? 5.945 10.516 26.328 1 67.75 46 HIS B CA 1
ATOM 2972 C C . HIS B 1 46 ? 7.336 10.164 26.844 1 67.75 46 HIS B C 1
ATOM 2974 O O . HIS B 1 46 ? 8.336 10.391 26.156 1 67.75 46 HIS B O 1
ATOM 2980 N N . THR B 1 47 ? 7.438 9.844 28.109 1 74.12 47 THR B N 1
ATOM 2981 C CA . THR B 1 47 ? 8.688 9.336 28.656 1 74.12 47 THR B CA 1
ATOM 2982 C C . THR B 1 47 ? 8.531 7.879 29.094 1 74.12 47 THR B C 1
ATOM 2984 O O . THR B 1 47 ? 7.785 7.582 30.031 1 74.12 47 THR B O 1
ATOM 2987 N N . PRO B 1 48 ? 9.211 7.012 28.422 1 86.12 48 PRO B N 1
ATOM 2988 C CA . PRO B 1 48 ? 10.039 7.184 27.234 1 86.12 48 PRO B CA 1
ATOM 2989 C C . PRO B 1 48 ? 9.211 7.43 25.969 1 86.12 48 PRO B C 1
ATOM 2991 O O . PRO B 1 48 ? 8.031 7.074 25.922 1 86.12 48 PRO B O 1
ATOM 2994 N N . PRO B 1 49 ? 9.844 7.988 24.984 1 91.88 49 PRO B N 1
ATOM 2995 C CA . PRO B 1 49 ? 9.102 8.25 23.75 1 91.88 49 PRO B CA 1
ATOM 2996 C C . PRO B 1 49 ? 8.719 6.969 23.016 1 91.88 49 PRO B C 1
ATOM 2998 O O . PRO B 1 49 ? 9.391 5.945 23.141 1 91.88 49 PRO B O 1
ATOM 3001 N N . PRO B 1 50 ? 7.664 6.965 22.312 1 95.12 50 PRO B N 1
ATOM 3002 C CA . PRO B 1 50 ? 7.199 5.773 21.594 1 95.12 50 PRO B CA 1
ATOM 3003 C C . PRO B 1 50 ? 7.949 5.531 20.297 1 95.12 50 PRO B C 1
ATOM 3005 O O . PRO B 1 50 ? 7.355 5.09 19.312 1 95.12 50 PRO B O 1
ATOM 3008 N N . PHE B 1 51 ? 9.203 5.906 20.266 1 96 51 PHE B N 1
ATOM 3009 C CA . PHE B 1 51 ? 10.055 5.738 19.109 1 96 51 PHE B CA 1
ATOM 3010 C C . PHE B 1 51 ? 11.523 5.742 19.5 1 96 51 PHE B C 1
ATOM 3012 O O . PHE B 1 51 ? 11.859 6.074 20.641 1 96 51 PHE B O 1
ATOM 3019 N N . GLU B 1 52 ? 12.312 5.348 18.641 1 95.69 52 GLU B N 1
ATOM 3020 C CA . GLU B 1 52 ? 13.758 5.465 18.75 1 95.69 52 GLU B CA 1
ATOM 3021 C C . GLU B 1 52 ? 14.367 5.984 17.453 1 95.69 52 GLU B C 1
ATOM 3023 O O . GLU B 1 52 ? 13.836 5.734 16.359 1 95.69 52 GLU B O 1
ATOM 3028 N N . GLU B 1 53 ? 15.414 6.758 17.609 1 93.56 53 GLU B N 1
ATOM 3029 C CA . GLU B 1 53 ? 16.141 7.262 16.438 1 93.56 53 GLU B CA 1
ATOM 3030 C C . GLU B 1 53 ? 17.109 6.223 15.898 1 93.56 53 GLU B C 1
ATOM 3032 O O . GLU B 1 53 ? 17.828 5.57 16.672 1 93.56 53 GLU B O 1
ATOM 3037 N N . LYS B 1 54 ? 17.109 6.035 14.57 1 93.56 54 LYS B N 1
ATOM 3038 C CA . LYS B 1 54 ? 18.016 5.102 13.906 1 93.56 54 LYS B CA 1
ATOM 3039 C C . LYS B 1 54 ? 18.562 5.695 12.609 1 93.56 54 LYS B C 1
ATOM 3041 O O . LYS B 1 54 ? 17.953 6.594 12.031 1 93.56 54 LYS B O 1
ATOM 3046 N N . THR B 1 55 ? 19.75 5.18 12.258 1 91.19 55 THR B N 1
ATOM 3047 C CA . THR B 1 55 ? 20.25 5.457 10.922 1 91.19 55 THR B CA 1
ATOM 3048 C C . THR B 1 55 ? 19.688 4.465 9.906 1 91.19 55 THR B C 1
ATOM 3050 O O . THR B 1 55 ? 19.812 3.252 10.086 1 91.19 55 THR B O 1
ATOM 3053 N N . LEU B 1 56 ? 19.109 4.93 8.992 1 87.31 56 LEU B N 1
ATOM 3054 C CA . LEU B 1 56 ? 18.453 4.105 7.98 1 87.31 56 LEU B CA 1
ATOM 3055 C C . LEU B 1 56 ? 19.203 4.168 6.656 1 87.31 56 LEU B C 1
ATOM 3057 O O . LEU B 1 56 ? 19.547 5.254 6.176 1 87.31 56 LEU B O 1
ATOM 3061 N N . PRO B 1 57 ? 19.5 3.037 6.125 1 81.12 57 PRO B N 1
ATOM 3062 C CA . PRO B 1 57 ? 20.25 3.008 4.863 1 81.12 57 PRO B CA 1
ATOM 3063 C C . PRO B 1 57 ? 19.594 3.848 3.77 1 81.12 57 PRO B C 1
ATOM 3065 O O . PRO B 1 57 ? 18.422 3.65 3.455 1 81.12 57 PRO B O 1
ATOM 3068 N N . GLY B 1 58 ? 20.391 4.801 3.24 1 77.19 58 GLY B N 1
ATOM 3069 C CA . GLY B 1 58 ? 19.938 5.598 2.111 1 77.19 58 GLY B CA 1
ATOM 3070 C C . GLY B 1 58 ? 19.031 6.742 2.518 1 77.19 58 GLY B C 1
ATOM 3071 O O . GLY B 1 58 ? 18.656 7.574 1.685 1 77.19 58 GLY B O 1
ATOM 3072 N N . ARG B 1 59 ? 18.688 6.793 3.812 1 85.31 59 ARG B N 1
ATOM 3073 C CA . ARG B 1 59 ? 17.688 7.781 4.207 1 85.31 59 ARG B CA 1
ATOM 3074 C C . ARG B 1 59 ? 18.188 8.648 5.352 1 85.31 59 ARG B C 1
ATOM 3076 O O . ARG B 1 59 ? 17.484 9.547 5.82 1 85.31 59 ARG B O 1
ATOM 3083 N N . GLY B 1 60 ? 19.406 8.266 5.824 1 86.25 60 GLY B N 1
ATOM 3084 C CA . GLY B 1 60 ? 19.922 9.031 6.945 1 86.25 60 GLY B CA 1
ATOM 3085 C C . GLY B 1 60 ? 19.281 8.664 8.266 1 86.25 60 GLY B C 1
ATOM 3086 O O . GLY B 1 60 ? 18.969 7.496 8.508 1 86.25 60 GLY B O 1
ATOM 3087 N N . ARG B 1 61 ? 19.125 9.688 9.117 1 89.94 61 ARG B N 1
ATOM 3088 C CA . ARG B 1 61 ? 18.5 9.469 10.414 1 89.94 61 ARG B CA 1
ATOM 3089 C C . ARG B 1 61 ? 16.969 9.492 10.305 1 89.94 61 ARG B C 1
ATOM 3091 O O . ARG B 1 61 ? 16.422 10.25 9.5 1 89.94 61 ARG B O 1
ATOM 3098 N N . GLY B 1 62 ? 16.344 8.594 11.094 1 93.62 62 GLY B N 1
ATOM 3099 C CA . GLY B 1 62 ? 14.898 8.523 11.141 1 93.62 62 GLY B CA 1
ATOM 3100 C C . GLY B 1 62 ? 14.359 8.008 12.453 1 93.62 62 GLY B C 1
ATOM 3101 O O . GLY B 1 62 ? 15.133 7.609 13.336 1 93.62 62 GLY B O 1
ATOM 3102 N N . LEU B 1 63 ? 13.102 8.172 12.633 1 96 63 LEU B N 1
ATOM 3103 C CA . LEU B 1 63 ? 12.438 7.68 13.828 1 96 63 LEU B CA 1
ATOM 3104 C C . LEU B 1 63 ? 11.695 6.379 13.547 1 96 63 LEU B C 1
ATOM 3106 O O . LEU B 1 63 ? 10.953 6.285 12.562 1 96 63 LEU B O 1
ATOM 3110 N N . VAL B 1 64 ? 11.922 5.391 14.391 1 96.56 64 VAL B N 1
ATOM 3111 C CA . VAL B 1 64 ? 11.312 4.074 14.258 1 96.56 64 VAL B CA 1
ATOM 3112 C C . VAL B 1 64 ? 10.469 3.771 15.492 1 96.56 64 VAL B C 1
ATOM 3114 O O . VAL B 1 64 ? 10.922 3.955 16.625 1 96.56 64 VAL B O 1
ATOM 3117 N N . ALA B 1 65 ? 9.25 3.312 15.305 1 96.88 65 ALA B N 1
ATOM 3118 C CA . ALA B 1 65 ? 8.367 2.998 16.422 1 96.88 65 ALA B CA 1
ATOM 3119 C C . ALA B 1 65 ? 8.938 1.865 17.266 1 96.88 65 ALA B C 1
ATOM 3121 O O . ALA B 1 65 ? 9.453 0.881 16.734 1 96.88 65 ALA B O 1
ATOM 3122 N N . ASN B 1 66 ? 8.859 2.021 18.609 1 96.19 66 ASN B N 1
ATOM 3123 C CA . ASN B 1 66 ? 9.32 0.967 19.5 1 96.19 66 ASN B CA 1
ATOM 3124 C C . ASN B 1 66 ? 8.164 0.34 20.281 1 96.19 66 ASN B C 1
ATOM 3126 O O . ASN B 1 66 ? 8.375 -0.495 21.156 1 96.19 66 ASN B O 1
ATOM 3130 N N . LYS B 1 67 ? 6.988 0.736 20.031 1 95.5 67 LYS B N 1
ATOM 3131 C CA . LYS B 1 67 ? 5.73 0.131 20.453 1 95.5 67 LYS B CA 1
ATOM 3132 C C . LYS B 1 67 ? 4.641 0.326 19.406 1 95.5 67 LYS B C 1
ATOM 3134 O O . LYS B 1 67 ? 4.801 1.128 18.484 1 95.5 67 LYS B O 1
ATOM 3139 N N . THR B 1 68 ? 3.615 -0.397 19.562 1 96 68 THR B N 1
ATOM 3140 C CA . THR B 1 68 ? 2.527 -0.246 18.594 1 96 68 THR B CA 1
ATOM 3141 C C . THR B 1 68 ? 1.796 1.075 18.812 1 96 68 THR B C 1
ATOM 3143 O O . THR B 1 68 ? 1.462 1.43 19.953 1 96 68 THR B O 1
ATOM 3146 N N . LEU B 1 69 ? 1.651 1.837 17.75 1 96 69 LEU B N 1
ATOM 3147 C CA . LEU B 1 69 ? 0.86 3.062 17.734 1 96 69 LEU B CA 1
ATOM 3148 C C . LEU B 1 69 ? -0.4 2.887 16.891 1 96 69 LEU B C 1
ATOM 3150 O O . LEU B 1 69 ? -0.362 2.254 15.836 1 96 69 LEU B O 1
ATOM 3154 N N . TYR B 1 70 ? -1.423 3.426 17.422 1 94.81 70 TYR B N 1
ATOM 3155 C CA . TYR B 1 70 ? -2.689 3.387 16.703 1 94.81 70 TYR B CA 1
ATOM 3156 C C . TYR B 1 70 ? -3.1 4.781 16.234 1 94.81 70 TYR B C 1
ATOM 3158 O O . TYR B 1 70 ? -2.574 5.781 16.734 1 94.81 70 TYR B O 1
ATOM 3166 N N . ARG B 1 71 ? -3.982 4.809 15.289 1 93.12 71 ARG B N 1
ATOM 3167 C CA . ARG B 1 71 ? -4.504 6.078 14.797 1 93.12 71 ARG B CA 1
ATOM 3168 C C . ARG B 1 71 ? -4.934 6.977 15.945 1 93.12 71 ARG B C 1
ATOM 3170 O O . ARG B 1 71 ? -5.684 6.551 16.828 1 93.12 71 ARG B O 1
ATOM 3177 N N . GLY B 1 72 ? -4.367 8.18 15.984 1 93.12 72 GLY B N 1
ATOM 3178 C CA . GLY B 1 72 ? -4.734 9.133 17.016 1 93.12 72 GLY B CA 1
ATOM 3179 C C . GLY B 1 72 ? -3.715 9.219 18.141 1 93.12 72 GLY B C 1
ATOM 3180 O O . GLY B 1 72 ? -3.693 10.188 18.891 1 93.12 72 GLY B O 1
ATOM 3181 N N . ASP B 1 73 ? -2.926 8.188 18.25 1 94.12 73 ASP B N 1
ATOM 3182 C CA . ASP B 1 73 ? -1.884 8.242 19.266 1 94.12 73 ASP B CA 1
ATOM 3183 C C . ASP B 1 73 ? -0.937 9.414 19.016 1 94.12 73 ASP B C 1
ATOM 3185 O O . ASP B 1 73 ? -0.47 9.617 17.891 1 94.12 73 ASP B O 1
ATOM 3189 N N . GLY B 1 74 ? -0.709 10.148 20.016 1 93.19 74 GLY B N 1
ATOM 3190 C CA . GLY B 1 74 ? 0.291 11.203 19.938 1 93.19 74 GLY B CA 1
ATOM 3191 C C . GLY B 1 74 ? 1.713 10.672 19.922 1 93.19 74 GLY B C 1
ATOM 3192 O O . GLY B 1 74 ? 2.076 9.828 20.734 1 93.19 74 GLY B O 1
ATOM 3193 N N . ILE B 1 75 ? 2.4 11.102 18.969 1 93.94 75 ILE B N 1
ATOM 3194 C CA . ILE B 1 75 ? 3.809 10.727 18.906 1 93.94 75 ILE B CA 1
ATOM 3195 C C . ILE B 1 75 ? 4.656 11.742 19.672 1 93.94 75 ILE B C 1
ATOM 3197 O O . ILE B 1 75 ? 5.395 11.375 20.578 1 93.94 75 ILE B O 1
ATOM 3201 N N . PHE B 1 76 ? 4.523 12.992 19.359 1 90.75 76 PHE B N 1
ATOM 3202 C CA . PHE B 1 76 ? 5.059 14.094 20.141 1 90.75 76 PHE B CA 1
ATOM 3203 C C . PHE B 1 76 ? 4.422 15.414 19.734 1 90.75 76 PHE B C 1
ATOM 3205 O O . PHE B 1 76 ? 3.742 15.492 18.703 1 90.75 76 PHE B O 1
ATOM 3212 N N . ALA B 1 77 ? 4.562 16.344 20.609 1 92.81 77 ALA B N 1
ATOM 3213 C CA . ALA B 1 77 ? 4.102 17.719 20.422 1 92.81 77 ALA B CA 1
ATOM 3214 C C . ALA B 1 77 ? 5.094 18.719 21 1 92.81 77 ALA B C 1
ATOM 3216 O O . ALA B 1 77 ? 5.43 18.656 22.188 1 92.81 77 ALA B O 1
ATOM 3217 N N . HIS B 1 78 ? 5.535 19.609 20.141 1 92.94 78 HIS B N 1
ATOM 3218 C CA . HIS B 1 78 ? 6.539 20.547 20.609 1 92.94 78 HIS B CA 1
ATOM 3219 C C . HIS B 1 78 ? 6.277 21.953 20.062 1 92.94 78 HIS B C 1
ATOM 3221 O O . HIS B 1 78 ? 5.668 22.094 18.984 1 92.94 78 HIS B O 1
ATOM 3227 N N . THR B 1 79 ? 6.719 22.891 20.812 1 93.75 79 THR B N 1
ATOM 3228 C CA . THR B 1 79 ? 6.77 24.266 20.312 1 93.75 79 THR B CA 1
ATOM 3229 C C . THR B 1 79 ? 8.008 24.484 19.453 1 93.75 79 THR B C 1
ATOM 3231 O O . THR B 1 79 ? 9.008 23.781 19.594 1 93.75 79 THR B O 1
ATOM 3234 N N . PRO B 1 80 ? 7.914 25.438 18.547 1 96.31 80 PRO B N 1
ATOM 3235 C CA . PRO B 1 80 ? 9.125 25.75 17.781 1 96.31 80 PRO B CA 1
ATOM 3236 C C . PRO B 1 80 ? 10.203 26.422 18.625 1 96.31 80 PRO B C 1
ATOM 3238 O O . PRO B 1 80 ? 9.898 27.047 19.641 1 96.31 80 PRO B O 1
ATOM 3241 N N . ILE B 1 81 ? 11.414 26.25 18.203 1 97.31 81 ILE B N 1
ATOM 3242 C CA . ILE B 1 81 ? 12.5 26.984 18.844 1 97.31 81 ILE B CA 1
ATOM 3243 C C . ILE B 1 81 ? 12.789 28.266 18.078 1 97.31 81 ILE B C 1
ATOM 3245 O O . ILE B 1 81 ? 13.43 29.172 18.609 1 97.31 81 ILE B O 1
ATOM 3249 N N . LEU B 1 82 ? 12.406 28.297 16.859 1 98.12 82 LEU B N 1
ATOM 3250 C CA . LEU B 1 82 ? 12.633 29.438 15.984 1 98.12 82 LEU B CA 1
ATOM 3251 C C . LEU B 1 82 ? 11.383 29.781 15.18 1 98.12 82 LEU B C 1
ATOM 3253 O O . LEU B 1 82 ? 10.727 28.875 14.648 1 98.12 82 LEU B O 1
ATOM 3257 N N . ILE B 1 83 ? 11 31 15.102 1 97.88 83 ILE B N 1
ATOM 3258 C CA . ILE B 1 83 ? 9.93 31.516 14.25 1 97.88 83 ILE B CA 1
ATOM 3259 C C . ILE B 1 83 ? 10.445 32.656 13.398 1 97.88 83 ILE B C 1
ATOM 3261 O O . ILE B 1 83 ? 10.969 33.656 13.922 1 97.88 83 ILE B O 1
ATOM 3265 N N . LEU B 1 84 ? 10.297 32.562 12.125 1 97.88 84 LEU B N 1
ATOM 3266 C CA . LEU B 1 84 ? 10.695 33.594 11.18 1 97.88 84 LEU B CA 1
ATOM 3267 C C . LEU B 1 84 ? 9.484 34.156 10.453 1 97.88 84 LEU B C 1
ATOM 3269 O O . LEU B 1 84 ? 8.781 33.438 9.742 1 97.88 84 LEU B O 1
ATOM 3273 N N . ASP B 1 85 ? 9.336 35.375 10.586 1 97.06 85 ASP B N 1
ATOM 3274 C CA . ASP B 1 85 ? 8.195 36.094 10.016 1 97.06 85 ASP B CA 1
ATOM 3275 C C . ASP B 1 85 ? 8.461 36.469 8.555 1 97.06 85 ASP B C 1
ATOM 3277 O O . ASP B 1 85 ? 9.453 37.125 8.258 1 97.06 85 ASP B O 1
ATOM 3281 N N . ASP B 1 86 ? 7.527 36.125 7.711 1 95.56 86 ASP B N 1
ATOM 3282 C CA . ASP B 1 86 ? 7.664 36.438 6.289 1 95.56 86 ASP B CA 1
ATOM 3283 C C . ASP B 1 86 ? 7.742 37.938 6.051 1 95.56 86 ASP B C 1
ATOM 3285 O O . ASP B 1 86 ? 8.43 38.406 5.137 1 95.56 86 ASP B O 1
ATOM 3289 N N . VAL B 1 87 ? 7.035 38.781 6.777 1 94.62 87 VAL B N 1
ATOM 3290 C CA . VAL B 1 87 ? 7.055 40.219 6.66 1 94.62 87 VAL B CA 1
ATOM 3291 C C . VAL B 1 87 ? 8.461 40.75 6.965 1 94.62 87 VAL B C 1
ATOM 3293 O O . VAL B 1 87 ? 8.953 41.656 6.281 1 94.62 87 VAL B O 1
ATOM 3296 N N . ALA B 1 88 ? 9.047 40.188 8.016 1 95.31 88 ALA B N 1
ATOM 3297 C CA . ALA B 1 88 ? 10.422 40.594 8.336 1 95.31 88 ALA B CA 1
ATOM 3298 C C . ALA B 1 88 ? 11.375 40.219 7.203 1 95.31 88 ALA B C 1
ATOM 3300 O O . ALA B 1 88 ? 12.289 41 6.891 1 95.31 88 ALA B O 1
ATOM 3301 N N . TYR B 1 89 ? 11.227 39.062 6.668 1 94.19 89 TYR B N 1
ATOM 3302 C CA . TYR B 1 89 ? 12.047 38.625 5.547 1 94.19 89 TYR B CA 1
ATOM 3303 C C . TYR B 1 89 ? 11.984 39.625 4.398 1 94.19 89 TYR B C 1
ATOM 3305 O O . TYR B 1 89 ? 13.008 39.969 3.811 1 94.19 89 TYR B O 1
ATOM 3313 N N . ARG B 1 90 ? 10.844 40.062 4.043 1 93.75 90 ARG B N 1
ATOM 3314 C CA . ARG B 1 90 ? 10.641 40.969 2.92 1 93.75 90 ARG B CA 1
ATOM 3315 C C . ARG B 1 90 ? 11.25 42.344 3.199 1 93.75 90 ARG B C 1
ATOM 3317 O O . ARG B 1 90 ? 11.555 43.094 2.271 1 93.75 90 ARG B O 1
ATOM 3324 N N . ASN B 1 91 ? 11.438 42.625 4.449 1 93.94 91 ASN B N 1
ATOM 3325 C CA . ASN B 1 91 ? 11.961 43.938 4.852 1 93.94 91 ASN B CA 1
ATOM 3326 C C . ASN B 1 91 ? 13.484 43.969 4.848 1 93.94 91 ASN B C 1
ATOM 3328 O O . ASN B 1 91 ? 14.094 45 5.062 1 93.94 91 ASN B O 1
ATOM 3332 N N . LEU B 1 92 ? 14.047 42.812 4.641 1 93.69 92 LEU B N 1
ATOM 3333 C CA . LEU B 1 92 ? 15.5 42.75 4.719 1 93.69 92 LEU B CA 1
ATOM 3334 C C . LEU B 1 92 ? 16.094 42.219 3.414 1 93.69 92 LEU B C 1
ATOM 3336 O O . LEU B 1 92 ? 15.43 41.469 2.691 1 93.69 92 LEU B O 1
ATOM 3340 N N . GLY B 1 93 ? 17.328 42.625 3.115 1 91.56 93 GLY B N 1
ATOM 3341 C CA . GLY B 1 93 ? 18.062 42 2.033 1 91.56 93 GLY B CA 1
ATOM 3342 C C . GLY B 1 93 ? 18.562 40.625 2.381 1 91.56 93 GLY B C 1
ATOM 3343 O O . GLY B 1 93 ? 18.547 40.219 3.547 1 91.56 93 GLY B O 1
ATOM 3344 N N . GLU B 1 94 ? 19.031 39.875 1.432 1 91.06 94 GLU B N 1
ATOM 3345 C CA . GLU B 1 94 ? 19.453 38.5 1.592 1 91.06 94 GLU B CA 1
ATOM 3346 C C . GLU B 1 94 ? 20.578 38.375 2.623 1 91.06 94 GLU B C 1
ATOM 3348 O O . GLU B 1 94 ? 20.531 37.5 3.488 1 91.06 94 GLU B O 1
ATOM 3353 N N . ARG B 1 95 ? 21.547 39.188 2.539 1 93.62 95 ARG B N 1
ATOM 3354 C CA . ARG B 1 95 ? 22.672 39.125 3.459 1 93.62 95 ARG B CA 1
ATOM 3355 C C . ARG B 1 95 ? 22.234 39.406 4.887 1 93.62 95 ARG B C 1
ATOM 3357 O O . ARG B 1 95 ? 22.641 38.719 5.824 1 93.62 95 ARG B O 1
ATOM 3364 N N . ASP B 1 96 ? 21.438 40.469 5.059 1 94.44 96 ASP B N 1
ATOM 3365 C CA . ASP B 1 96 ? 20.938 40.844 6.375 1 94.44 96 ASP B CA 1
ATOM 3366 C C . ASP B 1 96 ? 20.031 39.75 6.953 1 94.44 96 ASP B C 1
ATOM 3368 O O . ASP B 1 96 ? 20.016 39.531 8.164 1 94.44 96 ASP B O 1
ATOM 3372 N N . TRP B 1 97 ? 19.297 39.156 6.059 1 94.94 97 TRP B N 1
ATOM 3373 C CA . TRP B 1 97 ? 18.422 38.062 6.492 1 94.94 97 TRP B CA 1
ATOM 3374 C C . TRP B 1 97 ? 19.234 36.906 7.055 1 94.94 97 TRP B C 1
ATOM 3376 O O . TRP B 1 97 ? 18.906 36.375 8.117 1 94.94 97 TRP B O 1
ATOM 3386 N N . ILE B 1 98 ? 20.312 36.531 6.402 1 94.81 98 ILE B N 1
ATOM 3387 C CA . ILE B 1 98 ? 21.188 35.469 6.867 1 94.81 98 ILE B CA 1
ATOM 3388 C C . ILE B 1 98 ? 21.797 35.844 8.219 1 94.81 98 ILE B C 1
ATOM 3390 O O . ILE B 1 98 ? 21.812 35.031 9.148 1 94.81 98 ILE B O 1
ATOM 3394 N N . GLU B 1 99 ? 22.172 37.031 8.352 1 95.19 99 GLU B N 1
ATOM 3395 C CA . GLU B 1 99 ? 22.797 37.5 9.586 1 95.19 99 GLU B CA 1
ATOM 3396 C C . GLU B 1 99 ? 21.812 37.438 10.75 1 95.19 99 GLU B C 1
ATOM 3398 O O . GLU B 1 99 ? 22.156 37.031 11.859 1 95.19 99 GLU B O 1
ATOM 3403 N N . ILE B 1 100 ? 20.641 37.938 10.508 1 96.31 100 ILE B N 1
ATOM 3404 C CA . ILE B 1 100 ? 19.688 38.031 11.602 1 96.31 100 ILE B CA 1
ATOM 3405 C C . ILE B 1 100 ? 19.25 36.625 12.039 1 96.31 100 ILE B C 1
ATOM 3407 O O . ILE B 1 100 ? 18.969 36.406 13.211 1 96.31 100 ILE B O 1
ATOM 3411 N N . GLN B 1 101 ? 19.172 35.688 11.141 1 96.75 101 GLN B N 1
ATOM 3412 C CA . GLN B 1 101 ? 18.922 34.281 11.5 1 96.75 101 GLN B CA 1
ATOM 3413 C C . GLN B 1 101 ? 20 33.781 12.461 1 96.75 101 GLN B C 1
ATOM 3415 O O . GLN B 1 101 ? 19.672 33.094 13.445 1 96.75 101 GLN B O 1
ATOM 3420 N N . ASN B 1 102 ? 21.219 34.094 12.156 1 97 102 ASN B N 1
ATOM 3421 C CA . ASN B 1 102 ? 22.312 33.688 13.023 1 97 102 ASN B CA 1
ATOM 3422 C C . ASN B 1 102 ? 22.188 34.281 14.406 1 97 102 ASN B C 1
ATOM 3424 O O . ASN B 1 102 ? 22.438 33.625 15.414 1 97 102 ASN B O 1
ATOM 3428 N N . VAL B 1 103 ? 21.844 35.531 14.43 1 97.38 103 VAL B N 1
ATOM 3429 C CA . VAL B 1 103 ? 21.641 36.219 15.703 1 97.38 103 VAL B CA 1
ATOM 3430 C C . VAL B 1 103 ? 20.547 35.531 16.5 1 97.38 103 VAL B C 1
ATOM 3432 O O . VAL B 1 103 ? 20.703 35.281 17.703 1 97.38 103 VAL B O 1
ATOM 3435 N N . ALA B 1 104 ? 19.406 35.281 15.852 1 97.88 104 ALA B N 1
ATOM 3436 C CA . ALA B 1 104 ? 18.281 34.625 16.5 1 97.88 104 ALA B CA 1
ATOM 3437 C C . ALA B 1 104 ? 18.672 33.25 17.078 1 97.88 104 ALA B C 1
ATOM 3439 O O . ALA B 1 104 ? 18.297 32.906 18.203 1 97.88 104 ALA B O 1
ATOM 3440 N N . VAL B 1 105 ? 19.453 32.469 16.344 1 97.81 105 VAL B N 1
ATOM 3441 C CA . VAL B 1 105 ? 19.859 31.141 16.766 1 97.81 105 VAL B CA 1
ATOM 3442 C C . VAL B 1 105 ? 20.859 31.25 17.906 1 97.81 105 VAL B C 1
ATOM 3444 O O . VAL B 1 105 ? 20.828 30.453 18.844 1 97.81 105 VAL B O 1
ATOM 3447 N N . ASP B 1 106 ? 21.734 32.219 17.844 1 97.06 106 ASP B N 1
ATOM 3448 C CA . ASP B 1 106 ? 22.719 32.438 18.891 1 97.06 106 ASP B CA 1
ATOM 3449 C C . ASP B 1 106 ? 22.047 32.75 20.219 1 97.06 106 ASP B C 1
ATOM 3451 O O . ASP B 1 106 ? 22.609 32.5 21.297 1 97.06 106 ASP B O 1
ATOM 3455 N N . ARG B 1 107 ? 20.891 33.281 20.156 1 97.12 107 ARG B N 1
ATOM 3456 C CA . ARG B 1 107 ? 20.188 33.75 21.359 1 97.12 107 ARG B CA 1
ATOM 3457 C C . ARG B 1 107 ? 19.344 32.625 21.953 1 97.12 107 ARG B C 1
ATOM 3459 O O . ARG B 1 107 ? 18.703 32.781 22.984 1 97.12 107 ARG B O 1
ATOM 3466 N N . LEU B 1 108 ? 19.328 31.469 21.344 1 97.44 108 LEU B N 1
ATOM 3467 C CA . LEU B 1 108 ? 18.625 30.297 21.875 1 97.44 108 LEU B CA 1
ATOM 3468 C C . LEU B 1 108 ? 19.422 29.688 23.031 1 97.44 108 LEU B C 1
ATOM 3470 O O . LEU B 1 108 ? 20.641 29.828 23.109 1 97.44 108 LEU B O 1
ATOM 3474 N N . PRO B 1 109 ? 18.625 29.016 23.922 1 96.88 109 PRO B N 1
ATOM 3475 C CA . PRO B 1 109 ? 19.375 28.172 24.859 1 96.88 109 PRO B CA 1
ATOM 3476 C C . PRO B 1 109 ? 20.281 27.172 24.156 1 96.88 109 PRO B C 1
ATOM 3478 O O . PRO B 1 109 ? 19.969 26.703 23.062 1 96.88 109 PRO B O 1
ATOM 3481 N N . PRO B 1 110 ? 21.391 26.797 24.781 1 96.62 110 PRO B N 1
ATOM 3482 C CA . PRO B 1 110 ? 22.391 25.922 24.156 1 96.62 110 PRO B CA 1
ATOM 3483 C C . PRO B 1 110 ? 21.797 24.625 23.641 1 96.62 110 PRO B C 1
ATOM 3485 O O . PRO B 1 110 ? 22.125 24.172 22.547 1 96.62 110 PRO B O 1
ATOM 3488 N N . VAL B 1 111 ? 20.938 24.078 24.422 1 95.44 111 VAL B N 1
ATOM 3489 C CA . VAL B 1 111 ? 20.328 22.797 24.031 1 95.44 111 VAL B CA 1
ATOM 3490 C C . VAL B 1 111 ? 19.547 22.969 22.734 1 95.44 111 VAL B C 1
ATOM 3492 O O . VAL B 1 111 ? 19.688 22.156 21.812 1 95.44 111 VAL B O 1
ATOM 3495 N N . ALA B 1 112 ? 18.781 24 22.625 1 96.19 112 ALA B N 1
ATOM 3496 C CA . ALA B 1 112 ? 17.984 24.266 21.422 1 96.19 112 ALA B CA 1
ATOM 3497 C C . ALA B 1 112 ? 18.875 24.578 20.234 1 96.19 112 ALA B C 1
ATOM 3499 O O . ALA B 1 112 ? 18.625 24.094 19.125 1 96.19 112 ALA B O 1
ATOM 3500 N N . ARG B 1 113 ? 19.844 25.344 20.5 1 96.38 113 ARG B N 1
ATOM 3501 C CA . ARG B 1 113 ? 20.797 25.672 19.438 1 96.38 113 ARG B CA 1
ATOM 3502 C C . ARG B 1 113 ? 21.453 24.422 18.875 1 96.38 113 ARG B C 1
ATOM 3504 O O . ARG B 1 113 ? 21.578 24.25 17.672 1 96.38 113 ARG B O 1
ATOM 3511 N N . ASP B 1 114 ? 21.844 23.562 19.766 1 95.88 114 ASP B N 1
ATOM 3512 C CA . ASP B 1 114 ? 22.484 22.312 19.359 1 95.88 114 ASP B CA 1
ATOM 3513 C C . ASP B 1 114 ? 21.547 21.453 18.516 1 95.88 114 ASP B C 1
ATOM 3515 O O . ASP B 1 114 ? 21.953 20.828 17.531 1 95.88 114 ASP B O 1
ATOM 3519 N N . MET B 1 115 ? 20.344 21.391 18.922 1 94.56 115 MET B N 1
ATOM 3520 C CA . MET B 1 115 ? 19.344 20.609 18.188 1 94.56 115 MET B CA 1
ATOM 3521 C C . MET B 1 115 ? 19.219 21.109 16.75 1 94.56 115 MET B C 1
ATOM 3523 O O . MET B 1 115 ? 19.156 20.312 15.812 1 94.56 115 MET B O 1
ATOM 3527 N N . LEU B 1 116 ? 19.188 22.391 16.594 1 95.69 116 LEU B N 1
ATOM 3528 C CA . LEU B 1 116 ? 19.062 22.969 15.266 1 95.69 116 LEU B CA 1
ATOM 3529 C C . LEU B 1 116 ? 20.297 22.672 14.414 1 95.69 116 LEU B C 1
ATOM 3531 O O . LEU B 1 116 ? 20.172 22.281 13.25 1 95.69 116 LEU B O 1
ATOM 3535 N N . LEU B 1 117 ? 21.406 22.766 15.016 1 93.69 117 LEU B N 1
ATOM 3536 C CA . LEU B 1 117 ? 22.656 22.594 14.281 1 93.69 117 LEU B CA 1
ATOM 3537 C C . LEU B 1 117 ? 22.891 21.125 13.906 1 93.69 117 LEU B C 1
ATOM 3539 O O . LEU B 1 117 ? 23.703 20.828 13.039 1 93.69 117 LEU B O 1
ATOM 3543 N N . GLN B 1 118 ? 22.188 20.25 14.492 1 91.62 118 GLN B N 1
ATOM 3544 C CA . GLN B 1 118 ? 22.312 18.828 14.195 1 91.62 118 GLN B CA 1
ATOM 3545 C C . GLN B 1 118 ? 21.375 18.422 13.062 1 91.62 118 GLN B C 1
ATOM 3547 O O . GLN B 1 118 ? 21.438 17.281 12.57 1 91.62 118 GLN B O 1
ATOM 3552 N N . LEU B 1 119 ? 20.531 19.297 12.695 1 92.19 119 LEU B N 1
ATOM 3553 C CA . LEU B 1 119 ? 19.641 18.984 11.586 1 92.1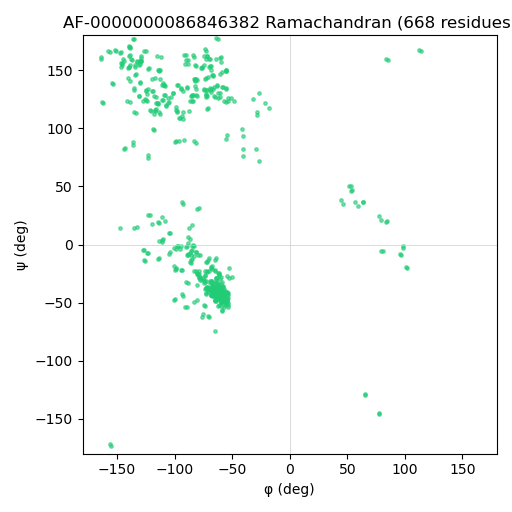9 119 LEU B CA 1
ATOM 3554 C C . LEU B 1 119 ? 20.391 18.922 10.266 1 92.19 119 LEU B C 1
ATOM 3556 O O . LEU B 1 119 ? 21.5 19.453 10.156 1 92.19 119 LEU B O 1
ATOM 3560 N N . HIS B 1 120 ? 19.781 18.266 9.344 1 85.94 120 HIS B N 1
ATOM 3561 C CA . HIS B 1 120 ? 20.406 18.125 8.023 1 85.94 120 HIS B CA 1
ATOM 3562 C C . HIS B 1 120 ? 20.438 19.469 7.297 1 85.94 120 HIS B C 1
ATOM 3564 O O . HIS B 1 120 ? 19.469 20.234 7.328 1 85.94 120 HIS B O 1
ATOM 3570 N N . GLY B 1 121 ? 21.625 19.781 6.738 1 84.44 121 GLY B N 1
ATOM 3571 C CA . GLY B 1 121 ? 21.781 20.938 5.875 1 84.44 121 GLY B CA 1
ATOM 3572 C C . GLY B 1 121 ? 22.234 20.578 4.473 1 84.44 121 GLY B C 1
ATOM 3573 O O . GLY B 1 121 ? 23 19.625 4.289 1 84.44 121 GLY B O 1
ATOM 3574 N N . GLU B 1 122 ? 21.781 21.203 3.445 1 74.94 122 GLU B N 1
ATOM 3575 C CA . GLU B 1 122 ? 22.062 20.859 2.055 1 74.94 122 GLU B CA 1
ATOM 3576 C C . GLU B 1 122 ? 23.266 21.641 1.531 1 74.94 122 GLU B C 1
ATOM 3578 O O . GLU B 1 122 ? 23.969 21.172 0.624 1 74.94 122 GLU B O 1
ATOM 3583 N N . SER B 1 123 ? 23.297 22.953 1.852 1 71.38 123 SER B N 1
ATOM 3584 C CA . SER B 1 123 ? 24.266 23.812 1.18 1 71.38 123 SER B CA 1
ATOM 3585 C C . SER B 1 123 ? 25.328 24.328 2.154 1 71.38 123 SER B C 1
ATOM 3587 O O . SER B 1 123 ? 25.156 24.234 3.371 1 71.38 123 SER B O 1
ATOM 3589 N N . ALA B 1 124 ? 26.438 24.516 1.521 1 66.5 124 ALA B N 1
ATOM 3590 C CA . ALA B 1 124 ? 27.609 24.906 2.289 1 66.5 124 ALA B CA 1
ATOM 3591 C C . ALA B 1 124 ? 27.672 26.422 2.477 1 66.5 124 ALA B C 1
ATOM 3593 O O . ALA B 1 124 ? 28.562 26.938 3.146 1 66.5 124 ALA B O 1
ATOM 3594 N N . ILE B 1 125 ? 26.641 27.25 2.037 1 76 125 ILE B N 1
ATOM 3595 C CA . ILE B 1 125 ? 26.844 28.703 2.074 1 76 125 ILE B CA 1
ATOM 3596 C C . ILE B 1 125 ? 26.828 29.188 3.523 1 76 125 ILE B C 1
ATOM 3598 O O . ILE B 1 125 ? 27.812 29.781 3.988 1 76 125 ILE B O 1
ATOM 3602 N N . ASP B 1 126 ? 25.703 29.016 4.266 1 89.75 126 ASP B N 1
ATOM 3603 C CA . ASP B 1 126 ? 25.594 29.328 5.688 1 89.75 126 ASP B CA 1
ATOM 3604 C C . ASP B 1 126 ? 24.984 28.172 6.465 1 89.75 126 ASP B C 1
ATOM 3606 O O . ASP B 1 126 ? 23.875 27.703 6.137 1 89.75 126 ASP B O 1
ATOM 3610 N N . ALA B 1 127 ? 25.656 27.797 7.484 1 90.25 127 ALA B N 1
ATOM 3611 C CA . ALA B 1 127 ? 25.297 26.578 8.219 1 90.25 127 ALA B CA 1
ATOM 3612 C C . ALA B 1 127 ? 23.906 26.703 8.836 1 90.25 127 ALA B C 1
ATOM 3614 O O . ALA B 1 127 ? 23.141 25.734 8.852 1 90.25 127 ALA B O 1
ATOM 3615 N N . VAL B 1 128 ? 23.625 27.844 9.375 1 93.94 128 VAL B N 1
ATOM 3616 C CA . VAL B 1 128 ? 22.359 28.062 10.07 1 93.94 128 VAL B CA 1
ATOM 3617 C C . VAL B 1 128 ? 21.234 28.172 9.055 1 93.94 128 VAL B C 1
ATOM 3619 O O . VAL B 1 128 ? 20.25 27.438 9.117 1 93.94 128 VAL B O 1
ATOM 3622 N N . SER B 1 129 ? 21.391 29.031 8.109 1 93.12 129 SER B N 1
ATOM 3623 C CA . SER B 1 129 ? 20.344 29.297 7.117 1 93.12 129 SER B CA 1
ATOM 3624 C C . SER B 1 129 ? 20.031 28.031 6.312 1 93.12 129 SER B C 1
ATOM 3626 O O . SER B 1 129 ? 18.875 27.781 5.969 1 93.12 129 SER B O 1
ATOM 3628 N N . ASP B 1 130 ? 21.031 27.281 6.051 1 92.38 130 ASP B N 1
ATOM 3629 C CA . ASP B 1 130 ? 20.844 26.047 5.293 1 92.38 130 ASP B CA 1
ATOM 3630 C C . ASP B 1 130 ? 19.953 25.062 6.047 1 92.38 130 ASP B C 1
ATOM 3632 O O . ASP B 1 130 ? 19.078 24.422 5.449 1 92.38 130 ASP B O 1
ATOM 3636 N N . ARG B 1 131 ? 20.203 24.984 7.27 1 93.81 131 ARG B N 1
ATOM 3637 C CA . ARG B 1 131 ? 19.438 24.047 8.094 1 93.81 131 ARG B CA 1
ATOM 3638 C C . ARG B 1 131 ? 18 24.547 8.281 1 93.81 131 ARG B C 1
ATOM 3640 O O . ARG B 1 131 ? 17.062 23.734 8.289 1 93.81 131 ARG B O 1
ATOM 3647 N N . ILE B 1 132 ? 17.859 25.812 8.414 1 94.62 132 ILE B N 1
ATOM 3648 C CA . ILE B 1 132 ? 16.516 26.391 8.547 1 94.62 132 ILE B CA 1
ATOM 3649 C C . ILE B 1 132 ? 15.734 26.156 7.254 1 94.62 132 ILE B C 1
ATOM 3651 O O . ILE B 1 132 ? 14.617 25.625 7.281 1 94.62 132 ILE B O 1
ATOM 3655 N N . ASN B 1 133 ? 16.281 26.422 6.152 1 91.44 133 ASN B N 1
ATOM 3656 C CA . ASN B 1 133 ? 15.609 26.328 4.859 1 91.44 133 ASN B CA 1
ATOM 3657 C C . ASN B 1 133 ? 15.203 24.891 4.551 1 91.44 133 ASN B C 1
ATOM 3659 O O . ASN B 1 133 ? 14.164 24.656 3.934 1 91.44 133 ASN B O 1
ATOM 3663 N N . THR B 1 134 ? 15.992 23.984 4.992 1 91.12 134 THR B N 1
ATOM 3664 C CA . THR B 1 134 ? 15.758 22.578 4.691 1 91.12 134 THR B CA 1
ATOM 3665 C C . THR B 1 134 ? 14.695 21.984 5.613 1 91.12 134 THR B C 1
ATOM 3667 O O . THR B 1 134 ? 13.961 21.078 5.223 1 91.12 134 THR B O 1
ATOM 3670 N N . ASN B 1 135 ? 14.547 22.578 6.793 1 93.75 135 ASN B N 1
ATOM 3671 C CA . ASN B 1 135 ? 13.82 21.844 7.824 1 93.75 135 ASN B CA 1
ATOM 3672 C C . ASN B 1 135 ? 12.625 22.656 8.336 1 93.75 135 ASN B C 1
ATOM 3674 O O . ASN B 1 135 ? 11.797 22.125 9.086 1 93.75 135 ASN B O 1
ATOM 3678 N N . ALA B 1 136 ? 12.492 23.828 7.949 1 95.5 136 ALA B N 1
ATOM 3679 C CA . ALA B 1 136 ? 11.43 24.672 8.492 1 95.5 136 ALA B CA 1
ATOM 3680 C C . ALA B 1 136 ? 10.078 24.312 7.883 1 95.5 136 ALA B C 1
ATOM 3682 O O . ALA B 1 136 ? 10.008 23.859 6.738 1 95.5 136 ALA B O 1
ATOM 3683 N N . PHE B 1 137 ? 9.055 24.547 8.633 1 96.19 137 PHE B N 1
ATOM 3684 C CA . PHE B 1 137 ? 7.68 24.391 8.188 1 96.19 137 PHE B CA 1
ATOM 3685 C C . PHE B 1 137 ? 7.008 25.734 8.008 1 96.19 137 PHE B C 1
ATOM 3687 O O . PHE B 1 137 ? 7.18 26.641 8.836 1 96.19 137 PHE B O 1
ATOM 3694 N N . GLU B 1 138 ? 6.312 25.906 6.988 1 95.31 138 GLU B N 1
ATOM 3695 C CA . GLU B 1 138 ? 5.508 27.109 6.793 1 95.31 138 GLU B CA 1
ATOM 3696 C C . GLU B 1 138 ? 4.195 27.016 7.566 1 95.31 138 GLU B C 1
ATOM 3698 O O . GLU B 1 138 ? 3.482 26.016 7.477 1 95.31 138 GLU B O 1
ATOM 3703 N N . VAL B 1 139 ? 3.936 28 8.32 1 96.06 139 VAL B N 1
ATOM 3704 C CA . VAL B 1 139 ? 2.703 28.047 9.102 1 96.06 139 VAL B CA 1
ATOM 3705 C C . VAL B 1 139 ? 2.115 29.453 9.055 1 96.06 139 VAL B C 1
ATOM 3707 O O . VAL B 1 139 ? 2.801 30.406 8.688 1 96.06 139 VAL B O 1
ATOM 3710 N N . ASP B 1 140 ? 0.806 29.531 9.43 1 94 140 ASP B N 1
ATOM 3711 C CA . ASP B 1 140 ? 0.161 30.828 9.578 1 94 140 ASP B CA 1
ATOM 3712 C C . ASP B 1 140 ? -0.029 31.188 11.047 1 94 140 ASP B C 1
ATOM 3714 O O . ASP B 1 140 ? -0.652 30.438 11.797 1 94 140 ASP B O 1
ATOM 3718 N N . ILE B 1 141 ? 0.49 32.219 11.422 1 93.69 141 ILE B N 1
ATOM 3719 C CA . ILE B 1 141 ? 0.255 32.812 12.734 1 93.69 141 ILE B CA 1
ATOM 3720 C C . ILE B 1 141 ? -0.317 34.219 12.57 1 93.69 141 ILE B C 1
ATOM 3722 O O . ILE B 1 141 ? 0.353 35.125 12.047 1 93.69 141 ILE B O 1
ATOM 3726 N N . GLY B 1 142 ? -1.533 34.344 13.008 1 89.19 142 GLY B N 1
ATOM 3727 C CA . GLY B 1 142 ? -2.207 35.594 12.695 1 89.19 142 GLY B CA 1
ATOM 3728 C C . GLY B 1 142 ? -2.455 35.781 11.211 1 89.19 142 GLY B C 1
ATOM 3729 O O . GLY B 1 142 ? -2.98 34.906 10.547 1 89.19 142 GLY B O 1
ATOM 3730 N N . ASP B 1 143 ? -2.047 36.938 10.695 1 87.5 143 ASP B N 1
ATOM 3731 C CA . ASP B 1 143 ? -2.379 37.281 9.312 1 87.5 143 ASP B CA 1
ATOM 3732 C C . ASP B 1 143 ? -1.167 37.125 8.398 1 87.5 143 ASP B C 1
ATOM 3734 O O . ASP B 1 143 ? -1.179 37.562 7.25 1 87.5 143 ASP B O 1
ATOM 3738 N N . SER B 1 144 ? -0.191 36.562 8.938 1 91.56 144 SER B N 1
ATOM 3739 C CA . SER B 1 144 ? 1.018 36.438 8.125 1 91.56 144 SER B CA 1
ATOM 3740 C C . SER B 1 144 ? 1.546 35.031 8.117 1 91.56 144 SER B C 1
ATOM 3742 O O . SER B 1 144 ? 1.229 34.219 9.008 1 91.56 144 SER B O 1
ATOM 3744 N N . ALA B 1 145 ? 2.324 34.781 7.066 1 95.56 145 ALA B N 1
ATOM 3745 C CA . ALA B 1 145 ? 3.023 33.5 6.977 1 95.56 145 ALA B CA 1
ATOM 3746 C C . ALA B 1 145 ? 4.312 33.531 7.793 1 95.56 145 ALA B C 1
ATOM 3748 O O . ALA B 1 145 ? 4.973 34.562 7.898 1 95.56 145 ALA B O 1
ATOM 3749 N N . HIS B 1 146 ? 4.605 32.469 8.391 1 97.25 146 HIS B N 1
ATOM 3750 C CA . HIS B 1 146 ? 5.824 32.281 9.164 1 97.25 146 HIS B CA 1
ATOM 3751 C C . HIS B 1 146 ? 6.512 30.969 8.82 1 97.25 146 HIS B C 1
ATOM 3753 O O . HIS B 1 146 ? 5.883 30.062 8.258 1 97.25 146 HIS B O 1
ATOM 3759 N N . TYR B 1 147 ? 7.754 30.906 9.086 1 97.12 147 TYR B N 1
ATOM 3760 C CA . TYR B 1 147 ? 8.539 29.672 9.008 1 97.12 147 TYR B CA 1
ATOM 3761 C C . TYR B 1 147 ? 9.039 29.266 10.383 1 97.12 147 TYR B C 1
ATOM 3763 O O . TYR B 1 147 ? 9.719 30.031 11.062 1 97.12 147 TYR B O 1
ATOM 3771 N N . ILE B 1 148 ? 8.648 28.078 10.766 1 97.75 148 ILE B N 1
ATOM 3772 C CA . ILE B 1 148 ? 9.023 27.625 12.102 1 97.75 148 ILE B CA 1
ATOM 3773 C C . ILE B 1 148 ? 9.977 26.438 12.008 1 97.75 148 ILE B C 1
ATOM 3775 O O . ILE B 1 148 ? 9.898 25.656 11.07 1 97.75 148 ILE B O 1
ATOM 3779 N N . THR B 1 149 ? 10.812 26.344 13.008 1 97.62 149 THR B N 1
ATOM 3780 C CA . THR B 1 149 ? 11.688 25.188 13.133 1 97.62 149 THR B CA 1
ATOM 3781 C C . THR B 1 149 ? 11.383 24.406 14.398 1 97.62 149 THR B C 1
ATOM 3783 O O . THR B 1 149 ? 11.492 24.938 15.508 1 97.62 149 THR B O 1
ATOM 3786 N N . VAL B 1 150 ? 10.953 23.234 14.203 1 96.06 150 VAL B N 1
ATOM 3787 C CA . VAL B 1 150 ? 10.734 22.25 15.258 1 96.06 150 VAL B CA 1
ATOM 3788 C C . VAL B 1 150 ? 11.641 21.047 15.031 1 96.06 150 VAL B C 1
ATOM 3790 O O . VAL B 1 150 ? 11.273 20.125 14.297 1 96.06 150 VAL B O 1
ATOM 3793 N N . PRO B 1 151 ? 12.719 21.016 15.703 1 94.62 151 PRO B N 1
ATOM 3794 C CA . PRO B 1 151 ? 13.758 20.047 15.344 1 94.62 151 PRO B CA 1
ATOM 3795 C C . PRO B 1 151 ? 13.258 18.594 15.391 1 94.62 151 PRO B C 1
ATOM 3797 O O . PRO B 1 151 ? 13.664 17.781 14.57 1 94.62 151 PRO B O 1
ATOM 3800 N N . GLU B 1 152 ? 12.406 18.234 16.312 1 90.88 152 GLU B N 1
ATOM 3801 C CA . GLU B 1 152 ? 11.93 16.859 16.484 1 90.88 152 GLU B CA 1
ATOM 3802 C C . GLU B 1 152 ? 11.164 16.391 15.25 1 90.88 152 GLU B C 1
ATOM 3804 O O . GLU B 1 152 ? 11.383 15.281 14.758 1 90.88 152 GLU B O 1
ATOM 3809 N N . ILE B 1 153 ? 10.312 17.219 14.75 1 92.69 153 ILE B N 1
ATOM 3810 C CA . ILE B 1 153 ? 9.484 16.828 13.609 1 92.69 153 ILE B CA 1
ATOM 3811 C C . ILE B 1 153 ? 10.336 16.812 12.344 1 92.69 153 ILE B C 1
ATOM 3813 O O . ILE B 1 153 ? 10.094 16 11.438 1 92.69 153 ILE B O 1
ATOM 3817 N N . ALA B 1 154 ? 11.305 17.672 12.383 1 93.19 154 ALA B N 1
ATOM 3818 C CA . ALA B 1 154 ? 12.188 17.75 11.219 1 93.19 154 ALA B CA 1
ATOM 3819 C C . ALA B 1 154 ? 12.969 16.453 11.031 1 93.19 154 ALA B C 1
ATOM 3821 O O . ALA B 1 154 ? 13.547 16.219 9.969 1 93.19 154 ALA B O 1
ATOM 3822 N N . ARG B 1 155 ? 12.961 15.602 12.008 1 92.31 155 ARG B N 1
ATOM 3823 C CA . ARG B 1 155 ? 13.688 14.336 11.953 1 92.31 155 ARG B CA 1
ATOM 3824 C C . ARG B 1 155 ? 12.859 13.266 11.258 1 92.31 155 ARG B C 1
ATOM 3826 O O . ARG B 1 155 ? 13.367 12.188 10.93 1 92.31 155 ARG B O 1
ATOM 3833 N N . LEU B 1 156 ? 11.609 13.523 11.062 1 95.31 156 LEU B N 1
ATOM 3834 C CA . LEU B 1 156 ? 10.766 12.547 10.375 1 95.31 156 LEU B CA 1
ATOM 3835 C C . LEU B 1 156 ? 11.055 12.539 8.883 1 95.31 156 LEU B C 1
ATOM 3837 O O . LEU B 1 156 ? 11.07 13.594 8.242 1 95.31 156 LEU B O 1
ATOM 3841 N N . ASN B 1 157 ? 11.211 11.383 8.375 1 95 157 ASN B N 1
ATOM 3842 C CA . ASN B 1 157 ? 11.492 11.25 6.949 1 95 157 ASN B CA 1
ATOM 3843 C C . ASN B 1 157 ? 10.211 11.289 6.125 1 95 157 ASN B C 1
ATOM 3845 O O . ASN B 1 157 ? 9.117 11.109 6.66 1 95 157 ASN B O 1
ATOM 3849 N N . HIS B 1 158 ? 10.438 11.547 4.922 1 95.38 158 HIS B N 1
ATOM 3850 C CA . HIS B 1 158 ? 9.336 11.633 3.969 1 95.38 158 HIS B CA 1
ATOM 3851 C C . HIS B 1 158 ? 8.891 10.25 3.508 1 95.38 158 HIS B C 1
ATOM 3853 O O . HIS B 1 158 ? 9.719 9.359 3.314 1 95.38 158 HIS B O 1
ATOM 3859 N N . ASP B 1 159 ? 7.688 10.109 3.361 1 95.75 159 ASP B N 1
ATOM 3860 C CA . ASP B 1 159 ? 7.051 9.07 2.559 1 95.75 159 ASP B CA 1
ATOM 3861 C C . ASP B 1 159 ? 5.848 9.617 1.8 1 95.75 159 ASP B C 1
ATOM 3863 O O . ASP B 1 159 ? 5.09 10.438 2.332 1 95.75 159 ASP B O 1
ATOM 3867 N N . CYS B 1 160 ? 5.621 9.148 0.561 1 96 160 CYS B N 1
ATOM 3868 C CA . CYS B 1 160 ? 4.504 9.633 -0.241 1 96 160 CYS B CA 1
ATOM 3869 C C . CYS B 1 160 ? 3.176 9.117 0.304 1 96 160 CYS B C 1
ATOM 3871 O O . CYS B 1 160 ? 2.117 9.664 -0.01 1 96 160 CYS B O 1
ATOM 3873 N N . ARG B 1 161 ? 3.246 8.062 0.995 1 95.75 161 ARG B N 1
ATOM 3874 C CA . ARG B 1 161 ? 2.109 7.492 1.711 1 95.75 161 ARG B CA 1
ATOM 3875 C C . ARG B 1 161 ? 2.418 7.344 3.197 1 95.75 161 ARG B C 1
ATOM 3877 O O . ARG B 1 161 ? 2.578 6.227 3.693 1 95.75 161 ARG B O 1
ATOM 3884 N N . PRO B 1 162 ? 2.377 8.43 3.926 1 95.62 162 PRO B N 1
ATOM 3885 C CA . PRO B 1 162 ? 2.895 8.477 5.293 1 95.62 162 PRO B CA 1
ATOM 3886 C C . PRO B 1 162 ? 1.99 7.762 6.293 1 95.62 162 PRO B C 1
ATOM 3888 O O . PRO B 1 162 ? 0.822 7.5 5.996 1 95.62 162 PRO B O 1
ATOM 3891 N N . ASN B 1 163 ? 2.557 7.445 7.445 1 95.06 163 ASN B N 1
ATOM 3892 C CA . ASN B 1 163 ? 1.788 6.793 8.5 1 95.06 163 ASN B CA 1
ATOM 3893 C C . ASN B 1 163 ? 1.568 7.719 9.688 1 95.06 163 ASN B C 1
ATOM 3895 O O . ASN B 1 163 ? 0.966 7.324 10.688 1 95.06 163 ASN B O 1
ATOM 3899 N N . ALA B 1 164 ? 2.018 8.969 9.57 1 95.62 164 ALA B N 1
ATOM 3900 C CA . ALA B 1 164 ? 1.775 10.008 10.562 1 95.62 164 ALA B CA 1
ATOM 3901 C C . ALA B 1 164 ? 1.406 11.328 9.898 1 95.62 164 ALA B C 1
ATOM 3903 O O . ALA B 1 164 ? 1.598 11.5 8.695 1 95.62 164 ALA B O 1
ATOM 3904 N N . ASP B 1 165 ? 0.787 12.141 10.656 1 95.06 165 ASP B N 1
ATOM 3905 C CA . ASP B 1 165 ? 0.41 13.477 10.219 1 95.06 165 ASP B CA 1
ATOM 3906 C C . ASP B 1 165 ? 0.645 14.5 11.336 1 95.06 165 ASP B C 1
ATOM 3908 O O . ASP B 1 165 ? 0.998 14.133 12.453 1 95.06 165 ASP B O 1
ATOM 3912 N N . TYR B 1 166 ? 0.536 15.719 10.906 1 94 166 TYR B N 1
ATOM 3913 C CA . TYR B 1 166 ? 0.8 16.797 11.859 1 94 166 TYR B CA 1
ATOM 3914 C C . TYR B 1 166 ? -0.093 18 11.586 1 94 166 TYR B C 1
ATOM 3916 O O . TYR B 1 166 ? -0.646 18.125 10.492 1 94 166 TYR B O 1
ATOM 3924 N N . PHE B 1 167 ? -0.312 18.797 12.555 1 93.19 167 PHE B N 1
ATOM 3925 C CA . PHE B 1 167 ? -0.907 20.109 12.398 1 93.19 167 PHE B CA 1
ATOM 3926 C C . PHE B 1 167 ? -0.337 21.078 13.422 1 93.19 167 PHE B C 1
ATOM 3928 O O . PHE B 1 167 ? 0.204 20.672 14.453 1 93.19 167 PHE B O 1
ATOM 3935 N N . PHE B 1 168 ? -0.319 22.359 13.102 1 94.69 168 PHE B N 1
ATOM 3936 C CA . PHE B 1 168 ? 0.17 23.422 13.969 1 94.69 168 PHE B CA 1
ATOM 3937 C C . PHE B 1 168 ? -0.99 24.188 14.586 1 94.69 168 PHE B C 1
ATOM 3939 O O . PHE B 1 168 ? -1.917 24.594 13.883 1 94.69 168 PHE B O 1
ATOM 3946 N N . ASP B 1 169 ? -0.937 24.266 15.836 1 92.44 169 ASP B N 1
ATOM 3947 C CA . ASP B 1 169 ? -1.873 25.125 16.547 1 92.44 169 ASP B CA 1
ATOM 3948 C C . ASP B 1 169 ? -1.277 26.516 16.781 1 92.44 169 ASP B C 1
ATOM 3950 O O . ASP B 1 169 ? -0.392 26.688 17.625 1 92.44 169 ASP B O 1
ATOM 3954 N N . PRO B 1 170 ? -1.761 27.5 16.156 1 91.81 170 PRO B N 1
ATOM 3955 C CA . PRO B 1 170 ? -1.136 28.828 16.25 1 91.81 170 PRO B CA 1
ATOM 3956 C C . PRO B 1 170 ? -1.388 29.5 17.594 1 91.81 170 PRO B C 1
ATOM 3958 O O . PRO B 1 170 ? -0.671 30.438 17.953 1 91.81 170 PRO B O 1
ATOM 3961 N N . GLN B 1 171 ? -2.387 29.141 18.297 1 89 171 GLN B N 1
ATOM 3962 C CA . GLN B 1 171 ? -2.674 29.75 19.594 1 89 171 GLN B CA 1
ATOM 3963 C C . GLN B 1 171 ? -1.687 29.297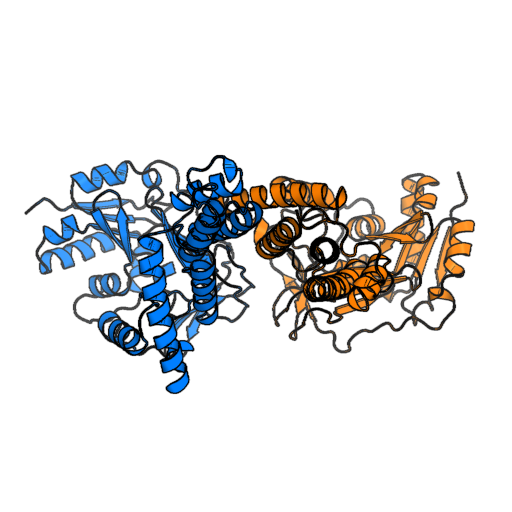 20.656 1 89 171 GLN B C 1
ATOM 3965 O O . GLN B 1 171 ? -1.189 30.109 21.438 1 89 171 GLN B O 1
ATOM 3970 N N . THR B 1 172 ? -1.412 28.031 20.625 1 89.69 172 THR B N 1
ATOM 3971 C CA . THR B 1 172 ? -0.505 27.484 21.641 1 89.69 172 THR B CA 1
ATOM 3972 C C . THR B 1 172 ? 0.904 27.344 21.062 1 89.69 172 THR B C 1
ATOM 3974 O O . THR B 1 172 ? 1.831 26.953 21.781 1 89.69 172 THR B O 1
ATOM 3977 N N . LEU B 1 173 ? 1.063 27.641 19.766 1 92.81 173 LEU B N 1
ATOM 3978 C CA . LEU B 1 173 ? 2.322 27.484 19.047 1 92.81 173 LEU B CA 1
ATOM 3979 C C . LEU B 1 173 ? 2.85 26.062 19.203 1 92.81 173 LEU B C 1
ATOM 3981 O O . LEU B 1 173 ? 4.023 25.859 19.516 1 92.81 173 LEU B O 1
ATOM 3985 N N . THR B 1 174 ? 1.971 25.125 19.016 1 93.19 174 THR B N 1
ATOM 3986 C CA . THR B 1 174 ? 2.346 23.719 19.203 1 93.19 174 THR B CA 1
ATOM 3987 C C . THR B 1 174 ? 2.201 22.953 17.891 1 93.19 174 THR B C 1
ATOM 3989 O O . THR B 1 174 ? 1.178 23.062 17.203 1 93.19 174 THR B O 1
ATOM 3992 N N . HIS B 1 175 ? 3.213 22.328 17.594 1 94.19 175 HIS B N 1
ATOM 3993 C CA . HIS B 1 175 ? 3.215 21.422 16.453 1 94.19 175 HIS B CA 1
ATOM 3994 C C . HIS B 1 175 ? 2.947 19.984 16.875 1 94.19 175 HIS B C 1
ATOM 3996 O O . HIS B 1 175 ? 3.807 19.344 17.484 1 94.19 175 HIS B O 1
ATOM 4002 N N . HIS B 1 176 ? 1.763 19.469 16.547 1 93.44 176 HIS B N 1
ATOM 4003 C CA . HIS B 1 176 ? 1.325 18.141 16.953 1 93.44 176 HIS B CA 1
ATOM 4004 C C . HIS B 1 176 ? 1.623 17.094 15.883 1 93.44 176 HIS B C 1
ATOM 4006 O O . HIS B 1 176 ? 1.393 17.344 14.695 1 93.44 176 HIS B O 1
ATOM 4012 N N . VAL B 1 177 ? 2.145 15.992 16.328 1 94.69 177 VAL B N 1
ATOM 4013 C CA . VAL B 1 177 ? 2.367 14.859 15.438 1 94.69 177 VAL B CA 1
ATOM 4014 C C . VAL B 1 177 ? 1.673 13.617 16 1 94.69 177 VAL B C 1
ATOM 4016 O O . VAL B 1 177 ? 1.787 13.32 17.188 1 94.69 177 VAL B O 1
ATOM 4019 N N . HIS B 1 178 ? 0.966 12.914 15.203 1 94.19 178 HIS B N 1
ATOM 4020 C CA . HIS B 1 178 ? 0.224 11.734 15.633 1 94.19 178 HIS B CA 1
ATOM 4021 C C . HIS B 1 178 ? 0.224 10.656 14.555 1 94.19 178 HIS B C 1
ATOM 4023 O O . HIS B 1 178 ? 0.464 10.953 13.383 1 94.19 178 HIS B O 1
ATOM 4029 N N . ALA B 1 179 ? 0.001 9.453 14.961 1 95.69 179 ALA B N 1
ATOM 4030 C CA . ALA B 1 179 ? -0.137 8.352 14.016 1 95.69 179 ALA B CA 1
ATOM 4031 C C . ALA B 1 179 ? -1.467 8.43 13.273 1 95.69 179 ALA B C 1
ATOM 4033 O O . ALA B 1 179 ? -2.5 8.742 13.867 1 95.69 179 ALA B O 1
ATOM 4034 N N . THR B 1 180 ? -1.455 8.086 12.039 1 95.25 180 THR B N 1
ATOM 4035 C CA . THR B 1 180 ? -2.689 8.086 11.258 1 95.25 180 THR B CA 1
ATOM 4036 C C . THR B 1 180 ? -3.068 6.664 10.844 1 95.25 180 THR B C 1
ATOM 4038 O O . THR B 1 180 ? -4.168 6.43 10.344 1 95.25 180 THR B O 1
ATOM 4041 N N . THR B 1 181 ? -2.234 5.742 10.977 1 93.31 181 THR B N 1
ATOM 4042 C CA . THR B 1 181 ? -2.443 4.309 10.805 1 93.31 181 THR B CA 1
ATOM 4043 C C . THR B 1 181 ? -1.715 3.52 11.891 1 93.31 181 THR B C 1
ATOM 4045 O O . THR B 1 181 ? -0.975 4.094 12.695 1 93.31 181 THR B O 1
ATOM 4048 N N . THR B 1 182 ? -1.998 2.26 11.938 1 93.5 182 THR B N 1
ATOM 4049 C CA . THR B 1 182 ? -1.242 1.423 12.859 1 93.5 182 THR B CA 1
ATOM 4050 C C . THR B 1 182 ? 0.228 1.361 12.453 1 93.5 182 THR B C 1
ATOM 4052 O O . THR B 1 182 ? 0.547 1.12 11.289 1 93.5 182 THR B O 1
ATOM 4055 N N . ILE B 1 183 ? 1.076 1.654 13.359 1 95.62 183 ILE B N 1
ATOM 4056 C CA . ILE B 1 183 ? 2.523 1.595 13.18 1 95.62 183 ILE B CA 1
ATOM 4057 C C . ILE B 1 183 ? 3.119 0.571 14.141 1 95.62 183 ILE B C 1
ATOM 4059 O O . ILE B 1 183 ? 3.119 0.779 15.359 1 95.62 183 ILE B O 1
ATOM 4063 N N . THR B 1 184 ? 3.619 -0.5 13.625 1 95.44 184 THR B N 1
ATOM 4064 C CA . THR B 1 184 ? 4.148 -1.562 14.477 1 95.44 184 THR B CA 1
ATOM 4065 C C . THR B 1 184 ? 5.621 -1.316 14.789 1 95.44 184 THR B C 1
ATOM 4067 O O . THR B 1 184 ? 6.305 -0.594 14.062 1 95.44 184 THR B O 1
ATOM 4070 N N . PRO B 1 185 ? 6.078 -1.951 15.898 1 95.69 185 PRO B N 1
ATOM 4071 C CA . PRO B 1 185 ? 7.492 -1.771 16.234 1 95.69 185 PRO B CA 1
ATOM 4072 C C . PRO B 1 185 ? 8.422 -2.152 15.086 1 95.69 185 PRO B C 1
ATOM 4074 O O . PRO B 1 185 ? 8.188 -3.148 14.398 1 95.69 185 PRO B O 1
ATOM 4077 N N . GLY B 1 186 ? 9.406 -1.249 14.883 1 93.69 186 GLY B N 1
ATOM 4078 C CA . GLY B 1 186 ? 10.359 -1.475 13.812 1 93.69 186 GLY B CA 1
ATOM 4079 C C . GLY B 1 186 ? 10.008 -0.729 12.539 1 93.69 186 GLY B C 1
ATOM 4080 O O . GLY B 1 186 ? 10.82 -0.667 11.602 1 93.69 186 GLY B O 1
ATOM 4081 N N . THR B 1 187 ? 8.867 -0.175 12.523 1 95.06 187 THR B N 1
ATOM 4082 C CA . THR B 1 187 ? 8.43 0.575 11.352 1 95.06 187 THR B CA 1
ATOM 4083 C C . THR B 1 187 ? 8.852 2.039 11.461 1 95.06 187 THR B C 1
ATOM 4085 O O . THR B 1 187 ? 8.703 2.656 12.516 1 95.06 187 THR B O 1
ATOM 4088 N N . GLU B 1 188 ? 9.383 2.58 10.414 1 95.56 188 GLU B N 1
ATOM 4089 C CA . GLU B 1 188 ? 9.742 3.994 10.367 1 95.56 188 GLU B CA 1
ATOM 4090 C C . GLU B 1 188 ? 8.5 4.879 10.414 1 95.56 188 GLU B C 1
ATOM 4092 O O . GLU B 1 188 ? 7.504 4.594 9.742 1 95.56 188 GLU B O 1
ATOM 4097 N N . ILE B 1 189 ? 8.539 5.887 11.227 1 96.44 189 ILE B N 1
ATOM 4098 C CA . ILE B 1 189 ? 7.492 6.898 11.266 1 96.44 189 ILE B CA 1
ATOM 4099 C C . ILE B 1 189 ? 7.762 7.965 10.211 1 96.44 189 ILE B C 1
ATOM 4101 O O . ILE B 1 189 ? 8.859 8.523 10.156 1 96.44 189 ILE B O 1
ATOM 4105 N N . THR B 1 190 ? 6.77 8.234 9.398 1 96.12 190 THR B N 1
ATOM 4106 C CA . THR B 1 190 ? 7.02 9.109 8.258 1 96.12 190 THR B CA 1
ATOM 4107 C C . THR B 1 190 ? 5.906 10.148 8.125 1 96.12 190 THR B C 1
ATOM 4109 O O . THR B 1 190 ? 4.781 9.922 8.57 1 96.12 190 THR B O 1
ATOM 4112 N N . ILE B 1 191 ? 6.211 11.242 7.531 1 95.31 191 ILE B N 1
ATOM 4113 C CA . ILE B 1 191 ? 5.27 12.266 7.074 1 95.31 191 ILE B CA 1
ATOM 4114 C C . ILE B 1 191 ? 5.512 12.562 5.594 1 95.31 191 ILE B C 1
ATOM 4116 O O . ILE B 1 191 ? 6.473 12.062 5.004 1 95.31 191 ILE B O 1
ATOM 4120 N N . THR B 1 192 ? 4.645 13.219 4.988 1 95.5 192 THR B N 1
ATOM 4121 C CA . THR B 1 192 ? 4.906 13.648 3.621 1 95.5 192 THR B CA 1
ATOM 4122 C C . THR B 1 192 ? 5.387 15.102 3.596 1 95.5 192 THR B C 1
ATOM 4124 O O . THR B 1 192 ? 4.887 15.938 4.344 1 95.5 192 THR B O 1
ATOM 4127 N N . TYR B 1 193 ? 6.391 15.359 2.793 1 94.31 193 TYR B N 1
ATOM 4128 C CA . TYR B 1 193 ? 6.957 16.688 2.656 1 94.31 193 TYR B CA 1
ATOM 4129 C C . TYR B 1 193 ? 6.207 17.5 1.604 1 94.31 193 TYR B C 1
ATOM 4131 O O . TYR B 1 193 ? 6.328 18.719 1.547 1 94.31 193 TYR B O 1
ATOM 4139 N N . ILE B 1 194 ? 5.426 16.797 0.803 1 94.62 194 ILE B N 1
ATOM 4140 C CA . ILE B 1 194 ? 4.785 17.406 -0.35 1 94.62 194 ILE B CA 1
ATOM 4141 C C . ILE B 1 194 ? 3.326 16.969 -0.43 1 94.62 194 ILE B C 1
ATOM 4143 O O . ILE B 1 194 ? 2.861 16.188 0.404 1 94.62 194 ILE B O 1
ATOM 4147 N N . ASP B 1 195 ? 2.627 17.516 -1.417 1 94.12 195 ASP B N 1
ATOM 4148 C CA . ASP B 1 195 ? 1.31 16.984 -1.76 1 94.12 195 ASP B CA 1
ATOM 4149 C C . ASP B 1 195 ? 1.424 15.625 -2.438 1 94.12 195 ASP B C 1
ATOM 4151 O O . ASP B 1 195 ? 1.95 15.523 -3.549 1 94.12 195 ASP B O 1
ATOM 4155 N N . PRO B 1 196 ? 0.901 14.617 -1.815 1 95.19 196 PRO B N 1
ATOM 4156 C CA . PRO B 1 196 ? 1.06 13.289 -2.406 1 95.19 196 PRO B CA 1
ATOM 4157 C C . PRO B 1 196 ? 0.017 12.992 -3.482 1 95.19 196 PRO B C 1
ATOM 4159 O O . PRO B 1 196 ? 0.037 11.914 -4.09 1 95.19 196 PRO B O 1
ATOM 4162 N N . LEU B 1 197 ? -0.905 13.906 -3.758 1 96.12 197 LEU B N 1
ATOM 4163 C CA . LEU B 1 197 ? -2.012 13.672 -4.68 1 96.12 197 LEU B CA 1
ATOM 4164 C C . LEU B 1 197 ? -1.646 14.117 -6.09 1 96.12 197 LEU B C 1
ATOM 4166 O O . LEU B 1 197 ? -2.471 14.711 -6.793 1 96.12 197 LEU B O 1
ATOM 4170 N N . VAL B 1 198 ? -0.399 13.945 -6.457 1 96.44 198 VAL B N 1
ATOM 4171 C CA . VAL B 1 198 ? 0.069 14.242 -7.809 1 96.44 198 VAL B CA 1
ATOM 4172 C C . VAL B 1 198 ? 0.828 13.047 -8.367 1 96.44 198 VAL B C 1
ATOM 4174 O O . VAL B 1 198 ? 1.255 12.164 -7.617 1 96.44 198 VAL B O 1
ATOM 4177 N N . PRO B 1 199 ? 0.982 12.977 -9.648 1 97.44 199 PRO B N 1
ATOM 4178 C CA . PRO B 1 199 ? 1.631 11.812 -10.266 1 97.44 199 PRO B CA 1
ATOM 4179 C C . PRO B 1 199 ? 3.059 11.602 -9.766 1 97.44 199 PRO B C 1
ATOM 4181 O O . PRO B 1 199 ? 3.709 12.555 -9.328 1 97.44 199 PRO B O 1
ATOM 4184 N N . ARG B 1 200 ? 3.555 10.414 -9.961 1 97.38 200 ARG B N 1
ATOM 4185 C CA . ARG B 1 200 ? 4.871 10.008 -9.492 1 97.38 200 ARG B CA 1
ATOM 4186 C C . ARG B 1 200 ? 5.953 10.969 -9.977 1 97.38 200 ARG B C 1
ATOM 4188 O O . ARG B 1 200 ? 6.77 11.438 -9.18 1 97.38 200 ARG B O 1
ATOM 4195 N N . GLN B 1 201 ? 5.969 11.25 -11.25 1 97.44 201 GLN B N 1
ATOM 4196 C CA . GLN B 1 201 ? 7.027 12.07 -11.828 1 97.44 201 GLN B CA 1
ATOM 4197 C C . GLN B 1 201 ? 7.062 13.461 -11.195 1 97.44 201 GLN B C 1
ATOM 4199 O O . GLN B 1 201 ? 8.141 14.008 -10.945 1 97.44 201 GLN B O 1
ATOM 4204 N N . GLU B 1 202 ? 5.926 13.977 -10.969 1 97.69 202 GLU B N 1
ATOM 4205 C CA . GLU B 1 202 ? 5.844 15.289 -10.336 1 97.69 202 GLU B CA 1
ATOM 4206 C C . GLU B 1 202 ? 6.332 15.242 -8.891 1 97.69 202 GLU B C 1
ATOM 4208 O O . GLU B 1 202 ? 7.035 16.141 -8.438 1 97.69 202 GLU B O 1
ATOM 4213 N N . ARG B 1 203 ? 5.949 14.242 -8.156 1 97.38 203 ARG B N 1
ATOM 4214 C CA . ARG B 1 203 ? 6.422 14.086 -6.785 1 97.38 203 ARG B CA 1
ATOM 4215 C C . ARG B 1 203 ? 7.941 13.977 -6.734 1 97.38 203 ARG B C 1
ATOM 4217 O O . ARG B 1 203 ? 8.594 14.68 -5.957 1 97.38 203 ARG B O 1
ATOM 4224 N N . LEU B 1 204 ? 8.469 13.125 -7.598 1 97.38 204 LEU B N 1
ATOM 4225 C CA . LEU B 1 204 ? 9.914 12.93 -7.645 1 97.38 204 LEU B CA 1
ATOM 4226 C C . LEU B 1 204 ? 10.633 14.227 -8 1 97.38 204 LEU B C 1
ATOM 4228 O O . LEU B 1 204 ? 11.656 14.555 -7.402 1 97.38 204 LEU B O 1
ATOM 4232 N N . ALA B 1 205 ? 10.125 14.977 -8.93 1 97.56 205 ALA B N 1
ATOM 4233 C CA . ALA B 1 205 ? 10.719 16.25 -9.344 1 97.56 205 ALA B CA 1
ATOM 4234 C C . ALA B 1 205 ? 10.711 17.25 -8.195 1 97.56 205 ALA B C 1
ATOM 4236 O O . ALA B 1 205 ? 11.695 17.953 -7.973 1 97.56 205 ALA B O 1
ATOM 4237 N N . GLN B 1 206 ? 9.633 17.344 -7.504 1 96.56 206 GLN B N 1
ATOM 4238 C CA . GLN B 1 206 ? 9.508 18.281 -6.387 1 96.56 206 GLN B CA 1
ATOM 4239 C C . GLN B 1 206 ? 10.5 17.938 -5.277 1 96.56 206 GLN B C 1
ATOM 4241 O O . GLN B 1 206 ? 11.156 18.828 -4.73 1 96.56 206 GLN B O 1
ATOM 4246 N N . LEU B 1 207 ? 10.586 16.688 -4.93 1 95.81 207 LEU B N 1
ATOM 4247 C CA . LEU B 1 207 ? 11.477 16.25 -3.859 1 95.81 207 LEU B CA 1
ATOM 4248 C C . LEU B 1 207 ? 12.938 16.469 -4.234 1 95.81 207 LEU B C 1
ATOM 4250 O O . LEU B 1 207 ? 13.734 16.891 -3.396 1 95.81 207 LEU B O 1
ATOM 4254 N N . GLU B 1 208 ? 13.242 16.203 -5.457 1 95 208 GLU B N 1
ATOM 4255 C CA . GLU B 1 208 ? 14.594 16.469 -5.934 1 95 208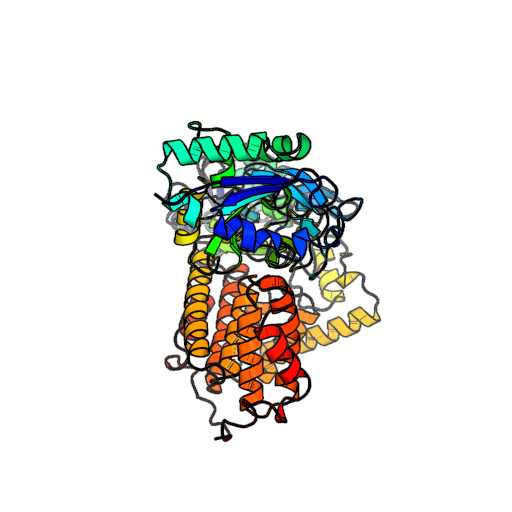 GLU B CA 1
ATOM 4256 C C . GLU B 1 208 ? 14.922 17.953 -5.902 1 95 208 GLU B C 1
ATOM 4258 O O . GLU B 1 208 ? 16 18.359 -5.457 1 95 208 GLU B O 1
ATOM 4263 N N . ARG B 1 209 ? 14.039 18.719 -6.309 1 93.12 209 ARG B N 1
ATOM 4264 C CA . ARG B 1 209 ? 14.234 20.172 -6.387 1 93.12 209 ARG B CA 1
ATOM 4265 C C . ARG B 1 209 ? 14.367 20.781 -5 1 93.12 209 ARG B C 1
ATOM 4267 O O . ARG B 1 209 ? 15.25 21.609 -4.758 1 93.12 209 ARG B O 1
ATOM 4274 N N . SER B 1 210 ? 13.555 20.375 -4.125 1 90.25 210 SER B N 1
ATOM 4275 C CA . SER B 1 210 ? 13.453 21.031 -2.832 1 90.25 210 SER B CA 1
ATOM 4276 C C . SER B 1 210 ? 14.406 20.422 -1.812 1 90.25 210 SER B C 1
ATOM 4278 O O . SER B 1 210 ? 14.922 21.125 -0.937 1 90.25 210 SER B O 1
ATOM 4280 N N . TRP B 1 211 ? 14.672 19.078 -1.918 1 90.5 211 TRP B N 1
ATOM 4281 C CA . TRP B 1 211 ? 15.445 18.422 -0.866 1 90.5 211 TRP B CA 1
ATOM 4282 C C . TRP B 1 211 ? 16.641 17.688 -1.45 1 90.5 211 TRP B C 1
ATOM 4284 O O . TRP B 1 211 ? 17.469 17.141 -0.709 1 90.5 211 TRP B O 1
ATOM 4294 N N . GLY B 1 212 ? 16.625 17.516 -2.711 1 89.81 212 GLY B N 1
ATOM 4295 C CA . GLY B 1 212 ? 17.812 16.984 -3.371 1 89.81 212 GLY B CA 1
ATOM 4296 C C . GLY B 1 212 ? 17.891 15.469 -3.34 1 89.81 212 GLY B C 1
ATOM 4297 O O . GLY B 1 212 ? 18.969 14.891 -3.469 1 89.81 212 GLY B O 1
ATOM 4298 N N . PHE B 1 213 ? 16.734 14.82 -3.117 1 90.88 213 PHE B N 1
ATOM 4299 C CA . PHE B 1 213 ? 16.797 13.367 -3.09 1 90.88 213 PHE B CA 1
ATOM 4300 C C . PHE B 1 213 ? 15.734 12.758 -3.994 1 90.88 213 PHE B C 1
ATOM 4302 O O . PHE B 1 213 ? 14.75 13.414 -4.324 1 90.88 213 PHE B O 1
ATOM 4309 N N . ASN B 1 214 ? 16.047 11.484 -4.375 1 91.69 214 ASN B N 1
ATOM 4310 C CA . ASN B 1 214 ? 15.062 10.672 -5.09 1 91.69 214 ASN B CA 1
ATOM 4311 C C . ASN B 1 214 ? 14.336 9.711 -4.148 1 91.69 214 ASN B C 1
ATOM 4313 O O . ASN B 1 214 ? 14.953 8.812 -3.58 1 91.69 214 ASN B O 1
ATOM 4317 N N . CYS B 1 215 ? 13.102 9.969 -4.055 1 94.38 215 CYS B N 1
ATOM 4318 C CA . CYS B 1 215 ? 12.312 9.156 -3.139 1 94.38 215 CYS B CA 1
ATOM 4319 C C . CYS B 1 215 ? 12.242 7.707 -3.615 1 94.38 215 CYS B C 1
ATOM 4321 O O . CYS B 1 215 ? 12.016 7.449 -4.797 1 94.38 215 CYS B O 1
ATOM 4323 N N . THR B 1 216 ? 12.414 6.785 -2.709 1 91.31 216 THR B N 1
ATOM 4324 C CA . THR B 1 216 ? 12.367 5.363 -3.021 1 91.31 216 THR B CA 1
ATOM 4325 C C . THR B 1 216 ? 11.312 4.656 -2.174 1 91.31 216 THR B C 1
ATOM 4327 O O . THR B 1 216 ? 11.469 3.48 -1.833 1 91.31 216 THR B O 1
ATOM 4330 N N . CYS B 1 217 ? 10.305 5.398 -1.725 1 92.62 217 CYS B N 1
ATOM 4331 C CA . CYS B 1 217 ? 9.227 4.781 -0.959 1 92.62 217 CYS B CA 1
ATOM 4332 C C . CYS B 1 217 ? 8.477 3.752 -1.802 1 92.62 217 CYS B C 1
ATOM 4334 O O . CYS B 1 217 ? 8.734 3.623 -3 1 92.62 217 CYS B O 1
ATOM 4336 N N . SER B 1 218 ? 7.523 3.092 -1.185 1 91.56 218 SER B N 1
ATOM 4337 C CA . SER B 1 218 ? 6.762 2.023 -1.821 1 91.56 218 SER B CA 1
ATOM 4338 C C . SER B 1 218 ? 6.066 2.518 -3.086 1 91.56 218 SER B C 1
ATOM 4340 O O . SER B 1 218 ? 6.043 1.819 -4.102 1 91.56 218 SER B O 1
ATOM 4342 N N . CYS B 1 219 ? 5.492 3.635 -3.039 1 92.94 219 CYS B N 1
ATOM 4343 C CA . CYS B 1 219 ? 4.746 4.188 -4.164 1 92.94 219 CYS B CA 1
ATOM 4344 C C . CYS B 1 219 ? 5.688 4.602 -5.289 1 92.94 219 CYS B C 1
ATOM 4346 O O . CYS B 1 219 ? 5.375 4.402 -6.465 1 92.94 219 CYS B O 1
ATOM 4348 N N . CYS B 1 220 ? 6.805 5.113 -4.961 1 94.38 220 CYS B N 1
ATOM 4349 C CA . CYS B 1 220 ? 7.719 5.648 -5.965 1 94.38 220 CYS B CA 1
ATOM 4350 C C . CYS B 1 220 ? 8.562 4.543 -6.582 1 94.38 220 CYS B C 1
ATOM 4352 O O . CYS B 1 220 ? 9.078 4.695 -7.691 1 94.38 220 CYS B O 1
ATOM 4354 N N . SER B 1 221 ? 8.727 3.455 -5.898 1 90.88 221 SER B N 1
ATOM 4355 C CA . SER B 1 221 ?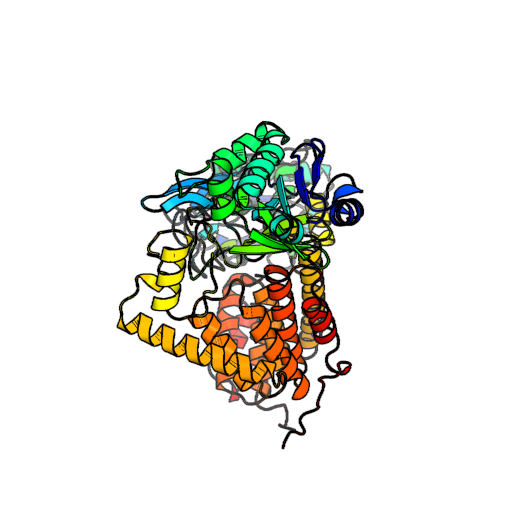 9.586 2.375 -6.375 1 90.88 221 SER B CA 1
ATOM 4356 C C . SER B 1 221 ? 8.766 1.284 -7.059 1 90.88 221 SER B C 1
ATOM 4358 O O . SER B 1 221 ? 9.32 0.278 -7.512 1 90.88 221 SER B O 1
ATOM 4360 N N . MET B 1 222 ? 7.535 1.422 -7.102 1 90.31 222 MET B N 1
ATOM 4361 C CA . MET B 1 222 ? 6.664 0.431 -7.727 1 90.31 222 MET B CA 1
ATOM 4362 C C . MET B 1 222 ? 7.02 0.244 -9.195 1 90.31 222 MET B C 1
ATOM 4364 O O . MET B 1 222 ? 7.574 1.147 -9.828 1 90.31 222 MET B O 1
ATOM 4368 N N . HIS B 1 223 ? 6.652 -0.91 -9.719 1 90.44 223 HIS B N 1
ATOM 4369 C CA . HIS B 1 223 ? 6.797 -1.154 -11.148 1 90.44 223 HIS B CA 1
ATOM 4370 C C . HIS B 1 223 ? 6.082 -0.083 -11.969 1 90.44 223 HIS B C 1
ATOM 4372 O O . HIS B 1 223 ? 5.043 0.434 -11.547 1 90.44 223 HIS B O 1
ATOM 4378 N N . ALA B 1 224 ? 6.582 0.177 -13.102 1 91.56 224 ALA B N 1
ATOM 4379 C CA . ALA B 1 224 ? 6.074 1.255 -13.953 1 91.56 224 ALA B CA 1
ATOM 4380 C C . ALA B 1 224 ? 4.586 1.075 -14.234 1 91.56 224 ALA B C 1
ATOM 4382 O O . ALA B 1 224 ? 3.826 2.047 -14.234 1 91.56 224 ALA B O 1
ATOM 4383 N N . SER B 1 225 ? 4.172 -0.126 -14.453 1 92.94 225 SER B N 1
ATOM 4384 C CA . SER B 1 225 ? 2.773 -0.392 -14.773 1 92.94 225 SER B CA 1
ATOM 4385 C C . SER B 1 225 ? 1.864 -0.09 -13.586 1 92.94 225 SER B C 1
ATOM 4387 O O . SER B 1 225 ? 0.779 0.471 -13.758 1 92.94 225 SER B O 1
ATOM 4389 N N . LEU B 1 226 ? 2.27 -0.51 -12.438 1 94.12 226 LEU B N 1
ATOM 4390 C CA . LEU B 1 226 ? 1.501 -0.224 -11.227 1 94.12 226 LEU B CA 1
ATOM 4391 C C . LEU B 1 226 ? 1.444 1.276 -10.961 1 94.12 226 LEU B C 1
ATOM 4393 O O . LEU B 1 226 ? 0.408 1.798 -10.547 1 94.12 226 LEU B O 1
ATOM 4397 N N . SER B 1 227 ? 2.549 1.917 -11.219 1 95 227 SER B N 1
ATOM 4398 C CA . SER B 1 227 ? 2.604 3.365 -11.039 1 95 227 SER B CA 1
ATOM 4399 C C . SER B 1 227 ? 1.645 4.074 -11.992 1 95 227 SER B C 1
ATOM 4401 O O . SER B 1 227 ? 0.999 5.055 -11.617 1 95 227 SER B O 1
ATOM 4403 N N . GLN B 1 228 ? 1.596 3.59 -13.172 1 95.94 228 GLN B N 1
ATOM 4404 C CA . GLN B 1 228 ? 0.683 4.176 -14.148 1 95.94 228 GLN B CA 1
ATOM 4405 C C . GLN B 1 228 ? -0.768 4.039 -13.695 1 95.94 228 GLN B C 1
ATOM 4407 O O . GLN B 1 228 ? -1.562 4.969 -13.852 1 95.94 228 GLN B O 1
ATOM 4412 N N . ALA B 1 229 ? -1.113 2.902 -13.219 1 96.12 229 ALA B N 1
ATOM 4413 C CA . ALA B 1 229 ? -2.457 2.695 -12.688 1 96.12 229 ALA B CA 1
ATOM 4414 C C . ALA B 1 229 ? -2.736 3.635 -11.516 1 96.12 229 ALA B C 1
ATOM 4416 O O . ALA B 1 229 ? -3.84 4.172 -11.398 1 96.12 229 ALA B O 1
ATOM 4417 N N . SER B 1 230 ? -1.783 3.75 -10.656 1 96.69 230 SER B N 1
ATOM 4418 C CA . SER B 1 230 ? -1.896 4.684 -9.539 1 96.69 230 SER B CA 1
ATOM 4419 C C . SER B 1 230 ? -2.107 6.109 -10.031 1 96.69 230 SER B C 1
ATOM 4421 O O . SER B 1 230 ? -2.986 6.82 -9.531 1 96.69 230 SER B O 1
ATOM 4423 N N . ASP B 1 231 ? -1.317 6.551 -10.984 1 97.81 231 ASP B N 1
ATOM 4424 C CA . ASP B 1 231 ? -1.449 7.895 -11.531 1 97.81 231 ASP B CA 1
ATOM 4425 C C . ASP B 1 231 ? -2.844 8.117 -12.117 1 97.81 231 ASP B C 1
ATOM 4427 O O . ASP B 1 231 ? -3.42 9.195 -11.969 1 97.81 231 ASP B O 1
ATOM 4431 N N . ALA B 1 232 ? -3.318 7.125 -12.797 1 97.38 232 ALA B N 1
ATOM 4432 C CA . ALA B 1 232 ? -4.668 7.227 -13.344 1 97.38 232 ALA B CA 1
ATOM 4433 C C . ALA B 1 232 ? -5.703 7.387 -12.234 1 97.38 232 ALA B C 1
ATOM 4435 O O . ALA B 1 232 ? -6.656 8.164 -12.375 1 97.38 232 ALA B O 1
ATOM 4436 N N . ARG B 1 233 ? -5.566 6.625 -11.211 1 97.38 233 ARG B N 1
ATOM 4437 C CA . ARG B 1 233 ? -6.453 6.738 -10.055 1 97.38 233 ARG B CA 1
ATOM 4438 C C . ARG B 1 233 ? -6.363 8.125 -9.43 1 97.38 233 ARG B C 1
ATOM 4440 O O . ARG B 1 233 ? -7.383 8.727 -9.086 1 97.38 233 ARG B O 1
ATOM 4447 N N . LEU B 1 234 ? -5.16 8.656 -9.297 1 97.56 234 LEU B N 1
ATOM 4448 C CA . LEU B 1 234 ? -4.945 9.992 -8.742 1 97.56 234 LEU B CA 1
ATOM 4449 C C . LEU B 1 234 ? -5.637 11.055 -9.594 1 97.56 234 LEU B C 1
ATOM 4451 O O . LEU B 1 234 ? -6.203 12.008 -9.055 1 97.56 234 LEU B O 1
ATOM 4455 N N . ALA B 1 235 ? -5.543 10.891 -10.883 1 97.75 235 ALA B N 1
ATOM 4456 C CA . ALA B 1 235 ? -6.23 11.82 -11.773 1 97.75 235 ALA B CA 1
ATOM 4457 C C . ALA B 1 235 ? -7.734 11.805 -11.531 1 97.75 235 ALA B C 1
ATOM 4459 O O . ALA B 1 235 ? -8.383 12.852 -11.516 1 97.75 235 ALA B O 1
ATOM 4460 N N . GLN B 1 236 ? -8.258 10.688 -11.375 1 97.44 236 GLN B N 1
ATOM 4461 C CA . GLN B 1 236 ? -9.688 10.57 -11.125 1 97.44 236 GLN B CA 1
ATOM 4462 C C . GLN B 1 236 ? -10.047 11.125 -9.742 1 97.44 236 GLN B C 1
ATOM 4464 O O . GLN B 1 236 ? -11.109 11.727 -9.57 1 97.44 236 GLN B O 1
ATOM 4469 N N . ILE B 1 237 ? -9.227 10.883 -8.742 1 97.56 237 ILE B N 1
ATOM 4470 C CA . ILE B 1 237 ? -9.398 11.477 -7.426 1 97.56 237 ILE B CA 1
ATOM 4471 C C . ILE B 1 237 ? -9.484 12.992 -7.551 1 97.56 237 ILE B C 1
ATOM 4473 O O . ILE B 1 237 ? -10.375 13.625 -6.977 1 97.56 237 ILE B O 1
ATOM 4477 N N . ALA B 1 238 ? -8.57 13.57 -8.266 1 97.38 238 ALA B N 1
ATOM 4478 C CA . ALA B 1 238 ? -8.57 15.016 -8.469 1 97.38 238 ALA B CA 1
ATOM 4479 C C . ALA B 1 238 ? -9.867 15.492 -9.109 1 97.38 238 ALA B C 1
ATOM 4481 O O . ALA B 1 238 ? -10.453 16.484 -8.672 1 97.38 238 ALA B O 1
ATOM 4482 N N . ASP B 1 239 ? -10.297 14.812 -10.094 1 97.44 239 ASP B N 1
ATOM 4483 C CA . ASP B 1 239 ? -11.523 15.156 -10.797 1 97.44 239 ASP B CA 1
ATOM 4484 C C . ASP B 1 239 ? -12.727 15.094 -9.867 1 97.44 239 ASP B C 1
ATOM 4486 O O . ASP B 1 239 ? -13.523 16.047 -9.805 1 97.44 239 ASP B O 1
ATOM 4490 N N . LEU B 1 240 ? -12.883 13.977 -9.172 1 97.25 240 LEU B N 1
ATOM 4491 C CA . LEU B 1 240 ? -14.016 13.805 -8.266 1 97.25 240 LEU B CA 1
ATOM 4492 C C . LEU B 1 240 ? -13.977 14.836 -7.148 1 97.25 240 LEU B C 1
ATOM 4494 O O . LEU B 1 240 ? -15.023 15.352 -6.738 1 97.25 240 LEU B O 1
ATOM 4498 N N . THR B 1 241 ? -12.82 15.102 -6.641 1 96.94 241 THR B N 1
ATOM 4499 C CA . THR B 1 241 ? -12.68 16.109 -5.59 1 96.94 241 THR B CA 1
ATOM 4500 C C . THR B 1 241 ? -13.172 17.469 -6.082 1 96.94 241 THR B C 1
ATOM 4502 O O . THR B 1 241 ? -13.922 18.156 -5.383 1 96.94 241 THR B O 1
ATOM 4505 N N . LYS B 1 242 ? -12.719 17.828 -7.207 1 97.31 242 LYS B N 1
ATOM 4506 C CA . LYS B 1 242 ? -13.141 19.094 -7.781 1 97.31 242 LYS B CA 1
ATOM 4507 C C . LYS B 1 242 ? -14.656 19.156 -7.922 1 97.31 242 LYS B C 1
ATOM 4509 O O . LYS B 1 242 ? -15.281 20.156 -7.551 1 97.31 242 LYS B O 1
ATOM 4514 N N . ARG B 1 243 ? -15.266 18.188 -8.445 1 96.31 243 ARG B N 1
ATOM 4515 C CA . ARG B 1 243 ? -16.719 18.125 -8.633 1 96.31 243 ARG B CA 1
ATOM 4516 C C . ARG B 1 243 ? -17.453 18.25 -7.297 1 96.31 243 ARG B C 1
ATOM 4518 O O . ARG B 1 243 ? -18.422 18.984 -7.188 1 96.31 243 ARG B O 1
ATOM 4525 N N . LEU B 1 244 ? -16.922 17.594 -6.289 1 96.56 244 LEU B N 1
ATOM 4526 C CA . LEU B 1 244 ? -17.594 17.562 -4.992 1 96.56 244 LEU B CA 1
ATOM 4527 C C . LEU B 1 244 ? -17.344 18.859 -4.223 1 96.56 244 LEU B C 1
ATOM 4529 O O . LEU B 1 244 ? -18.094 19.203 -3.318 1 96.56 244 LEU B O 1
ATOM 4533 N N . GLU B 1 245 ? -16.281 19.484 -4.5 1 95.88 245 GLU B N 1
ATOM 4534 C CA . GLU B 1 245 ? -16.062 20.797 -3.932 1 95.88 245 GLU B CA 1
ATOM 4535 C C . GLU B 1 245 ? -17.047 21.812 -4.5 1 95.88 245 GLU B C 1
ATOM 4537 O O . GLU B 1 245 ? -17.531 22.688 -3.779 1 95.88 245 GLU B O 1
ATOM 4542 N N . GLU B 1 246 ? -17.297 21.688 -5.742 1 95.94 246 GLU B N 1
ATOM 4543 C CA . GLU B 1 246 ? -18.25 22.578 -6.41 1 95.94 246 GLU B CA 1
ATOM 4544 C C . GLU B 1 246 ? -19.688 22.266 -5.996 1 95.94 246 GLU B C 1
ATOM 4546 O O . GLU B 1 246 ? -20.5 23.172 -5.859 1 95.94 246 GLU B O 1
ATOM 4551 N N . ALA B 1 247 ? -19.953 21 -5.809 1 95.38 247 ALA B N 1
ATOM 4552 C CA . ALA B 1 247 ? -21.266 20.516 -5.379 1 95.38 247 ALA B CA 1
ATOM 4553 C C . ALA B 1 247 ? -21.141 19.453 -4.297 1 95.38 247 ALA B C 1
ATOM 4555 O O . ALA B 1 247 ? -21.312 18.266 -4.57 1 95.38 247 ALA B O 1
ATOM 4556 N N . PRO B 1 248 ? -21.047 19.875 -3.086 1 91.88 248 PRO B N 1
ATOM 4557 C CA . PRO B 1 248 ? -20.672 18.953 -1.998 1 91.88 248 PRO B CA 1
ATOM 4558 C C . PRO B 1 248 ? -21.766 17.938 -1.68 1 91.88 248 PRO B C 1
ATOM 4560 O O . PRO B 1 248 ? -21.516 16.953 -0.98 1 91.88 248 PRO B O 1
ATOM 4563 N N . THR B 1 249 ? -22.969 18.141 -2.221 1 91.81 249 THR B N 1
ATOM 4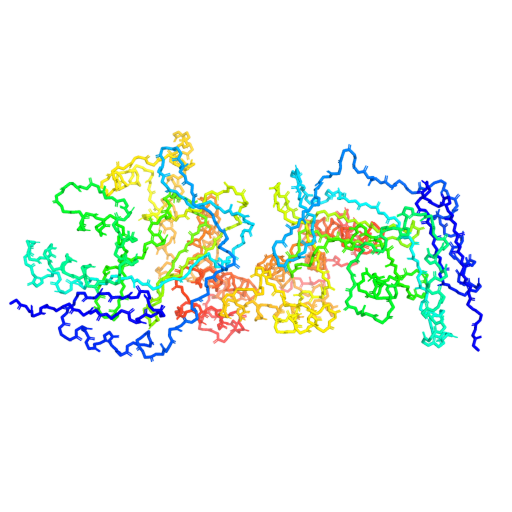564 C CA . THR B 1 249 ? -24.062 17.219 -1.93 1 91.81 249 THR B CA 1
ATOM 4565 C C . THR B 1 249 ? -24.5 16.469 -3.188 1 91.81 249 THR B C 1
ATOM 4567 O O . THR B 1 249 ? -25.594 15.914 -3.244 1 91.81 249 THR B O 1
ATOM 4570 N N . ALA B 1 250 ? -23.672 16.453 -4.129 1 88.38 250 ALA B N 1
ATOM 4571 C CA . ALA B 1 250 ? -24.062 16.016 -5.469 1 88.38 250 ALA B CA 1
ATOM 4572 C C . ALA B 1 250 ? -24.375 14.523 -5.484 1 88.38 250 ALA B C 1
ATOM 4574 O O . ALA B 1 250 ? -25.344 14.094 -6.102 1 88.38 250 ALA B O 1
ATOM 4575 N N . SER B 1 251 ? -23.562 13.711 -4.836 1 93.19 251 SER B N 1
ATOM 4576 C CA . SER B 1 251 ? -23.734 12.266 -4.98 1 93.19 251 SER B CA 1
ATOM 4577 C C . SER B 1 251 ? -23 11.516 -3.879 1 93.19 251 SER B C 1
ATOM 4579 O O . SER B 1 251 ? -21.766 11.594 -3.777 1 93.19 251 SER B O 1
ATOM 4581 N N . SER B 1 252 ? -23.797 10.711 -3.158 1 95.44 252 SER B N 1
ATOM 4582 C CA . SER B 1 252 ? -23.188 9.859 -2.143 1 95.44 252 SER B CA 1
ATOM 4583 C C . SER B 1 252 ? -22.328 8.773 -2.779 1 95.44 252 SER B C 1
ATOM 4585 O O . SER B 1 252 ? -21.281 8.406 -2.24 1 95.44 252 SER B O 1
ATOM 4587 N N . HIS B 1 253 ? -22.703 8.344 -3.936 1 95.69 253 HIS B N 1
ATOM 4588 C CA . HIS B 1 253 ? -21.938 7.305 -4.617 1 95.69 253 HIS B CA 1
ATOM 4589 C C . HIS B 1 253 ? -20.609 7.844 -5.133 1 95.69 253 HIS B C 1
ATOM 4591 O O . HIS B 1 253 ? -19.594 7.141 -5.105 1 95.69 253 HIS B O 1
ATOM 4597 N N . MET B 1 254 ? -20.656 9.055 -5.586 1 96.38 254 MET B N 1
ATOM 4598 C CA . MET B 1 254 ? -19.422 9.703 -6.004 1 96.38 254 MET B CA 1
ATOM 4599 C C . MET B 1 254 ? -18.469 9.859 -4.832 1 96.38 254 MET B C 1
ATOM 4601 O O . MET B 1 254 ? -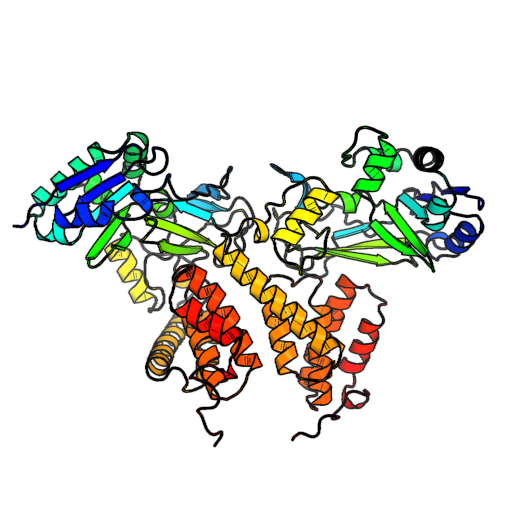17.266 9.562 -4.953 1 96.38 254 MET B O 1
ATOM 4605 N N . ALA B 1 255 ? -18.984 10.266 -3.738 1 97.62 255 ALA B N 1
ATOM 4606 C CA . ALA B 1 255 ? -18.172 10.438 -2.539 1 97.62 255 ALA B CA 1
ATOM 4607 C C . ALA B 1 255 ? -17.609 9.102 -2.068 1 97.62 255 ALA B C 1
ATOM 4609 O O . ALA B 1 255 ? -16.438 9.023 -1.661 1 97.62 255 ALA B O 1
ATOM 4610 N N . GLN B 1 256 ? -18.391 8.102 -2.18 1 97 256 GLN B N 1
ATOM 4611 C CA . GLN B 1 256 ? -17.938 6.777 -1.769 1 97 256 GLN B CA 1
ATOM 4612 C C . GLN B 1 256 ? -16.844 6.258 -2.695 1 97 256 GLN B C 1
ATOM 4614 O O . GLN B 1 256 ? -15.898 5.609 -2.246 1 97 256 GLN B O 1
ATOM 4619 N N . ALA B 1 257 ? -16.984 6.492 -3.947 1 97.06 257 ALA B N 1
ATOM 4620 C CA . ALA B 1 257 ? -15.922 6.137 -4.883 1 97.06 257 ALA B CA 1
ATOM 4621 C C . ALA B 1 257 ? -14.633 6.875 -4.551 1 97.06 257 ALA B C 1
ATOM 4623 O O . ALA B 1 257 ? -13.547 6.289 -4.598 1 97.06 257 ALA B O 1
ATOM 4624 N N . LEU B 1 258 ? -14.781 8.141 -4.246 1 97.38 258 LEU B N 1
ATOM 4625 C CA . LEU B 1 258 ? -13.633 8.945 -3.85 1 97.38 258 LEU B CA 1
ATOM 4626 C C . LEU B 1 258 ? -12.953 8.352 -2.621 1 97.38 258 LEU B C 1
ATOM 4628 O O . LEU B 1 258 ? -11.727 8.219 -2.59 1 97.38 258 LEU B O 1
ATOM 4632 N N . ILE B 1 259 ? -13.703 7.961 -1.621 1 97.19 259 ILE B N 1
ATOM 4633 C CA . ILE B 1 259 ? -13.18 7.352 -0.403 1 97.19 259 ILE B CA 1
ATOM 4634 C C . ILE B 1 259 ? -12.438 6.066 -0.75 1 97.19 259 ILE B C 1
ATOM 4636 O O . ILE B 1 259 ? -11.312 5.852 -0.291 1 97.19 259 ILE B O 1
ATOM 4640 N N . SER B 1 260 ? -13.023 5.285 -1.569 1 96.56 260 SER B N 1
ATOM 4641 C CA . SER B 1 260 ? -12.43 4.012 -1.958 1 96.56 260 SER B CA 1
ATOM 4642 C C . SER B 1 260 ? -11.078 4.215 -2.631 1 96.56 260 SER B C 1
ATOM 4644 O O . SER B 1 260 ? -10.117 3.504 -2.332 1 96.56 260 SER B O 1
ATOM 4646 N N . MET B 1 261 ? -10.992 5.152 -3.523 1 96.94 261 MET B N 1
ATOM 4647 C CA . MET B 1 261 ? -9.742 5.398 -4.238 1 96.94 261 MET B CA 1
ATOM 4648 C C . MET B 1 261 ? -8.672 5.949 -3.297 1 96.94 261 MET B C 1
ATOM 4650 O O . MET B 1 261 ? -7.492 5.633 -3.436 1 96.94 261 MET B O 1
ATOM 4654 N N . HIS B 1 262 ? -9.078 6.766 -2.332 1 96.75 262 HIS B N 1
ATOM 4655 C CA . HIS B 1 262 ? -8.125 7.23 -1.329 1 96.75 262 HIS B CA 1
ATOM 4656 C C . HIS B 1 262 ? -7.562 6.07 -0.522 1 96.75 262 HIS B C 1
ATOM 4658 O O . HIS B 1 262 ? -6.363 6.031 -0.24 1 96.75 262 HIS B O 1
ATOM 4664 N N . GLU B 1 263 ? -8.453 5.16 -0.144 1 94.56 263 GLU B N 1
ATOM 4665 C CA . GLU B 1 263 ? -8.016 3.979 0.598 1 94.56 263 GLU B CA 1
ATOM 4666 C C . GLU B 1 263 ? -7.086 3.111 -0.242 1 94.56 263 GLU B C 1
ATOM 4668 O O . GLU B 1 263 ? -6.074 2.613 0.259 1 94.56 263 GLU B O 1
ATOM 4673 N N . GLN B 1 264 ? -7.48 2.959 -1.478 1 93.88 264 GLN B N 1
ATOM 4674 C CA . GLN B 1 264 ? -6.676 2.172 -2.406 1 93.88 264 GLN B CA 1
ATOM 4675 C C . GLN B 1 264 ? -5.277 2.762 -2.559 1 93.88 264 GLN B C 1
ATOM 4677 O O . GLN B 1 264 ? -4.293 2.025 -2.67 1 93.88 264 GLN B O 1
ATOM 4682 N N . GLU B 1 265 ? -5.152 4.059 -2.5 1 95.25 265 GLU B N 1
ATOM 4683 C CA . GLU B 1 265 ? -3.881 4.77 -2.617 1 95.25 265 GLU B CA 1
ATOM 4684 C C . GLU B 1 265 ? -3.164 4.844 -1.272 1 95.25 265 GLU B C 1
ATOM 4686 O O . GLU B 1 265 ? -2.084 5.43 -1.17 1 95.25 265 GLU B O 1
ATOM 4691 N N . ARG B 1 266 ? -3.75 4.324 -0.22 1 91.94 266 ARG B N 1
ATOM 4692 C CA . ARG B 1 266 ? -3.197 4.359 1.13 1 91.94 266 ARG B CA 1
ATOM 4693 C C . ARG B 1 266 ? -2.973 5.797 1.59 1 91.94 266 ARG B C 1
ATOM 4695 O O . ARG B 1 266 ? -1.95 6.102 2.209 1 91.94 266 ARG B O 1
ATOM 4702 N N . LEU B 1 267 ? -3.852 6.586 1.1 1 85.81 267 LEU B N 1
ATOM 4703 C CA . LEU B 1 267 ? -3.812 7.98 1.523 1 85.81 267 LEU B CA 1
ATOM 4704 C C . LEU B 1 267 ? -4.562 8.172 2.838 1 85.81 267 LEU B C 1
ATOM 4706 O O . LEU B 1 267 ? -5.223 9.195 3.039 1 85.81 267 LEU B O 1
ATOM 4710 N N . GLY B 1 268 ? -4.883 7.074 3.691 1 64 268 GLY B N 1
ATOM 4711 C CA . GLY B 1 268 ? -5.695 7.047 4.898 1 64 268 GLY B CA 1
ATOM 4712 C C . GLY B 1 268 ? -5.305 8.117 5.902 1 64 268 GLY B C 1
ATOM 4713 O O . GLY B 1 268 ? -6.137 8.555 6.699 1 64 268 GLY B O 1
ATOM 4714 N N . GLY B 1 269 ? -4.199 8.508 5.93 1 61.78 269 GLY B N 1
ATOM 4715 C CA . GLY B 1 269 ? -3.768 9.383 7.008 1 61.78 269 GLY B CA 1
ATOM 4716 C C . GLY B 1 269 ? -4.477 10.727 7 1 61.78 269 GLY B C 1
ATOM 4717 O O . GLY B 1 269 ? -5.254 11.031 7.906 1 61.78 269 GLY B O 1
ATOM 4718 N N . ALA B 1 270 ? -4.145 11.516 6.152 1 66.06 270 ALA B N 1
ATOM 4719 C CA . ALA B 1 270 ? -4.461 12.938 6.262 1 66.06 270 ALA B CA 1
ATOM 4720 C C . ALA B 1 270 ? -5.32 13.398 5.09 1 66.06 270 ALA B C 1
ATOM 4722 O O . ALA B 1 270 ? -5.754 14.555 5.051 1 66.06 270 ALA B O 1
ATOM 4723 N N . PHE B 1 271 ? -5.914 12.359 4.418 1 88.19 271 PHE B N 1
ATOM 4724 C CA . PHE B 1 271 ? -6.496 12.875 3.184 1 88.19 271 PHE B CA 1
ATOM 4725 C C . PHE B 1 271 ? -7.918 12.359 3.002 1 88.19 271 PHE B C 1
ATOM 4727 O O . PHE B 1 271 ? -8.492 12.477 1.917 1 88.19 271 PHE B O 1
ATOM 4734 N N . LEU B 1 272 ? -8.391 11.844 4.156 1 94.44 272 LEU B N 1
ATOM 4735 C CA . LEU B 1 272 ? -9.719 11.266 4.035 1 94.44 272 LEU B CA 1
ATOM 4736 C C . LEU B 1 272 ? -10.773 12.172 4.668 1 94.44 272 LEU B C 1
ATOM 4738 O O . LEU B 1 272 ? -11.969 11.938 4.516 1 94.44 272 LEU B O 1
ATOM 4742 N N . ALA B 1 273 ? -10.359 13.219 5.359 1 94.38 273 ALA B N 1
ATOM 4743 C CA . ALA B 1 273 ? -11.32 14.109 5.996 1 94.38 273 ALA B CA 1
ATOM 4744 C C . ALA B 1 273 ? -12.281 14.695 4.973 1 94.38 273 ALA B C 1
ATOM 4746 O O . ALA B 1 273 ? -13.5 14.68 5.176 1 94.38 273 ALA B O 1
ATOM 4747 N N . GLY B 1 274 ? -11.742 15.203 3.939 1 95.06 274 GLY B N 1
ATOM 4748 C CA . GLY B 1 274 ? -12.562 15.781 2.887 1 95.06 274 GLY B CA 1
ATOM 4749 C C . GLY B 1 274 ? -13.547 14.805 2.285 1 95.06 274 GLY B C 1
ATOM 4750 O O . GLY B 1 274 ? -14.758 15.047 2.305 1 95.06 274 GLY B O 1
ATOM 4751 N N . PRO B 1 275 ? -13.039 13.688 1.788 1 96.81 275 PRO B N 1
ATOM 4752 C CA . PRO B 1 275 ? -13.922 12.672 1.218 1 96.81 275 PRO B CA 1
ATOM 4753 C C . PRO B 1 275 ? -15.023 12.234 2.186 1 96.81 275 PRO B C 1
ATOM 4755 O O . PRO B 1 275 ? -16.188 12.094 1.785 1 96.81 275 PRO B O 1
ATOM 4758 N N . TYR B 1 276 ? -14.742 12.031 3.42 1 97.12 276 TYR B N 1
ATOM 4759 C CA . TYR B 1 276 ? -15.75 11.672 4.406 1 97.12 276 TYR B CA 1
ATOM 4760 C C . TYR B 1 276 ? -16.766 12.789 4.582 1 97.12 276 TYR B C 1
ATOM 4762 O O . TYR B 1 276 ? -17.969 12.531 4.73 1 97.12 276 TYR B O 1
ATOM 4770 N N . ARG B 1 277 ? -16.328 13.984 4.613 1 97.12 277 ARG B N 1
ATOM 4771 C CA . ARG B 1 277 ? -17.234 15.117 4.723 1 97.12 277 ARG B CA 1
ATOM 4772 C C . ARG B 1 277 ? -18.203 15.148 3.547 1 97.12 277 ARG B C 1
ATOM 4774 O O . ARG B 1 277 ? -19.406 15.352 3.734 1 97.12 277 ARG B O 1
ATOM 4781 N N . PHE B 1 278 ? -17.688 14.984 2.312 1 97.75 278 PHE B N 1
ATOM 4782 C CA . PHE B 1 278 ? -18.531 14.961 1.133 1 97.75 278 PHE B CA 1
ATOM 4783 C C . PHE B 1 278 ? -19.594 13.867 1.249 1 97.75 278 PHE B C 1
ATOM 4785 O O . PHE B 1 278 ? -20.75 14.078 0.891 1 97.75 278 PHE B O 1
ATOM 4792 N N . ALA B 1 279 ? -19.156 12.695 1.719 1 98.12 279 ALA B N 1
ATOM 4793 C CA . ALA B 1 279 ? -20.109 11.602 1.896 1 98.12 279 ALA B CA 1
ATOM 4794 C C . ALA B 1 279 ? -21.188 11.969 2.91 1 98.12 279 ALA B C 1
ATOM 4796 O O . ALA B 1 279 ? -22.375 11.766 2.662 1 98.12 279 ALA B O 1
ATOM 4797 N N . ALA B 1 280 ? -20.781 12.523 4.027 1 98.12 280 ALA B N 1
ATOM 4798 C CA . ALA B 1 280 ? -21.734 12.922 5.066 1 98.12 280 ALA B CA 1
ATOM 4799 C C . ALA B 1 280 ? -22.766 13.906 4.52 1 98.12 280 ALA B C 1
ATOM 4801 O O . ALA B 1 280 ? -23.969 13.719 4.707 1 98.12 280 ALA B O 1
ATOM 4802 N N . LEU B 1 281 ? -22.312 14.844 3.846 1 97.88 281 LEU B N 1
ATOM 4803 C CA . LEU B 1 281 ? -23.188 15.883 3.312 1 97.88 281 LEU B CA 1
ATOM 4804 C C . LEU B 1 281 ? -24.109 15.312 2.246 1 97.88 281 LEU B C 1
ATOM 4806 O O . LEU B 1 281 ? -25.297 15.664 2.193 1 97.88 281 LEU B O 1
ATOM 4810 N N . SER B 1 282 ? -23.562 14.5 1.368 1 97.38 282 SER B N 1
ATOM 4811 C CA . SER B 1 282 ? -24.375 13.914 0.304 1 97.38 282 SER B CA 1
ATOM 4812 C C . SER B 1 282 ? -25.453 13.016 0.872 1 97.38 282 SER B C 1
ATOM 4814 O O . SER B 1 282 ? -26.609 13.07 0.432 1 97.38 282 SER B O 1
ATOM 4816 N N . PHE B 1 283 ? -25.125 12.211 1.838 1 97.5 283 PHE B N 1
ATOM 4817 C CA . PHE B 1 283 ? -26.141 11.359 2.459 1 97.5 283 PHE B CA 1
ATOM 4818 C C . PHE B 1 283 ? -27.156 12.195 3.221 1 97.5 283 PHE B C 1
ATOM 4820 O O . PHE B 1 283 ? -28.344 11.836 3.279 1 97.5 283 PHE B O 1
ATOM 4827 N N . CYS B 1 284 ? -26.719 13.227 3.865 1 96.81 284 CYS B N 1
ATOM 4828 C CA . CYS B 1 284 ? -27.625 14.172 4.496 1 96.81 284 CYS B CA 1
ATOM 4829 C C . CYS B 1 284 ? -28.641 14.703 3.494 1 96.81 284 CYS B C 1
ATOM 4831 O O . CYS B 1 284 ? -29.859 14.664 3.746 1 96.81 284 CYS B O 1
ATOM 4833 N N . ALA B 1 285 ? -28.188 15.117 2.35 1 96.94 285 ALA B N 1
ATOM 4834 C CA . ALA B 1 285 ? -29.047 15.664 1.305 1 96.94 285 ALA B CA 1
ATOM 4835 C C . ALA B 1 285 ? -30.016 14.609 0.785 1 96.94 285 ALA B C 1
ATOM 4837 O O . ALA B 1 285 ? -31.125 14.938 0.343 1 96.94 285 ALA B O 1
ATOM 4838 N N . GLU B 1 286 ? -29.672 13.422 0.828 1 95.62 286 GLU B N 1
ATOM 4839 C CA . GLU B 1 286 ? -30.5 12.312 0.363 1 95.62 286 GLU B CA 1
ATOM 4840 C C . GLU B 1 286 ? -31.469 11.852 1.453 1 95.62 286 GLU B C 1
ATOM 4842 O O . GLU B 1 286 ? -32.25 10.93 1.238 1 95.62 286 GLU B O 1
ATOM 4847 N N . GLY B 1 287 ? -31.359 12.43 2.615 1 95.5 287 GLY B N 1
ATOM 4848 C CA . GLY B 1 287 ? -32.25 12.102 3.717 1 95.5 287 GLY B CA 1
ATOM 4849 C C . GLY B 1 287 ? -31.891 10.789 4.398 1 95.5 287 GLY B C 1
ATOM 4850 O O . GLY B 1 287 ? -32.75 10.133 4.984 1 95.5 287 GLY B O 1
ATOM 4851 N N . GLN B 1 288 ? -30.641 10.406 4.281 1 96.44 288 GLN B N 1
ATOM 4852 C CA . GLN B 1 288 ? -30.188 9.172 4.906 1 96.44 288 GLN B CA 1
ATOM 4853 C C . GLN B 1 288 ? -29.469 9.453 6.227 1 96.44 288 GLN B C 1
ATOM 4855 O O . GLN B 1 288 ? -28.234 9.492 6.273 1 96.44 288 GLN B O 1
ATOM 4860 N N . ARG B 1 289 ? -30.25 9.508 7.246 1 94.75 289 ARG B N 1
ATOM 4861 C CA . ARG B 1 289 ? -29.797 10 8.539 1 94.75 289 ARG B CA 1
ATOM 4862 C C . ARG B 1 289 ? -28.578 9.234 9.023 1 94.75 289 ARG B C 1
ATOM 4864 O O . ARG B 1 289 ? -27.547 9.836 9.328 1 94.75 289 ARG B O 1
ATOM 4871 N N . TRP B 1 290 ? -28.641 7.934 9.039 1 96.25 290 TRP B N 1
ATOM 4872 C CA . TRP B 1 290 ? -27.641 7.141 9.734 1 96.25 290 TRP B CA 1
ATOM 4873 C C . TRP B 1 290 ? -26.359 7.043 8.906 1 96.25 290 TRP B C 1
ATOM 4875 O O . TRP B 1 290 ? -25.266 6.973 9.461 1 96.25 290 TRP B O 1
ATOM 4885 N N . ARG B 1 291 ? -26.469 7.129 7.613 1 97.06 291 ARG B N 1
ATOM 4886 C CA . ARG B 1 291 ? -25.281 7.211 6.773 1 97.06 291 ARG B CA 1
ATOM 4887 C C . ARG B 1 291 ? -24.594 8.562 6.934 1 97.06 291 ARG B C 1
ATOM 4889 O O . ARG B 1 291 ? -23.359 8.633 6.988 1 97.06 291 ARG B O 1
ATOM 4896 N N . ALA B 1 292 ? -25.375 9.547 7.004 1 97.12 292 ALA B N 1
ATOM 4897 C CA . ALA B 1 292 ? -24.812 10.875 7.258 1 97.12 292 ALA B CA 1
ATOM 4898 C C . ALA B 1 292 ? -24.062 10.906 8.578 1 97.12 292 ALA B C 1
ATOM 4900 O O . ALA B 1 292 ? -22.938 11.422 8.648 1 97.12 292 ALA B O 1
ATOM 4901 N N . VAL B 1 293 ? -24.672 10.312 9.586 1 97.62 293 VAL B N 1
ATOM 4902 C CA . VAL B 1 293 ? -24.047 10.273 10.906 1 97.62 293 VAL B CA 1
ATOM 4903 C C . VAL B 1 293 ? -22.75 9.477 10.844 1 97.62 293 VAL B C 1
ATOM 4905 O O . VAL B 1 293 ? -21.719 9.898 11.383 1 97.62 293 VAL B O 1
ATOM 4908 N N . GLN B 1 294 ? -22.766 8.352 10.188 1 97.31 294 GLN B N 1
ATOM 4909 C CA . GLN B 1 294 ? -21.594 7.5 10.031 1 97.31 294 GLN B CA 1
ATOM 4910 C C . GLN B 1 294 ? -20.406 8.281 9.453 1 97.31 294 GLN B C 1
ATOM 4912 O O . GLN B 1 294 ? -19.328 8.305 10.047 1 97.31 294 GLN B O 1
ATOM 4917 N N . TYR B 1 295 ? -20.656 8.922 8.383 1 98 295 TYR B N 1
ATOM 4918 C CA . TYR B 1 295 ? -19.547 9.578 7.68 1 98 295 TYR B CA 1
ATOM 4919 C C . TYR B 1 295 ? -19.172 10.883 8.359 1 98 295 TYR B C 1
ATOM 4921 O O . TYR B 1 295 ? -18 11.297 8.32 1 98 295 TYR B O 1
ATOM 4929 N N . ALA B 1 296 ? -20.078 11.531 8.992 1 98 296 ALA B N 1
ATOM 4930 C CA . ALA B 1 296 ? -19.75 12.711 9.781 1 98 296 ALA B CA 1
ATOM 4931 C C . ALA B 1 296 ? -18.766 12.359 10.906 1 98 296 ALA B C 1
ATOM 4933 O O . ALA B 1 296 ? -17.797 13.086 11.148 1 98 296 ALA B O 1
ATOM 4934 N N . ARG B 1 297 ? -19.031 11.258 11.602 1 97.06 297 ARG B N 1
ATOM 4935 C CA . ARG B 1 297 ? -18.156 10.844 12.688 1 97.06 297 ARG B CA 1
ATOM 4936 C C . ARG B 1 297 ? -16.766 10.5 12.172 1 97.06 297 ARG B C 1
ATOM 4938 O O . ARG B 1 297 ? -15.758 10.82 12.812 1 97.06 297 ARG B O 1
ATOM 4945 N N . LEU B 1 298 ? -16.688 9.883 11.023 1 96 298 LEU B N 1
ATOM 4946 C CA . LEU B 1 298 ? -15.398 9.625 10.398 1 96 298 LEU B CA 1
ATOM 4947 C C . LEU B 1 298 ? -14.695 10.93 10.039 1 96 298 LEU B C 1
ATOM 4949 O O . LEU B 1 298 ? -13.508 11.094 10.305 1 96 298 LEU B O 1
ATOM 4953 N N . ALA B 1 299 ? -15.414 11.867 9.484 1 96.62 299 ALA B N 1
ATOM 4954 C CA . ALA B 1 299 ? -14.852 13.148 9.078 1 96.62 299 ALA B CA 1
ATOM 4955 C C . ALA B 1 299 ? -14.281 13.898 10.281 1 96.62 299 ALA B C 1
ATOM 4957 O O . ALA B 1 299 ? -13.227 14.531 10.18 1 96.62 299 ALA B O 1
ATOM 4958 N N . ILE B 1 300 ? -14.969 13.812 11.383 1 95.81 300 ILE B N 1
ATOM 4959 C CA . ILE B 1 300 ? -14.523 14.492 12.594 1 95.81 300 ILE B CA 1
ATOM 4960 C C . ILE B 1 300 ? -13.141 13.977 12.992 1 95.81 300 ILE B C 1
ATOM 4962 O O . ILE B 1 300 ? -12.211 14.766 13.195 1 95.81 300 ILE B O 1
ATOM 4966 N N . GLU B 1 301 ? -13.023 12.719 13.109 1 93.62 301 GLU B N 1
ATOM 4967 C CA . GLU B 1 301 ? -11.766 12.125 13.547 1 93.62 301 GLU B CA 1
ATOM 4968 C C . GLU B 1 301 ? -10.617 12.531 12.633 1 93.62 301 GLU B C 1
ATOM 4970 O O . GLU B 1 301 ? -9.578 13 13.109 1 93.62 301 GLU B O 1
ATOM 4975 N N . TRP B 1 302 ? -10.836 12.414 11.383 1 93.31 302 TRP B N 1
ATOM 4976 C CA . TRP B 1 302 ? -9.758 12.656 10.43 1 93.31 302 TRP B CA 1
ATOM 4977 C C . TRP B 1 302 ? -9.43 14.148 10.336 1 93.31 302 TRP B C 1
ATOM 4979 O O . TRP B 1 302 ? -8.266 14.523 10.195 1 93.31 302 TRP B O 1
ATOM 4989 N N . ALA B 1 303 ? -10.383 14.984 10.398 1 93.62 303 ALA B N 1
ATOM 4990 C CA . ALA B 1 303 ? -10.156 16.422 10.375 1 93.62 303 ALA B CA 1
ATOM 4991 C C . ALA B 1 303 ? -9.352 16.875 11.594 1 93.62 303 ALA B C 1
ATOM 4993 O O . ALA B 1 303 ? -8.484 17.75 11.492 1 93.62 303 ALA B O 1
ATOM 4994 N N . MET B 1 304 ? -9.625 16.281 12.727 1 93.12 304 MET B N 1
ATOM 4995 C CA . MET B 1 304 ? -8.898 16.625 13.945 1 93.12 304 MET B CA 1
ATOM 4996 C C . MET B 1 304 ? -7.422 16.266 13.82 1 93.12 304 MET B C 1
ATOM 4998 O O . MET B 1 304 ? -6.551 16.984 14.312 1 93.12 304 MET B O 1
ATOM 5002 N N . LEU B 1 305 ? -7.188 15.18 13.148 1 91.62 305 LEU B N 1
ATOM 5003 C CA . LEU B 1 305 ? -5.816 14.711 13.008 1 91.62 305 LEU B CA 1
ATOM 5004 C C . LEU B 1 305 ? -5.07 15.508 11.945 1 91.62 305 LEU B C 1
ATOM 5006 O O . LEU B 1 305 ? -3.854 15.688 12.031 1 91.62 305 LEU B O 1
ATOM 5010 N N . ASP B 1 306 ? -5.762 15.984 11.008 1 91.75 306 ASP B N 1
ATOM 5011 C CA . ASP B 1 306 ? -5.125 16.641 9.875 1 91.75 306 ASP B CA 1
ATOM 5012 C C . ASP B 1 306 ? -5.16 18.156 10.031 1 91.75 306 ASP B C 1
ATOM 5014 O O . ASP B 1 306 ? -4.145 18.828 9.836 1 91.75 306 ASP B O 1
ATOM 5018 N N . ASP B 1 307 ? -6.316 18.719 10.383 1 90 307 ASP B N 1
ATOM 5019 C CA . ASP B 1 307 ? -6.535 20.172 10.375 1 90 307 ASP B CA 1
ATOM 5020 C C . ASP B 1 307 ? -6.422 20.75 11.781 1 90 307 ASP B C 1
ATOM 5022 O O . ASP B 1 307 ? -6.262 21.953 11.945 1 90 307 ASP B O 1
ATOM 5026 N N . GLY B 1 308 ? -6.535 19.922 12.75 1 91.44 308 GLY B N 1
ATOM 5027 C CA . GLY B 1 308 ? -6.445 20.406 14.117 1 91.44 308 GLY B CA 1
ATOM 5028 C C . GLY B 1 308 ? -7.758 20.312 14.875 1 91.44 308 GLY B C 1
ATOM 5029 O O . GLY B 1 308 ? -8.82 20.141 14.266 1 91.44 308 GLY B O 1
ATOM 5030 N N . PHE B 1 309 ? -7.711 20.484 16.125 1 88.94 309 PHE B N 1
ATOM 5031 C CA . PHE B 1 309 ? -8.812 20.203 17.047 1 88.94 309 PHE B CA 1
ATOM 5032 C C . PHE B 1 309 ? -9.906 21.266 16.922 1 88.94 309 PHE B C 1
ATOM 5034 O O . PHE B 1 309 ? -11.078 20.984 17.172 1 88.94 309 PHE B O 1
ATOM 5041 N N . ARG B 1 310 ? -9.539 22.438 16.5 1 86.25 310 ARG B N 1
ATOM 5042 C CA . ARG B 1 310 ? -10.477 23.547 16.5 1 86.25 310 ARG B CA 1
ATOM 5043 C C . ARG B 1 310 ? -10.859 23.953 15.078 1 86.25 310 ARG B C 1
ATOM 5045 O O . ARG B 1 310 ? -11.359 25.047 14.852 1 86.25 310 ARG B O 1
ATOM 5052 N N . ASN B 1 311 ? -10.75 23.109 14.188 1 90 311 ASN B N 1
ATOM 5053 C CA . ASN B 1 311 ? -11.07 23.375 12.789 1 90 311 ASN B CA 1
ATOM 5054 C C . ASN B 1 311 ? -12.578 23.516 12.578 1 90 311 ASN B C 1
ATOM 5056 O O . ASN B 1 311 ? -13.359 22.781 13.172 1 90 311 ASN B O 1
ATOM 5060 N N . ASP B 1 312 ? -12.945 24.406 11.688 1 92.25 312 ASP B N 1
ATOM 5061 C CA . ASP B 1 312 ? -14.352 24.688 11.414 1 92.25 312 ASP B CA 1
ATOM 5062 C C . ASP B 1 312 ? -15.07 23.453 10.883 1 92.25 312 ASP B C 1
ATOM 5064 O O . ASP B 1 312 ? -16.25 23.234 11.164 1 92.25 312 ASP B O 1
ATOM 5068 N N . HIS B 1 313 ? -14.438 22.703 10.117 1 92.38 313 HIS B N 1
ATOM 5069 C CA . HIS B 1 313 ? -15.055 21.5 9.562 1 92.38 313 HIS B CA 1
ATOM 5070 C C . HIS B 1 313 ? -15.406 20.5 10.656 1 92.38 313 HIS B C 1
ATOM 5072 O O . HIS B 1 313 ? -16.375 19.75 10.523 1 92.38 313 HIS B O 1
ATOM 5078 N N . VAL B 1 314 ? -14.578 20.484 11.688 1 94.75 314 VAL B N 1
ATOM 5079 C CA . VAL B 1 314 ? -14.859 19.594 12.812 1 94.75 314 VAL B CA 1
ATOM 5080 C C . VAL B 1 314 ? -16.172 19.984 13.469 1 94.75 314 VAL B C 1
ATOM 5082 O O . VAL B 1 314 ? -17.047 19.141 13.688 1 94.75 314 VAL B O 1
ATOM 5085 N N . GLU B 1 315 ? -16.359 21.203 13.648 1 94.69 315 GLU B N 1
ATOM 5086 C CA . GLU B 1 315 ? -17.578 21.703 14.289 1 94.69 315 GLU B CA 1
ATOM 5087 C C . GLU B 1 315 ? -18.812 21.391 13.438 1 94.69 315 GLU B C 1
ATOM 5089 O O . GLU B 1 315 ? -19.828 20.922 13.953 1 94.69 315 GLU B O 1
ATOM 5094 N N . LEU B 1 316 ? -18.688 21.719 12.188 1 95.5 316 LEU B N 1
ATOM 5095 C CA . LEU B 1 316 ? -19.781 21.453 11.266 1 95.5 316 LEU B CA 1
ATOM 5096 C C . LEU B 1 316 ? -20.188 19.984 11.289 1 95.5 316 LEU B C 1
ATOM 5098 O O . LEU B 1 316 ? -21.375 19.656 11.336 1 95.5 316 LEU B O 1
ATOM 5102 N N . MET B 1 317 ? -19.219 19.125 11.242 1 97.06 317 MET B N 1
ATOM 5103 C CA . MET B 1 317 ? -19.484 17.688 11.219 1 97.06 317 MET B CA 1
ATOM 5104 C C . MET B 1 317 ? -20.031 17.219 12.562 1 97.06 317 MET B C 1
ATOM 5106 O O . MET B 1 317 ? -20.828 16.281 12.617 1 97.06 317 MET B O 1
ATOM 5110 N N . GLU B 1 318 ? -19.641 17.828 13.617 1 97.06 318 GLU B N 1
ATOM 5111 C CA . GLU B 1 318 ? -20.203 17.5 14.922 1 97.06 318 GLU B CA 1
ATOM 5112 C C . GLU B 1 318 ? -21.703 17.812 14.977 1 97.06 318 GLU B C 1
ATOM 5114 O O . GLU B 1 318 ? -22.484 17 15.477 1 97.06 318 GLU B O 1
ATOM 5119 N N . ARG B 1 319 ? -22.078 18.922 14.484 1 97.25 319 ARG B N 1
ATOM 5120 C CA . ARG B 1 319 ? -23.484 19.281 14.43 1 97.25 319 ARG B CA 1
ATOM 5121 C C . ARG B 1 319 ? -24.266 18.297 13.555 1 97.25 319 ARG B C 1
ATOM 5123 O O . ARG B 1 319 ? -25.359 17.859 13.922 1 97.25 319 ARG B O 1
ATOM 5130 N N . LEU B 1 320 ? -23.641 18 12.453 1 97.44 320 LEU B N 1
ATOM 5131 C CA . LEU B 1 320 ? -24.297 17.062 11.547 1 97.44 320 LEU B CA 1
ATOM 5132 C C . LEU B 1 320 ? -24.453 15.695 12.195 1 97.44 320 LEU B C 1
ATOM 5134 O O . LEU B 1 320 ? -25.484 15.047 12.039 1 97.44 320 LEU B O 1
ATOM 5138 N N . ALA B 1 321 ? -23.469 15.242 12.867 1 97.56 321 ALA B N 1
ATOM 5139 C CA . ALA B 1 321 ? -23.516 13.938 13.523 1 97.56 321 ALA B CA 1
ATOM 5140 C C . ALA B 1 321 ? -24.578 13.898 14.617 1 97.56 321 ALA B C 1
ATOM 5142 O O . ALA B 1 321 ? -25.203 12.859 14.852 1 97.56 321 ALA B O 1
ATOM 5143 N N . GLU B 1 322 ? -24.797 14.953 15.211 1 97.06 322 GLU B N 1
ATOM 5144 C CA . GLU B 1 322 ? -25.734 15.016 16.328 1 97.06 322 GLU B CA 1
ATOM 5145 C C . GLU B 1 322 ? -27.188 15.094 15.836 1 97.06 322 GLU B C 1
ATOM 5147 O O . GLU B 1 322 ? -28.062 14.398 16.359 1 97.06 322 GLU B O 1
ATOM 5152 N N . ASP B 1 323 ? -27.375 16.016 14.875 1 96.44 323 ASP B N 1
ATOM 5153 C CA . ASP B 1 323 ? -28.75 16.234 14.414 1 96.44 323 ASP B CA 1
ATOM 5154 C C . ASP B 1 323 ? -28.781 16.531 12.922 1 96.44 323 ASP B C 1
ATOM 5156 O O . ASP B 1 323 ? -29.031 17.672 12.516 1 96.44 323 ASP B O 1
ATOM 5160 N N . PRO B 1 324 ? -28.734 15.516 12.125 1 96.38 324 PRO B N 1
ATOM 5161 C CA . PRO B 1 324 ? -28.703 15.734 10.68 1 96.38 324 PRO B CA 1
ATOM 5162 C C . PRO B 1 324 ? -29.938 16.5 10.172 1 96.38 324 PRO B C 1
ATOM 5164 O O . PRO B 1 324 ? -29.812 17.375 9.312 1 96.38 324 PRO B O 1
ATOM 5167 N N . GLU B 1 325 ? -31.078 16.281 10.68 1 95.94 325 GLU B N 1
ATOM 5168 C CA . GLU B 1 325 ? -32.312 16.844 10.188 1 95.94 325 GLU B CA 1
ATOM 5169 C C . GLU B 1 325 ? -32.375 18.359 10.406 1 95.94 325 GLU B C 1
ATOM 5171 O O . GLU B 1 325 ? -33.156 19.062 9.766 1 95.94 325 GLU B O 1
ATOM 5176 N N . LYS B 1 326 ? -31.562 18.828 11.273 1 96.06 326 LYS B N 1
ATOM 5177 C CA . LYS B 1 326 ? -31.562 20.266 11.594 1 96.06 326 LYS B CA 1
ATOM 5178 C C . LYS B 1 326 ? -30.5 21 10.781 1 96.06 326 LYS B C 1
ATOM 5180 O O . LYS B 1 326 ? -30.391 22.219 10.859 1 96.06 326 LYS B O 1
ATOM 5185 N N . GLN B 1 327 ? -29.766 20.234 10.055 1 95.69 327 GLN B N 1
ATOM 5186 C CA . GLN B 1 327 ? -28.703 20.875 9.273 1 95.69 327 GLN B CA 1
ATOM 5187 C C . GLN B 1 327 ? -29.219 21.328 7.91 1 95.69 327 GLN B C 1
ATOM 5189 O O . GLN B 1 327 ? -30.156 20.734 7.367 1 95.69 327 GLN B O 1
ATOM 5194 N N . PRO B 1 328 ? -28.562 22.328 7.34 1 93.75 328 PRO B N 1
ATOM 5195 C CA . PRO B 1 328 ? -29.016 22.875 6.062 1 93.75 328 PRO B CA 1
ATOM 5196 C C . PRO B 1 328 ? -29 21.844 4.934 1 93.75 328 PRO B C 1
ATOM 5198 O O . PRO B 1 328 ? -29.766 21.953 3.979 1 93.75 328 PRO B O 1
ATOM 5201 N N . CYS B 1 329 ? -28.219 20.859 4.98 1 94.12 329 CYS B N 1
ATOM 5202 C CA . CYS B 1 329 ? -28.062 19.891 3.908 1 94.12 329 CYS B CA 1
ATOM 5203 C C . CYS B 1 329 ? -29.219 18.891 3.896 1 94.12 329 CYS B C 1
ATOM 5205 O O . CYS B 1 329 ? -29.391 18.156 2.926 1 94.12 329 CYS B O 1
ATOM 5207 N N . TRP B 1 330 ? -30.062 18.875 4.855 1 94.69 330 TRP B N 1
ATOM 5208 C CA . TRP B 1 330 ? -31.031 17.797 5.008 1 94.69 330 TRP B CA 1
ATOM 5209 C C . TRP B 1 330 ? -32.125 17.891 3.939 1 94.69 330 TRP B C 1
ATOM 5211 O O . TRP B 1 330 ? -32.719 18.938 3.752 1 94.69 330 TRP B O 1
ATOM 5221 N N . SER B 1 331 ? -32.375 16.531 3.275 1 78.31 331 SER B N 1
ATOM 5222 C CA . SER B 1 331 ? -33.438 16.203 2.33 1 78.31 331 SER B CA 1
ATOM 5223 C C . SER B 1 331 ? -33.562 17.266 1.259 1 78.31 331 SER B C 1
ATOM 5225 O O . SER B 1 331 ? -34.688 17.703 0.948 1 78.31 331 SER B O 1
ATOM 5227 N N . LYS B 1 332 ? -32.625 17.891 0.795 1 71 332 LYS B N 1
ATOM 5228 C CA . LYS B 1 332 ? -32.656 18.875 -0.282 1 71 332 LYS B CA 1
ATOM 5229 C C . LYS B 1 332 ? -32.812 18.188 -1.642 1 71 332 LYS B C 1
ATOM 5231 O O . LYS B 1 332 ? -33.156 18.828 -2.631 1 71 332 LYS B O 1
ATOM 5236 N N . ARG B 1 333 ? -32.406 17.031 -1.92 1 62.94 333 ARG B N 1
ATOM 5237 C CA . ARG B 1 333 ? -32.5 16.359 -3.213 1 62.94 333 ARG B CA 1
ATOM 5238 C C . ARG B 1 333 ? -33.781 15.547 -3.309 1 62.94 333 ARG B C 1
ATOM 5240 O O . ARG B 1 333 ? -34.094 14.773 -2.402 1 62.94 333 ARG B O 1
ATOM 5247 N N . GLN B 1 334 ? -34.812 16.141 -3.775 1 45.66 334 GLN B N 1
ATOM 5248 C CA . GLN B 1 334 ? -36.031 15.398 -4.059 1 45.66 334 GLN B CA 1
ATOM 5249 C C . GLN B 1 334 ? -35.719 14.062 -4.719 1 45.66 334 GLN B C 1
ATOM 5251 O O . GLN B 1 334 ? -34.875 13.992 -5.613 1 45.66 334 GLN B O 1
ATOM 5256 N N . THR B 1 335 ? -35.719 13.008 -3.951 1 40.78 335 THR B N 1
ATOM 5257 C CA . THR B 1 335 ? -35.688 11.656 -4.504 1 40.78 335 THR B CA 1
ATOM 5258 C C . THR B 1 335 ? -36.312 11.641 -5.898 1 40.78 335 THR B C 1
ATOM 5260 O O . THR B 1 335 ? -37.5 11.945 -6.062 1 40.78 335 THR B O 1
ATOM 5263 N N . ASP B 1 336 ? -35.625 12.219 -6.945 1 32.78 336 ASP B N 1
ATOM 5264 C CA . ASP B 1 336 ? -36.281 11.773 -8.172 1 32.78 336 ASP B CA 1
ATOM 5265 C C . ASP B 1 336 ? -36.281 10.25 -8.266 1 32.78 336 ASP B C 1
ATOM 5267 O O . ASP 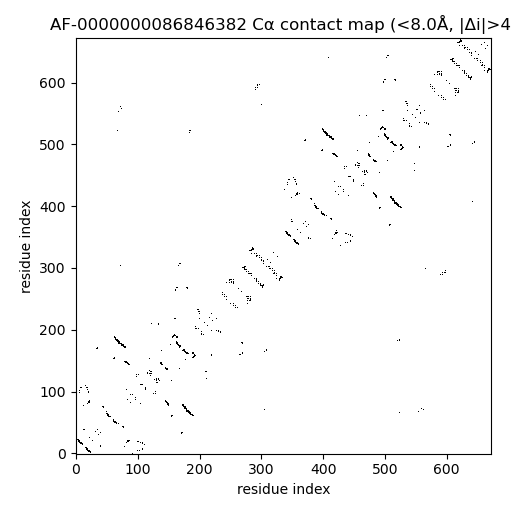B 1 336 ? -35.312 9.586 -7.91 1 32.78 336 ASP B O 1
#

Sequence (672 aa):
MGSVCVYSLHAFARGRGISVVTTPDGAQSLRQLPAFAQEAAEFKTHTPPPFEEKTLPGRGRGLVANKTLYRGDGIFAHTPILILDDVAYRNLGERDWIEIQNVAVDRLPPVARDMLLQLHGESAIDAVSDRINTNAFEVDIGDSAHYITVPEIARLNHDCRPNADYFFDPQTLTHHVHATTTITPGTEITITYIDPLVPRQERLAQLERSWGFNCTCSCCSMHASLSQASDARLAQIADLTKRLEEAPTASSHMAQALISMHEQERLGGAFLAGPYRFAALSFCAEGQRWRAVQYARLAIEWAMLDDGFRNDHVELMERLAEDPEKQPCWSKRQTDMGSVCVYSLHAFARGRGISVVTTPDGAQSLRQLPAFAQEAAEFKTHTPPPFEEKTLPGRGRGLVANKTLYRGDGIFAHTPILILDDVAYRNLGERDWIEIQNVAVDRLPPVARDMLLQLHGESAIDAVSDRINTNAFEVDIGDSAHYITVPEIARLNHDCRPNADYFFDPQTLTHHVHATTTITPGTEITITYIDPLVPRQERLAQLERSWGFNCTCSCCSMHASLSQASDARLAQIADLTKRLEEAPTASSHMAQALISMHEQERLGGAFLAGPYRFAALSFCAEGQRWRAVQYARLAIEWAMLDDGFRNDHVELMERLAEDPEKQPCWSKRQTD

Solvent-accessible surface area (backbone atoms only — not comparable to full-atom values): 34589 Å² total; per-residue (Å²): 115,63,69,65,45,73,48,64,40,48,65,40,70,86,49,50,12,28,16,33,38,23,26,67,69,52,49,57,57,54,57,69,28,57,44,67,67,45,82,45,71,87,60,62,70,57,86,73,56,63,46,43,82,43,79,38,88,98,64,46,62,30,34,23,23,71,38,73,39,42,59,62,26,70,63,43,46,45,56,45,43,33,37,39,28,49,70,29,51,74,39,40,54,73,70,58,45,52,50,50,51,49,53,36,48,68,60,31,33,67,70,45,37,50,47,50,69,67,44,68,56,85,50,87,85,45,72,63,59,25,20,45,70,64,44,42,42,80,44,64,52,88,94,41,54,27,36,31,34,39,62,75,66,52,40,44,38,71,27,77,60,29,43,26,37,51,31,70,40,62,57,58,45,32,40,38,32,28,26,34,34,75,38,49,52,74,35,72,48,21,29,55,88,62,77,62,78,54,42,64,70,59,47,42,50,51,39,32,72,74,72,65,43,79,70,72,41,76,74,64,59,43,56,69,69,58,40,51,54,48,35,52,48,39,52,49,44,54,51,53,48,52,55,36,70,77,35,44,52,72,42,41,66,58,22,48,51,46,42,51,52,39,52,74,64,47,39,61,34,64,60,44,22,62,34,26,40,30,25,11,38,8,24,23,13,64,55,35,60,40,56,12,25,39,27,13,52,52,15,28,57,36,26,36,54,34,65,28,80,83,31,67,66,31,54,53,25,50,50,36,43,74,40,41,82,78,35,91,49,37,55,66,50,73,80,121,114,63,68,65,45,74,49,63,39,49,64,38,66,84,47,49,12,29,17,34,39,22,26,68,69,51,48,56,57,54,56,69,28,57,44,66,69,46,85,45,68,85,61,56,67,54,86,74,52,64,46,44,80,42,79,40,91,97,64,46,62,31,36,25,23,68,39,77,39,44,60,70,37,73,60,41,39,45,54,44,43,34,39,39,29,49,70,30,52,75,37,41,55,73,70,57,46,52,50,50,51,48,53,36,46,67,60,30,32,66,70,45,36,50,49,49,70,66,45,69,57,86,51,87,86,43,74,62,57,25,20,45,71,66,43,42,42,80,44,66,52,88,96,39,54,28,38,32,34,39,61,74,65,52,40,44,38,71,25,77,58,29,44,30,39,49,33,69,40,60,56,56,44,32,40,39,32,26,28,38,35,76,39,48,50,72,32,71,48,22,28,54,88,62,76,59,81,54,44,64,70,58,47,42,50,49,40,31,72,73,70,66,42,78,68,71,41,66,74,63,59,30,54,70,66,60,41,50,52,48,36,53,50,41,52,50,44,53,51,53,49,52,52,35,68,76,36,43,50,72,39,41,53,53,22,48,28,45,43,50,52,36,53,73,62,44,38,58,34,65,60,42,22,62,37,26,40,31,26,12,38,9,22,22,13,64,56,34,59,68,58,13,27,54,25,13,52,52,16,28,57,31,28,36,53,33,65,28,85,81,33,66,67,33,54,54,25,48,49,36,41,73,40,41,80,78,35,90,48,35,55,67,51,72,84,122

pLDDT: mean 91.76, std 9.9, range [31.23, 98.5]